Protein AF-0000000077473664 (afdb_homodimer)

InterPro domains:
  IPR029069 HotDog domain superfamily [SSF54637] (204-322)
  IPR052741 Mitochondrial Hydroxyacyl-thioester Dehydratase [PTHR28152] (7-323)

Foldseek 3Di:
DPPPPPPPPPPPPVDFDDLVRQFVVLCVVQVVHFLDKDKDAQAQVLQVLVCVLVVNDDDDPDGDDWFAADFPLSCLLPPADPDDQVCADPQQAHCSSPTTPQFGDKDFWWWKKFFDPDLVFGDTHGFIKMKTKHWDGWDWDADPVRFIKIKTKMWIFIGTPVGTGMIIITIMMTGGDWDLVRAAAADDDADFADADDAPDKDKDAAALVSLVSSCVSNVGSRCLSRPQCCQHRIYHHNGRWHDPSVVVVVQSQSCCCVPVVRPRSDDFRMKTKGFDATDHHRFMKMKYKDWDPPPDCPVVNWTKMKIWMGTRNGDTGMIMITTD/DPPPPPPPPPPPPVDFDDLVRQFVVLCVVQVVHFLDKDKDAQAQVLQVLVCVLVVNDDDDPDGDDWFAADFPLSCLLPPADPDDQVCADPQQAHCSSATTPQFGDKDFWWWKKFFDPDLVFADTHGFIKMKTKHWDGWDWDADPVRFIKIKTKMWIFIGTPVGTGMIIITIMMTGGDWDLVRAAAADDDADFADADDAPDKDKDAAALVSLVSSCVSSVGSRCLSRPQCCQHRIYHHNGRWHDPSVVVVVQSQSCCCVPVVRPRSDDFRMKTKGFDATDHHRFMKMKYKDWDPPPDPPVVNWTKMKIWMGTRNGDTGMIMITTD

Organism: Curvularia clavata (NCBI:txid95742)

Secondary structure (DSSP, 8-state):
---------------PPPHHHHHHHHHHHTTTS-SEEEEEE--HHHHHHHHHHTTSS---SSPPPTT-B--TTGGGGSS-----GGGS-TTS---TTPPSTT--EEEEEEEEEEE-SSGGGS-BTT-EEEEEEEEEEEEEEE-TTS-EEEEEEEEEEEEETTEEEEEEEEEEEEE---BTTBPBPPPPPPPP-PPP--SEEEEE---HHHHHHHHHHTT---GGGT-HHHHHHTB--SSPBPPHHHHHHHHHHHHHHHHSTT-TT---SEEEEEE-S--BTT--EEEEEEE--S-S--TT---EEEEEEEETTS-EEEEEEEE-/---------------PPPHHHHHHHHHHHTTTS-SEEEEEE--HHHHHHHHHHTTSS---SSPPPTT-B--TTGGGGSS-----GGGS-TTS---TTPPSTT--EEEEEEEEEEE-SSGGGS-BTT-EEEEEEEEEEEEEEE-TTS-EEEEEEEEEEEEETTEEEEEEEEEEEEE---BTTBPBPPPPPPPP-PPP--SEEEEE---HHHHHHHHHHTT---GGGT-HHHHHHTB--SSPBPPHHHHHHHHHHHHHHHHSTT-TT---SEEEEEE-S--BTT--EEEEEEE--S-S--TT---EEEEEEEETTS-EEEEEEEE-

Solvent-accessible surface area (backbone atoms only — not comparable to full-atom values): 34449 Å² total; per-residue (Å²): 134,82,79,76,78,74,76,73,74,69,72,70,71,73,79,68,52,51,50,62,53,22,27,51,50,49,51,58,73,43,62,90,44,61,74,44,76,33,63,44,67,37,54,32,61,62,55,42,47,48,32,21,66,69,65,73,43,74,61,50,71,68,53,59,57,76,65,38,62,53,38,62,61,56,68,66,46,48,90,49,72,46,61,28,71,92,64,34,41,96,56,34,35,82,45,88,83,50,42,48,55,48,30,61,34,74,42,77,38,33,36,36,40,36,40,45,87,50,74,86,35,47,58,34,25,65,38,63,33,36,39,38,31,32,76,70,47,57,41,62,43,77,42,94,86,69,44,66,27,34,42,34,31,34,37,34,35,36,29,45,98,76,38,69,19,33,39,42,34,38,33,33,35,23,30,61,58,63,37,83,91,53,47,36,72,40,63,78,84,73,70,76,43,80,66,84,84,62,90,36,71,50,79,47,57,51,41,72,62,49,39,40,50,50,30,27,50,30,52,48,51,40,37,45,38,56,31,45,62,52,8,36,58,20,67,26,28,80,36,21,35,56,56,62,67,57,51,53,30,50,51,46,48,51,48,29,44,71,76,51,74,52,43,57,73,59,66,48,42,30,36,40,39,39,48,70,41,88,46,43,54,71,44,53,30,35,40,34,41,41,75,44,75,76,64,86,62,44,90,82,71,51,58,43,34,39,37,38,29,34,36,36,58,74,45,64,25,32,39,33,42,36,35,77,136,83,80,77,77,75,76,73,75,70,72,72,70,76,80,67,51,51,51,64,55,22,28,51,49,49,51,59,73,45,61,89,44,62,73,43,74,34,65,45,68,36,54,34,62,62,55,42,48,48,32,21,68,69,65,74,43,74,61,51,71,68,54,61,57,74,65,39,62,54,38,64,60,56,67,65,46,47,89,49,72,47,61,28,70,91,63,34,40,96,56,33,35,83,45,88,84,49,41,47,55,46,30,60,36,75,42,76,37,32,37,34,40,37,41,45,86,51,74,87,36,47,57,34,26,65,38,64,32,37,40,39,31,32,76,72,47,56,41,63,41,76,42,94,85,69,44,65,26,34,42,36,30,35,37,35,36,36,27,46,99,77,38,68,17,34,40,42,35,38,33,34,35,23,30,61,59,62,38,83,89,54,47,36,74,39,63,78,83,71,68,76,43,79,66,85,83,61,90,35,71,50,80,47,57,51,41,74,62,50,39,40,50,51,30,27,51,31,53,48,53,40,36,44,38,58,30,44,64,52,8,35,58,21,69,26,26,79,35,22,37,58,56,62,70,57,51,52,30,50,52,47,49,50,46,30,44,70,75,50,75,52,42,58,73,60,64,49,43,30,37,41,37,40,48,71,43,86,48,42,54,72,43,55,32,34,40,33,41,41,75,45,76,76,62,85,60,45,90,83,71,52,57,44,33,37,37,38,30,34,35,36,58,74,44,63,26,33,39,33,43,36,33,76

Structure (mmCIF, N/CA/C/O backbone):
data_AF-0000000077473664-model_v1
#
loop_
_entity.id
_entity.type
_entity.pdbx_description
1 polymer 'Mesaconyl-C(4)-CoA hydratase'
#
loop_
_atom_site.group_PDB
_atom_site.id
_atom_site.type_symbol
_atom_site.label_atom_id
_atom_site.label_alt_id
_atom_site.label_comp_id
_atom_site.label_asym_id
_atom_site.label_entity_id
_atom_site.label_seq_id
_atom_site.pdbx_PDB_ins_code
_atom_site.Cartn_x
_atom_site.Cartn_y
_atom_site.Cartn_z
_atom_site.occupancy
_atom_site.B_iso_or_equiv
_atom_site.auth_seq_id
_atom_site.auth_comp_id
_atom_site.auth_asym_id
_atom_site.auth_atom_id
_atom_site.pdbx_PDB_model_num
ATOM 1 N N . MET A 1 1 ? -53.438 2.303 -37.625 1 30.64 1 MET A N 1
ATOM 2 C CA . MET A 1 1 ? -52.969 3.547 -37 1 30.64 1 MET A CA 1
ATOM 3 C C . MET A 1 1 ? -52.531 3.33 -35.562 1 30.64 1 MET A C 1
ATOM 5 O O . MET A 1 1 ? -53.344 3.463 -34.656 1 30.64 1 MET A O 1
ATOM 9 N N . THR A 1 2 ? -51.625 2.311 -35.25 1 31.69 2 THR A N 1
ATOM 10 C CA . THR A 1 2 ? -51.125 1.858 -33.969 1 31.69 2 THR A CA 1
ATOM 11 C C . THR A 1 2 ? -50.281 2.949 -33.312 1 31.69 2 THR A C 1
ATOM 13 O O . THR A 1 2 ? -49.312 3.428 -33.906 1 31.69 2 THR A O 1
ATOM 16 N N . HIS A 1 3 ? -50.938 3.824 -32.5 1 35.28 3 HIS A N 1
ATOM 17 C CA . HIS A 1 3 ? -50.281 4.859 -31.703 1 35.28 3 HIS A CA 1
ATOM 18 C C . HIS A 1 3 ? -49.156 4.273 -30.859 1 35.28 3 HIS A C 1
ATOM 20 O O . HIS A 1 3 ? -49.375 3.314 -30.109 1 35.28 3 HIS A O 1
ATOM 26 N N . LEU A 1 4 ? -47.875 4.332 -31.297 1 33.69 4 LEU A N 1
ATOM 27 C CA . LEU A 1 4 ? -46.625 4.059 -30.562 1 33.69 4 LEU A CA 1
ATOM 28 C C . LEU A 1 4 ? -46.562 4.867 -29.281 1 33.69 4 LEU A C 1
ATOM 30 O O . LEU A 1 4 ? -46.531 6.102 -29.312 1 33.69 4 LEU A O 1
ATOM 34 N N . ALA A 1 5 ? -47.156 4.312 -28.234 1 29.31 5 ALA A N 1
ATOM 35 C CA . ALA A 1 5 ? -46.938 4.949 -26.938 1 29.31 5 ALA A CA 1
ATOM 36 C C . ALA A 1 5 ? -45.469 5.168 -26.688 1 29.31 5 ALA A C 1
ATOM 38 O O . ALA A 1 5 ? -44.688 4.211 -26.625 1 29.31 5 ALA A O 1
ATOM 39 N N . ARG A 1 6 ? -44.938 6.352 -27 1 29.73 6 ARG A N 1
ATOM 40 C CA . ARG A 1 6 ? -43.625 6.773 -26.562 1 29.73 6 ARG A CA 1
ATOM 41 C C . ARG A 1 6 ? -43.5 6.684 -25.047 1 29.73 6 ARG A C 1
ATOM 43 O O . ARG A 1 6 ? -44.219 7.371 -24.312 1 29.73 6 ARG A O 1
ATOM 50 N N . ARG A 1 7 ? -43.219 5.555 -24.516 1 31.97 7 ARG A N 1
ATOM 51 C CA . ARG A 1 7 ? -42.812 5.535 -23.109 1 31.97 7 ARG A CA 1
ATOM 52 C C . ARG A 1 7 ? -41.812 6.629 -22.812 1 31.97 7 ARG A C 1
ATOM 54 O O . ARG A 1 7 ? -40.719 6.633 -23.375 1 31.97 7 ARG A O 1
ATOM 61 N N . LEU A 1 8 ? -42.25 7.738 -22.438 1 28.59 8 LEU A N 1
ATOM 62 C CA . LEU A 1 8 ? -41.375 8.766 -21.859 1 28.59 8 LEU A CA 1
ATOM 63 C C . LEU A 1 8 ? -40.562 8.203 -20.703 1 28.59 8 LEU A C 1
ATOM 65 O O . LEU A 1 8 ? -41.125 7.723 -19.719 1 28.59 8 LEU A O 1
ATOM 69 N N . PHE A 1 9 ? -39.469 7.586 -21.031 1 31.02 9 PHE A N 1
ATOM 70 C CA . PHE A 1 9 ? -38.469 7.406 -19.984 1 31.02 9 PHE A CA 1
ATOM 71 C C . PHE A 1 9 ? -38.25 8.695 -19.203 1 31.02 9 PHE A C 1
ATOM 73 O O . PHE A 1 9 ? -37.719 9.672 -19.734 1 31.02 9 PHE A O 1
ATOM 80 N N . THR A 1 10 ? -39.188 9 -18.406 1 32.22 10 THR A N 1
ATOM 81 C CA . THR A 1 10 ? -38.844 10.023 -17.422 1 32.22 10 THR A CA 1
ATOM 82 C C . THR A 1 10 ? -37.5 9.727 -16.781 1 32.22 10 THR A C 1
ATOM 84 O O . THR A 1 10 ? -37.312 8.695 -16.125 1 32.22 10 THR A O 1
ATOM 87 N N . THR A 1 11 ? -36.469 10.102 -17.344 1 35.84 11 THR A N 1
ATOM 88 C CA . THR A 1 11 ? -35.219 10.266 -16.578 1 35.84 11 THR A CA 1
ATOM 89 C C . THR A 1 11 ? -35.531 10.875 -15.211 1 35.84 11 THR A C 1
ATOM 91 O O . THR A 1 11 ? -35.938 12.031 -15.125 1 35.84 11 THR A O 1
ATOM 94 N N . THR A 1 12 ? -36.219 10.234 -14.359 1 37.84 12 THR A N 1
ATOM 95 C CA . THR A 1 12 ? -36.219 10.758 -12.992 1 37.84 12 THR A CA 1
ATOM 96 C C . THR A 1 12 ? -34.844 11.391 -12.656 1 37.84 12 THR A C 1
ATOM 98 O O . THR A 1 12 ? -33.812 10.711 -12.68 1 37.84 12 THR A O 1
ATOM 101 N N . SER A 1 13 ? -34.562 12.523 -13.086 1 41.12 13 SER A N 1
ATOM 102 C CA . SER A 1 13 ? -33.469 13.305 -12.531 1 41.12 13 SER A CA 1
ATOM 103 C C . SER A 1 13 ? -33.25 12.984 -11.055 1 41.12 13 SER A C 1
ATOM 105 O O . SER A 1 13 ? -34.125 13.266 -10.219 1 41.12 13 SER A O 1
ATOM 107 N N . ARG A 1 14 ? -32.875 11.883 -10.672 1 48.78 14 ARG A N 1
ATOM 108 C CA . ARG A 1 14 ? -32.562 11.641 -9.266 1 48.78 14 ARG A CA 1
ATOM 109 C C . ARG A 1 14 ? -32.188 12.938 -8.555 1 48.78 14 ARG A C 1
ATOM 111 O O . ARG A 1 14 ? -31.219 13.594 -8.922 1 48.78 14 ARG A O 1
ATOM 118 N N . ASN A 1 15 ? -33.031 13.703 -7.973 1 61.44 15 ASN A N 1
ATOM 119 C CA . ASN A 1 15 ? -32.938 14.961 -7.25 1 61.44 15 ASN A CA 1
ATOM 120 C C . ASN A 1 15 ? -31.688 15.008 -6.363 1 61.44 15 ASN A C 1
ATOM 122 O O . ASN A 1 15 ? -31.547 14.195 -5.449 1 61.44 15 ASN A O 1
ATOM 126 N N . GLN A 1 16 ? -30.594 15.664 -6.852 1 84.94 16 GLN A N 1
ATOM 127 C CA . GLN A 1 16 ? -29.359 15.906 -6.113 1 84.94 16 GLN A CA 1
ATOM 128 C C . GLN A 1 16 ? -29.625 16.703 -4.844 1 84.94 16 GLN A C 1
ATOM 130 O O . GLN A 1 16 ? -30.406 17.672 -4.859 1 84.94 16 GLN A O 1
ATOM 135 N N . ALA A 1 17 ? -29.219 16.219 -3.674 1 91.69 17 ALA A N 1
ATOM 136 C CA . ALA A 1 17 ? -29.391 16.859 -2.373 1 91.69 17 ALA A CA 1
ATOM 137 C C . ALA A 1 17 ? -28.734 18.234 -2.346 1 91.69 17 ALA A C 1
ATOM 139 O O . ALA A 1 17 ? -27.719 18.453 -3.014 1 91.69 17 ALA A O 1
ATOM 140 N N . SER A 1 18 ? -29.375 19.156 -1.68 1 93.56 18 SER A N 1
ATOM 141 C CA . SER A 1 18 ? -28.688 20.406 -1.354 1 93.56 18 SER A CA 1
ATOM 142 C C . SER A 1 18 ? -27.609 20.188 -0.296 1 93.56 18 SER A C 1
ATOM 144 O O . SER A 1 18 ? -27.594 19.156 0.371 1 93.56 18 SER A O 1
ATOM 146 N N . ALA A 1 19 ? -26.734 21.172 -0.139 1 95.5 19 ALA A N 1
ATOM 147 C CA . ALA A 1 19 ? -25.688 21.078 0.887 1 95.5 19 ALA A CA 1
ATOM 148 C C . ALA A 1 19 ? -26.312 20.969 2.279 1 95.5 19 ALA A C 1
ATOM 150 O O . ALA A 1 19 ? -25.828 20.203 3.119 1 95.5 19 ALA A O 1
ATOM 151 N N . SER A 1 20 ? -27.344 21.719 2.486 1 95.5 20 SER A N 1
ATOM 152 C CA . SER A 1 20 ? -28.016 21.703 3.779 1 95.5 20 SER A CA 1
ATOM 153 C C . SER A 1 20 ? -28.625 20.328 4.055 1 95.5 20 SER A C 1
ATOM 155 O O . SER A 1 20 ? -28.547 19.812 5.172 1 95.5 20 SER A O 1
ATOM 157 N N . GLU A 1 21 ? -29.219 19.781 3.084 1 96.44 21 GLU A N 1
ATOM 158 C CA . GLU A 1 21 ? -29.812 18.453 3.219 1 96.44 21 GLU A CA 1
ATOM 159 C C . GLU A 1 21 ? -28.734 17.406 3.512 1 96.44 21 GLU A C 1
ATOM 161 O O . GLU A 1 21 ? -28.938 16.516 4.34 1 96.44 21 GLU A O 1
ATOM 166 N N . ALA A 1 22 ? -27.688 17.531 2.822 1 97.25 22 ALA A N 1
ATOM 167 C CA . ALA A 1 22 ? -26.578 16.578 3.002 1 97.25 22 ALA A CA 1
ATOM 168 C C . ALA A 1 22 ? -26.016 16.672 4.418 1 97.25 22 ALA A C 1
ATOM 170 O O . ALA A 1 22 ? -25.719 15.641 5.031 1 97.25 22 ALA A O 1
ATOM 171 N N . CYS A 1 23 ? -25.891 17.812 4.922 1 97.5 23 CYS A N 1
ATOM 172 C CA . CYS A 1 23 ? -25.391 18 6.277 1 97.5 23 CYS A CA 1
ATOM 173 C C . CYS A 1 23 ? -26.359 17.406 7.301 1 97.5 23 CYS A C 1
ATOM 175 O O . CYS A 1 23 ? -25.938 16.719 8.219 1 97.5 23 CYS A O 1
ATOM 177 N N . ASP A 1 24 ? -27.594 17.688 7.082 1 97.38 24 ASP A N 1
ATOM 178 C CA . ASP A 1 24 ? -28.609 17.188 8.008 1 97.38 24 ASP A CA 1
ATOM 179 C C . ASP A 1 24 ? -28.625 15.656 8.031 1 97.38 24 ASP A C 1
ATOM 181 O O . ASP A 1 24 ? -28.766 15.055 9.102 1 97.38 24 ASP A O 1
ATOM 185 N N . GLU A 1 25 ? -28.531 15.148 6.906 1 97.69 25 GLU A N 1
ATOM 186 C CA . GLU A 1 25 ? -28.516 13.695 6.824 1 97.69 25 GLU A CA 1
ATOM 187 C C . GLU A 1 25 ? -27.312 13.109 7.562 1 97.69 25 GLU A C 1
ATOM 189 O O . GLU A 1 25 ? -27.438 12.117 8.273 1 97.69 25 GLU A O 1
ATOM 194 N N . LEU A 1 26 ? -26.125 13.68 7.367 1 96.94 26 LEU A N 1
ATOM 195 C CA . LEU A 1 26 ? -24.906 13.203 8 1 96.94 26 LEU A CA 1
ATOM 196 C C . LEU A 1 26 ? -25.016 13.266 9.523 1 96.94 26 LEU A C 1
ATOM 198 O O . LEU A 1 26 ? -24.641 12.32 10.219 1 96.94 26 LEU A O 1
ATOM 202 N N . LEU A 1 27 ? -25.547 14.391 10.008 1 97.69 27 LEU A N 1
ATOM 203 C CA . LEU A 1 27 ? -25.719 14.578 11.445 1 97.69 27 LEU A CA 1
ATOM 204 C C . LEU A 1 27 ? -26.719 13.578 12.016 1 97.69 27 LEU A C 1
ATOM 206 O O . LEU A 1 27 ? -26.531 13.07 13.125 1 97.69 27 LEU A O 1
ATOM 210 N N . THR A 1 28 ? -27.688 13.312 11.258 1 97.75 28 THR A N 1
ATOM 211 C CA . THR A 1 28 ? -28.688 12.352 11.688 1 97.75 28 THR A CA 1
ATOM 212 C C . THR A 1 28 ? -28.125 10.938 11.688 1 97.75 28 THR A C 1
ATOM 214 O O . THR A 1 28 ? -28.375 10.164 12.617 1 97.75 28 THR A O 1
ATOM 217 N N . ARG A 1 29 ? -27.359 10.656 10.641 1 96.81 29 ARG A N 1
ATOM 218 C CA . ARG A 1 29 ? -26.781 9.328 10.477 1 96.81 29 ARG A CA 1
ATOM 219 C C . ARG A 1 29 ? -25.922 8.953 11.68 1 96.81 29 ARG A C 1
ATOM 221 O O . ARG A 1 29 ? -25.891 7.789 12.086 1 96.81 29 ARG A O 1
ATOM 228 N N . PHE A 1 30 ? -25.219 9.922 12.305 1 97.44 30 PHE A N 1
ATOM 229 C CA . PHE A 1 30 ? -24.266 9.609 13.352 1 97.44 30 PHE A CA 1
ATOM 230 C C . PHE A 1 30 ? -24.672 10.25 14.672 1 97.44 30 PHE A C 1
ATOM 232 O O . PHE A 1 30 ? -23.828 10.523 15.531 1 97.44 30 PHE A O 1
ATOM 239 N N . GLN A 1 31 ? -25.953 10.484 14.867 1 94.19 31 GLN A N 1
ATOM 240 C CA . GLN A 1 31 ? -26.469 11.172 16.047 1 94.19 31 GLN A CA 1
ATOM 241 C C . GLN A 1 31 ? -26.422 10.266 17.281 1 94.19 31 GLN A C 1
ATOM 243 O O . GLN A 1 31 ? -26.312 10.75 18.406 1 94.19 31 GLN A O 1
ATOM 248 N N . LYS A 1 32 ? -26.516 8.984 17.125 1 93.75 32 LYS A N 1
ATOM 249 C CA . LYS A 1 32 ? -26.719 8.07 18.234 1 93.75 32 LYS A CA 1
ATOM 250 C C . LYS A 1 32 ? -25.391 7.555 18.766 1 93.75 32 LYS A C 1
ATOM 252 O O . LYS A 1 32 ? -25.359 6.777 19.734 1 93.75 32 LYS A O 1
ATOM 257 N N . GLY A 1 33 ? -24.328 7.957 18.188 1 94.12 33 GLY A N 1
ATOM 258 C CA . GLY A 1 33 ? -23.062 7.449 18.688 1 94.12 33 GLY A CA 1
ATOM 259 C C . GLY A 1 33 ? -21.906 7.676 17.734 1 94.12 33 GLY A C 1
ATOM 260 O O . GLY A 1 33 ? -22.047 8.398 16.75 1 94.12 33 GLY A O 1
ATOM 261 N N . PRO A 1 34 ? -20.781 6.988 18.172 1 97.06 34 PRO A N 1
ATOM 262 C CA . PRO A 1 34 ? -19.594 7.191 17.328 1 97.06 34 PRO A CA 1
ATOM 263 C C . PRO A 1 34 ? -19.75 6.594 15.938 1 97.06 34 PRO A C 1
ATOM 265 O O . PRO A 1 34 ? -20.547 5.672 15.742 1 97.06 34 PRO A O 1
ATOM 268 N N . VAL A 1 35 ? -19.016 7.184 14.977 1 97.06 35 VAL A N 1
ATOM 269 C CA . VAL A 1 35 ? -18.938 6.656 13.617 1 97.06 35 VAL A CA 1
ATOM 270 C C . VAL A 1 35 ? -18.375 5.242 13.648 1 97.06 35 VAL A C 1
ATOM 272 O O . VAL A 1 35 ? -18.859 4.355 12.945 1 97.06 35 VAL A O 1
ATOM 275 N N . SER A 1 36 ? -17.344 5.004 14.508 1 96.62 36 SER A N 1
ATOM 276 C CA . SER A 1 36 ? -16.719 3.689 14.625 1 96.62 36 SER A CA 1
ATOM 277 C C . SER A 1 36 ? -15.906 3.578 15.906 1 96.62 36 SER A C 1
ATOM 279 O O . SER A 1 36 ? -15.484 4.59 16.469 1 96.62 36 SER A O 1
ATOM 281 N N . ILE A 1 37 ? -15.773 2.447 16.438 1 97.06 37 ILE A N 1
ATOM 282 C CA . ILE A 1 37 ? -14.828 2.027 17.469 1 97.06 37 ILE A CA 1
ATOM 283 C C . ILE A 1 37 ? -14.031 0.82 16.969 1 97.06 37 ILE A C 1
ATOM 285 O O . ILE A 1 37 ? -14.609 -0.219 16.641 1 97.06 37 ILE A O 1
ATOM 289 N N . ARG A 1 38 ? -12.727 1.005 16.906 1 97.19 38 ARG A N 1
ATOM 290 C CA . ARG A 1 38 ? -11.859 -0.037 16.375 1 97.19 38 ARG A CA 1
ATOM 291 C C . ARG A 1 38 ? -10.703 -0.332 17.312 1 97.19 38 ARG A C 1
ATOM 293 O O . ARG A 1 38 ? -10.289 0.535 18.094 1 97.19 38 ARG A O 1
ATOM 300 N N . LYS A 1 39 ? -10.242 -1.548 17.25 1 96.69 39 LYS A N 1
ATOM 301 C CA . LYS A 1 39 ? -9.023 -1.931 17.953 1 96.69 39 LYS A CA 1
ATOM 302 C C . LYS A 1 39 ? -7.973 -2.475 16.969 1 96.69 39 LYS A C 1
ATOM 304 O O . LYS A 1 39 ? -8.312 -3.176 16.016 1 96.69 39 LYS A O 1
ATOM 309 N N . GLN A 1 40 ? -6.785 -2.158 17.234 1 96.94 40 GLN A N 1
ATOM 310 C CA . GLN A 1 40 ? -5.703 -2.662 16.391 1 96.94 40 GLN A CA 1
ATOM 311 C C . GLN A 1 40 ? -4.395 -2.742 17.172 1 96.94 40 GLN A C 1
ATOM 313 O O . GLN A 1 40 ? -4.094 -1.861 17.984 1 96.94 40 GLN A O 1
ATOM 318 N N . LEU A 1 41 ? -3.701 -3.844 16.938 1 96.5 41 LEU A N 1
ATOM 319 C CA . LEU A 1 41 ? -2.311 -3.932 17.375 1 96.5 41 LEU A CA 1
ATOM 320 C C . LEU A 1 41 ? -1.423 -3.016 16.531 1 96.5 41 LEU A C 1
ATOM 322 O O . LEU A 1 41 ? -1.459 -3.062 15.305 1 96.5 41 LEU A O 1
ATOM 326 N N . LEU A 1 42 ? -0.713 -2.135 17.203 1 97.69 42 LEU A N 1
ATOM 327 C CA . LEU A 1 42 ? 0.28 -1.354 16.469 1 97.69 42 LEU A CA 1
ATOM 328 C C . LEU A 1 42 ? 1.499 -2.207 16.141 1 97.69 42 LEU A C 1
ATOM 330 O O . LEU A 1 42 ? 2.434 -2.305 16.938 1 97.69 42 LEU A O 1
ATOM 334 N N . ASP A 1 43 ? 1.508 -2.768 14.953 1 96.19 43 ASP A N 1
ATOM 335 C CA . ASP A 1 43 ? 2.547 -3.729 14.602 1 96.19 43 ASP A CA 1
ATOM 336 C C . ASP A 1 43 ? 3.83 -3.016 14.18 1 96.19 43 ASP A C 1
ATOM 338 O O . ASP A 1 43 ? 3.785 -1.905 13.648 1 96.19 43 ASP A O 1
ATOM 342 N N . ALA A 1 44 ? 4.949 -3.674 14.359 1 97.56 44 ALA A N 1
ATOM 343 C CA . ALA A 1 44 ? 6.285 -3.125 14.148 1 97.56 44 ALA A CA 1
ATOM 344 C C . ALA A 1 44 ? 6.574 -2.949 12.664 1 97.56 44 ALA A C 1
ATOM 346 O O . ALA A 1 44 ? 7.277 -2.016 12.266 1 97.56 44 ALA A O 1
ATOM 347 N N . ASN A 1 45 ? 6.078 -3.84 11.844 1 97.31 45 ASN A N 1
ATOM 348 C CA . ASN A 1 45 ? 6.379 -3.791 10.422 1 97.31 45 ASN A CA 1
ATOM 349 C C . ASN A 1 45 ? 5.863 -2.502 9.781 1 97.31 45 ASN A C 1
ATOM 351 O O . ASN A 1 45 ? 6.555 -1.89 8.969 1 97.31 45 ASN A O 1
ATOM 355 N N . GLN A 1 46 ? 4.68 -2.104 10.203 1 97.69 46 GLN A N 1
ATOM 356 C CA . GLN A 1 46 ? 4.07 -0.882 9.688 1 97.69 46 GLN A CA 1
ATOM 357 C C . GLN A 1 46 ? 4.918 0.341 10.016 1 97.69 46 GLN A C 1
ATOM 359 O O . GLN A 1 46 ? 5.16 1.188 9.156 1 97.69 46 GLN A O 1
ATOM 364 N N . LEU A 1 47 ? 5.387 0.414 11.258 1 98.06 47 LEU A N 1
ATOM 365 C CA . LEU A 1 47 ? 6.25 1.513 11.672 1 98.06 47 LEU A CA 1
ATOM 366 C C . LEU A 1 47 ? 7.559 1.501 10.891 1 98.06 47 LEU A C 1
ATOM 368 O O . LEU A 1 47 ? 8.031 2.551 10.453 1 98.06 47 LEU A O 1
ATOM 372 N N . GLN A 1 48 ? 8.109 0.38 10.695 1 97.94 48 GLN A N 1
ATOM 373 C CA . GLN A 1 48 ? 9.359 0.238 9.961 1 97.94 48 GLN A CA 1
ATOM 374 C C . GLN A 1 48 ? 9.211 0.737 8.523 1 97.94 48 GLN A C 1
ATOM 376 O O . GLN A 1 48 ? 10.055 1.485 8.031 1 97.94 48 GLN A O 1
ATOM 381 N N . LEU A 1 49 ? 8.156 0.347 7.883 1 98.38 49 LEU A N 1
ATOM 382 C CA . LEU A 1 49 ? 7.949 0.712 6.488 1 98.38 49 LEU A CA 1
ATOM 383 C C . LEU A 1 49 ? 7.723 2.213 6.344 1 98.38 49 LEU A C 1
ATOM 385 O O . LEU A 1 49 ? 8.18 2.826 5.375 1 98.38 49 LEU A O 1
ATOM 389 N N . LEU A 1 50 ? 7.031 2.795 7.312 1 98.62 50 LEU A N 1
ATOM 390 C CA . LEU A 1 50 ? 6.879 4.246 7.266 1 98.62 50 LEU A CA 1
ATOM 391 C C . LEU A 1 50 ? 8.227 4.938 7.434 1 98.62 50 LEU A C 1
ATOM 393 O O . LEU A 1 50 ? 8.547 5.871 6.691 1 98.62 50 LEU A O 1
ATOM 397 N N . SER A 1 51 ? 9.008 4.465 8.398 1 98.06 51 SER A N 1
ATOM 398 C CA . SER A 1 51 ? 10.305 5.066 8.664 1 98.06 51 SER A CA 1
ATOM 399 C C . SER A 1 51 ? 11.211 5.004 7.434 1 98.06 51 SER A C 1
ATOM 401 O O . SER A 1 51 ? 11.898 5.973 7.109 1 98.06 51 SER A O 1
ATOM 403 N N . ILE A 1 52 ? 11.125 3.93 6.715 1 97.5 52 ILE A N 1
ATOM 404 C CA . ILE A 1 52 ? 11.953 3.771 5.527 1 97.5 52 ILE A CA 1
ATOM 405 C C . ILE A 1 52 ? 11.414 4.648 4.398 1 97.5 52 ILE A C 1
ATOM 407 O O . ILE A 1 52 ? 12.188 5.199 3.611 1 97.5 52 ILE A O 1
ATOM 411 N N . THR A 1 53 ? 10.117 4.754 4.316 1 98.44 53 THR A N 1
ATOM 412 C CA . THR A 1 53 ? 9.492 5.609 3.311 1 98.44 53 THR A CA 1
ATOM 413 C C . THR A 1 53 ? 9.891 7.07 3.521 1 98.44 53 THR A C 1
ATOM 415 O O . THR A 1 53 ? 10.117 7.801 2.557 1 98.44 53 THR A O 1
ATOM 418 N N . LEU A 1 54 ? 10.047 7.438 4.801 1 98.25 54 LEU A N 1
ATOM 419 C CA . LEU A 1 54 ? 10.367 8.812 5.172 1 98.25 54 LEU A CA 1
ATOM 420 C C . LEU A 1 54 ? 11.875 9.031 5.203 1 98.25 54 LEU A C 1
ATOM 422 O O . LEU A 1 54 ? 12.336 10.125 5.523 1 98.25 54 LEU A O 1
ATOM 426 N N . ASN A 1 55 ? 12.617 8.016 4.934 1 97.06 55 ASN A N 1
ATOM 427 C CA . ASN A 1 55 ? 14.078 8.047 4.996 1 97.06 55 ASN A CA 1
ATOM 428 C C . ASN A 1 55 ? 14.57 8.406 6.395 1 97.06 55 ASN A C 1
ATOM 430 O O . ASN A 1 55 ? 15.516 9.188 6.543 1 97.06 55 ASN A O 1
ATOM 434 N N . ARG A 1 56 ? 13.875 7.867 7.375 1 96.44 56 ARG A N 1
ATOM 435 C CA . ARG A 1 56 ? 14.242 8.109 8.766 1 96.44 56 ARG A CA 1
ATOM 436 C C . ARG A 1 56 ? 15.203 7.039 9.273 1 96.44 56 ARG A C 1
ATOM 438 O O . ARG A 1 56 ? 15.953 7.27 10.219 1 96.44 56 ARG A O 1
ATOM 445 N N . THR A 1 57 ? 15.141 5.844 8.719 1 95.5 57 THR A N 1
ATOM 446 C CA . THR A 1 57 ? 16 4.711 9.062 1 95.5 57 THR A CA 1
ATOM 447 C C . THR A 1 57 ? 16.547 4.047 7.801 1 95.5 57 THR A C 1
ATOM 449 O O . THR A 1 57 ? 15.93 4.133 6.73 1 95.5 57 THR A O 1
ATOM 452 N N . PRO A 1 58 ? 17.688 3.471 7.883 1 96.19 58 PRO A N 1
ATOM 453 C CA . PRO A 1 58 ? 18.203 2.715 6.734 1 96.19 58 PRO A CA 1
ATOM 454 C C . PRO A 1 58 ? 17.422 1.425 6.488 1 96.19 58 PRO A C 1
ATOM 456 O O . PRO A 1 58 ? 16.594 1.036 7.309 1 96.19 58 PRO A O 1
ATOM 459 N N . SER A 1 59 ? 17.688 0.837 5.336 1 95.38 59 SER A N 1
ATOM 460 C CA . SER A 1 59 ? 17.156 -0.488 5.062 1 95.38 59 SER A CA 1
ATOM 461 C C . SER A 1 59 ? 17.547 -1.486 6.141 1 95.38 59 SER A C 1
ATOM 463 O O . SER A 1 59 ? 18.688 -1.476 6.605 1 95.38 59 SER A O 1
ATOM 465 N N . SER A 1 60 ? 16.531 -2.236 6.594 1 92.38 60 SER A N 1
ATOM 466 C CA . SER A 1 60 ? 16.797 -3.236 7.625 1 92.38 60 SER A CA 1
ATOM 467 C C . SER A 1 60 ? 15.766 -4.363 7.57 1 92.38 60 SER A C 1
ATOM 469 O O . SER A 1 60 ? 14.594 -4.125 7.289 1 92.38 60 SER A O 1
ATOM 471 N N . PHE A 1 61 ? 16.188 -5.562 7.848 1 88.44 61 PHE A N 1
ATOM 472 C CA . PHE A 1 61 ? 15.289 -6.707 7.898 1 88.44 61 PHE A CA 1
ATOM 473 C C . PHE A 1 61 ? 14.727 -6.891 9.305 1 88.44 61 PHE A C 1
ATOM 475 O O . PHE A 1 61 ? 13.938 -7.805 9.547 1 88.44 61 PHE A O 1
ATOM 482 N N . ASN A 1 62 ? 15.062 -6.012 10.227 1 89.38 62 ASN A N 1
ATOM 483 C CA . ASN A 1 62 ? 14.641 -6.145 11.609 1 89.38 62 ASN A CA 1
ATOM 484 C C . ASN A 1 62 ? 13.711 -5.008 12.031 1 89.38 62 ASN A C 1
ATOM 486 O O . ASN A 1 62 ? 14.156 -3.875 12.211 1 89.38 62 ASN A O 1
ATOM 490 N N . PRO A 1 63 ? 12.492 -5.371 12.242 1 92.81 63 PRO A N 1
ATOM 491 C CA . PRO A 1 63 ? 11.578 -4.32 12.703 1 92.81 63 PRO A CA 1
ATOM 492 C C . PRO A 1 63 ? 11.883 -3.85 14.125 1 92.81 63 PRO A C 1
ATOM 494 O O . PRO A 1 63 ? 12.57 -4.551 14.875 1 92.81 63 PRO A O 1
ATOM 497 N N . PRO A 1 64 ? 11.422 -2.621 14.438 1 95.5 64 PRO A N 1
ATOM 498 C CA . PRO A 1 64 ? 11.641 -2.154 15.805 1 95.5 64 PRO A CA 1
ATOM 499 C C . PRO A 1 64 ? 10.984 -3.053 16.844 1 95.5 64 PRO A C 1
ATOM 501 O O . PRO A 1 64 ? 9.898 -3.592 16.609 1 95.5 64 PRO A O 1
ATOM 504 N N . PRO A 1 65 ? 11.578 -3.217 18 1 95.38 65 PRO A N 1
ATOM 505 C CA . PRO A 1 65 ? 11.031 -4.094 19.031 1 95.38 65 PRO A CA 1
ATOM 506 C C . PRO A 1 65 ? 9.766 -3.531 19.672 1 95.38 65 PRO A C 1
ATOM 508 O O . PRO A 1 65 ? 9.484 -2.336 19.547 1 95.38 65 PRO A O 1
ATOM 511 N N . THR A 1 66 ? 9.062 -4.387 20.375 1 96 66 THR A N 1
ATOM 512 C CA . THR A 1 66 ? 7.938 -3.973 21.203 1 96 66 THR A CA 1
ATOM 513 C C . THR A 1 66 ? 8.359 -2.883 22.188 1 96 66 THR A C 1
ATOM 515 O O . THR A 1 66 ? 9.438 -2.953 22.781 1 96 66 THR A O 1
ATOM 518 N N . GLY A 1 67 ? 7.523 -1.922 22.359 1 96.81 67 GLY A N 1
ATOM 519 C CA . GLY A 1 67 ? 7.824 -0.829 23.266 1 96.81 67 GLY A CA 1
ATOM 520 C C . GLY A 1 67 ? 8.398 0.39 22.562 1 96.81 67 GLY A C 1
ATOM 521 O O . GLY A 1 67 ? 8.477 1.469 23.156 1 96.81 67 GLY A O 1
ATOM 522 N N . THR A 1 68 ? 8.797 0.234 21.312 1 97.19 68 THR A N 1
ATOM 523 C CA . THR A 1 68 ? 9.328 1.359 20.547 1 97.19 68 THR A CA 1
ATOM 524 C C . THR A 1 68 ? 8.281 2.465 20.422 1 97.19 68 THR A C 1
ATOM 526 O O . THR A 1 68 ? 7.129 2.199 20.078 1 97.19 68 THR A O 1
ATOM 529 N N . PRO A 1 69 ? 8.656 3.725 20.719 1 97 69 PRO A N 1
ATOM 530 C CA . PRO A 1 69 ? 7.707 4.836 20.562 1 97 69 PRO A CA 1
ATOM 531 C C . PRO A 1 69 ? 7.238 5.012 19.125 1 97 69 PRO A C 1
ATOM 533 O O . PRO A 1 69 ? 8.023 4.844 18.188 1 97 69 PRO A O 1
ATOM 536 N N . VAL A 1 70 ? 5.969 5.285 18.984 1 98.06 70 VAL A N 1
ATOM 537 C CA . VAL A 1 70 ? 5.434 5.723 17.688 1 98.06 70 VAL A CA 1
ATOM 538 C C . VAL A 1 70 ? 5.539 7.242 17.578 1 98.06 70 VAL A C 1
ATOM 540 O O . VAL A 1 70 ? 4.859 7.977 18.297 1 98.06 70 VAL A O 1
ATOM 543 N N . PRO A 1 71 ? 6.359 7.73 16.719 1 97.69 71 PRO A N 1
ATOM 544 C CA . PRO A 1 71 ? 6.578 9.18 16.641 1 97.69 71 PRO A CA 1
ATOM 545 C C . PRO A 1 71 ? 5.297 9.945 16.312 1 97.69 71 PRO A C 1
ATOM 547 O O . PRO A 1 71 ? 4.344 9.375 15.789 1 97.69 71 PRO A O 1
ATOM 550 N N . PRO A 1 72 ? 5.285 11.289 16.656 1 97.88 72 PRO A N 1
ATOM 551 C CA . PRO A 1 72 ? 4.117 12.125 16.359 1 97.88 72 PRO A CA 1
ATOM 552 C C . PRO A 1 72 ? 3.734 12.094 14.883 1 97.88 72 PRO A C 1
ATOM 554 O O . PRO A 1 72 ? 4.59 12.289 14.008 1 97.88 72 PRO A O 1
ATOM 557 N N . GLY A 1 73 ? 2.484 11.883 14.633 1 98.38 73 GLY A N 1
ATOM 558 C CA . GLY A 1 73 ? 1.955 11.852 13.281 1 98.38 73 GLY A CA 1
ATOM 559 C C . GLY A 1 73 ? 1.934 10.453 12.688 1 98.38 73 GLY A C 1
ATOM 560 O O . GLY A 1 73 ? 1.164 10.18 11.758 1 98.38 73 GLY A O 1
ATOM 561 N N . TYR A 1 74 ? 2.721 9.508 13.211 1 98.69 74 TYR A N 1
ATOM 562 C CA . TYR A 1 74 ? 2.904 8.203 12.578 1 98.69 74 TYR A CA 1
ATOM 563 C C . TYR A 1 74 ? 1.693 7.309 12.812 1 98.69 74 TYR A C 1
ATOM 565 O O . TYR A 1 74 ? 1.527 6.293 12.133 1 98.69 74 TYR A O 1
ATOM 573 N N . HIS A 1 75 ? 0.754 7.746 13.711 1 98.69 75 HIS A N 1
ATOM 574 C CA . HIS A 1 75 ? -0.488 7.004 13.906 1 98.69 75 HIS A CA 1
ATOM 575 C C . HIS A 1 75 ? -1.307 6.949 12.625 1 98.69 75 HIS A C 1
ATOM 577 O O . HIS A 1 75 ? -2.18 6.094 12.477 1 98.69 75 HIS A O 1
ATOM 583 N N . LEU A 1 76 ? -0.989 7.816 11.68 1 98.69 76 LEU A N 1
ATOM 584 C CA . LEU A 1 76 ? -1.783 8 10.469 1 98.69 76 LEU A CA 1
ATOM 585 C C . LEU A 1 76 ? -1.705 6.766 9.578 1 98.69 76 LEU A C 1
ATOM 587 O O . LEU A 1 76 ? -2.527 6.594 8.68 1 98.69 76 LEU A O 1
ATOM 591 N N . VAL A 1 77 ? -0.735 5.848 9.758 1 98.62 77 VAL A N 1
ATOM 592 C CA . VAL A 1 77 ? -0.613 4.695 8.875 1 98.62 77 VAL A CA 1
ATOM 593 C C . VAL A 1 77 ? -1.267 3.477 9.516 1 98.62 77 VAL A C 1
ATOM 595 O O . VAL A 1 77 ? -1.257 2.383 8.945 1 98.62 77 VAL A O 1
ATOM 598 N N . TYR A 1 78 ? -1.782 3.656 10.688 1 98.19 78 TYR A N 1
ATOM 599 C CA . TYR A 1 78 ? -2.553 2.602 11.344 1 98.19 78 TYR A CA 1
ATOM 600 C C . TYR A 1 78 ? -4.047 2.84 11.18 1 98.19 78 TYR A C 1
ATOM 602 O O . TYR A 1 78 ? -4.465 3.889 10.68 1 98.19 78 TYR A O 1
ATOM 610 N N . PHE A 1 79 ? -4.855 1.825 11.555 1 97.62 79 PHE A N 1
ATOM 611 C CA . PHE A 1 79 ? -6.309 1.872 11.445 1 97.62 79 PHE A CA 1
ATOM 612 C C . PHE A 1 79 ? -6.734 2.16 10.008 1 97.62 79 PHE A C 1
ATOM 614 O O . PHE A 1 79 ? -7.539 3.061 9.766 1 97.62 79 PHE A O 1
ATOM 621 N N . THR A 1 80 ? -6.102 1.408 9.086 1 97 80 THR A N 1
ATOM 622 C CA . THR A 1 80 ? -6.363 1.516 7.66 1 97 80 THR A CA 1
ATOM 623 C C . THR A 1 80 ? -7.82 1.173 7.348 1 97 80 THR A C 1
ATOM 625 O O . THR A 1 80 ? -8.422 0.336 8.023 1 97 80 THR A O 1
ATOM 628 N N . PRO A 1 81 ? -8.398 1.824 6.352 1 95.94 81 PRO A N 1
ATOM 629 C CA . PRO A 1 81 ? -9.781 1.493 5.992 1 95.94 81 PRO A CA 1
ATOM 630 C C . PRO A 1 81 ? -9.93 0.058 5.496 1 95.94 81 PRO A C 1
ATOM 632 O O . PRO A 1 81 ? -9.195 -0.37 4.598 1 95.94 81 PRO A O 1
ATOM 635 N N . SER A 1 82 ? -10.773 -0.694 6.074 1 96 82 SER A N 1
ATOM 636 C CA . SER A 1 82 ? -11.062 -2.072 5.688 1 96 82 SER A CA 1
ATOM 637 C C . SER A 1 82 ? -12.406 -2.178 4.977 1 96 82 SER A C 1
ATOM 639 O O . SER A 1 82 ? -13.359 -2.754 5.512 1 96 82 SER A O 1
ATOM 641 N N . ILE A 1 83 ? -12.453 -1.648 3.773 1 97.44 83 ILE A N 1
ATOM 642 C CA . ILE A 1 83 ? -13.664 -1.508 2.971 1 97.44 83 ILE A CA 1
ATOM 643 C C . ILE A 1 83 ? -13.484 -2.238 1.641 1 97.44 83 ILE A C 1
ATOM 645 O O . ILE A 1 83 ? -12.461 -2.088 0.974 1 97.44 83 ILE A O 1
ATOM 649 N N . ILE A 1 84 ? -14.422 -3.082 1.308 1 97.94 84 ILE A N 1
ATOM 650 C CA . ILE A 1 84 ? -14.344 -3.764 0.02 1 97.94 84 ILE A CA 1
ATOM 651 C C . ILE A 1 84 ? -14.406 -2.74 -1.11 1 97.94 84 ILE A C 1
ATOM 653 O O . ILE A 1 84 ? -14.969 -1.653 -0.942 1 97.94 84 ILE A O 1
ATOM 657 N N . GLU A 1 85 ? -13.906 -3.072 -2.23 1 97.62 85 GLU A N 1
ATOM 658 C CA . GLU A 1 85 ? -13.727 -2.123 -3.326 1 97.62 85 GLU A CA 1
ATOM 659 C C . GLU A 1 85 ? -15.062 -1.554 -3.787 1 97.62 85 GLU A C 1
ATOM 661 O O . GLU A 1 85 ? -15.172 -0.359 -4.074 1 97.62 85 GLU A O 1
ATOM 666 N N . SER A 1 86 ? -16.094 -2.398 -3.85 1 97.31 86 SER A N 1
ATOM 667 C CA . SER A 1 86 ? -17.391 -1.986 -4.387 1 97.31 86 SER A CA 1
ATOM 668 C C . SER A 1 86 ? -18.031 -0.915 -3.514 1 97.31 86 SER A C 1
ATOM 670 O O . SER A 1 86 ? -18.984 -0.261 -3.932 1 97.31 86 SER A O 1
ATOM 672 N N . GLU A 1 87 ? -17.5 -0.719 -2.33 1 97.25 87 GLU A N 1
ATOM 673 C CA . GLU A 1 87 ? -18.062 0.252 -1.4 1 97.25 87 GLU A CA 1
ATOM 674 C C . GLU A 1 87 ? -17.234 1.529 -1.359 1 97.25 87 GLU A C 1
ATOM 676 O O . GLU A 1 87 ? -17.562 2.471 -0.636 1 97.25 87 GLU A O 1
ATOM 681 N N . LEU A 1 88 ? -16.219 1.604 -2.121 1 97.19 88 LEU A N 1
ATOM 682 C CA . LEU A 1 88 ? -15.422 2.82 -2.225 1 97.19 88 LEU A CA 1
ATOM 683 C C . LEU A 1 88 ? -16.094 3.834 -3.143 1 97.19 88 LEU A C 1
ATOM 685 O O . LEU A 1 88 ? -17.016 3.488 -3.898 1 97.19 88 LEU A O 1
ATOM 689 N N . GLY A 1 89 ? -15.695 5.059 -3.004 1 94.75 89 GLY A N 1
ATOM 690 C CA . GLY A 1 89 ? -16.109 6.066 -3.967 1 94.75 89 GLY A CA 1
ATOM 691 C C . GLY A 1 89 ? -15.508 5.855 -5.344 1 94.75 89 GLY A C 1
ATOM 692 O O . GLY A 1 89 ? -14.562 5.078 -5.504 1 94.75 89 GLY A O 1
ATOM 693 N N . LEU A 1 90 ? -16.016 6.617 -6.281 1 93.19 90 LEU A N 1
ATOM 694 C CA . LEU A 1 90 ? -15.508 6.551 -7.652 1 93.19 90 LEU A CA 1
ATOM 695 C C . LEU A 1 90 ? -14.023 6.887 -7.699 1 93.19 90 LEU A C 1
ATOM 697 O O . LEU A 1 90 ? -13.281 6.324 -8.508 1 93.19 90 LEU A O 1
ATOM 701 N N . ASP A 1 91 ? -13.633 7.758 -6.828 1 94.62 91 ASP A N 1
ATOM 702 C CA . ASP A 1 91 ? -12.242 8.195 -6.797 1 94.62 91 ASP A CA 1
ATOM 703 C C . ASP A 1 91 ? -11.398 7.289 -5.895 1 94.62 91 ASP A C 1
ATOM 705 O O . ASP A 1 91 ? -10.219 7.562 -5.66 1 94.62 91 ASP A O 1
ATOM 709 N N . GLY A 1 92 ? -11.984 6.242 -5.309 1 96.25 92 GLY A N 1
ATOM 710 C CA . GLY A 1 92 ? -11.266 5.254 -4.52 1 96.25 92 GLY A CA 1
ATOM 711 C C . GLY A 1 92 ? -11.258 5.566 -3.035 1 96.25 92 GLY A C 1
ATOM 712 O O . GLY A 1 92 ? -10.641 4.844 -2.248 1 96.25 92 GLY A O 1
ATOM 713 N N . THR A 1 93 ? -11.977 6.586 -2.6 1 95.75 93 THR A N 1
ATOM 714 C CA . THR A 1 93 ? -11.93 7.008 -1.203 1 95.75 93 THR A CA 1
ATOM 715 C C . THR A 1 93 ? -12.961 6.25 -0.377 1 95.75 93 THR A C 1
ATOM 717 O O . THR A 1 93 ? -13.922 5.699 -0.925 1 95.75 93 THR A O 1
ATOM 720 N N . ASP A 1 94 ? -12.742 6.211 0.906 1 95 94 ASP A N 1
ATOM 721 C CA . ASP A 1 94 ? -13.656 5.723 1.931 1 95 94 ASP A CA 1
ATOM 722 C C . ASP A 1 94 ? -14.914 6.59 1.997 1 95 94 ASP A C 1
ATOM 724 O O . ASP A 1 94 ? -14.828 7.809 2.158 1 95 94 ASP A O 1
ATOM 728 N N . ARG A 1 95 ? -16.109 5.988 1.966 1 94.81 95 ARG A N 1
ATOM 729 C CA . ARG A 1 95 ? -17.344 6.75 1.916 1 94.81 95 ARG A CA 1
ATOM 730 C C . ARG A 1 95 ? -18.047 6.754 3.273 1 94.81 95 ARG A C 1
ATOM 732 O O . ARG A 1 95 ? -19.172 7.223 3.396 1 94.81 95 ARG A O 1
ATOM 739 N N . THR A 1 96 ? -17.375 6.246 4.289 1 94.12 96 THR A N 1
ATOM 740 C CA . THR A 1 96 ? -18.031 6.039 5.578 1 94.12 96 THR A CA 1
ATOM 741 C C . THR A 1 96 ? -18.688 7.324 6.066 1 94.12 96 THR A C 1
ATOM 743 O O . THR A 1 96 ? -19.828 7.301 6.531 1 94.12 96 THR A O 1
ATOM 746 N N . VAL A 1 97 ? -18 8.453 5.922 1 95.75 97 VAL A N 1
ATOM 747 C CA . VAL A 1 97 ? -18.547 9.719 6.406 1 95.75 97 VAL A CA 1
ATOM 748 C C . VAL A 1 97 ? -18.844 10.633 5.223 1 95.75 97 VAL A C 1
ATOM 750 O O . VAL A 1 97 ? -18.75 11.859 5.336 1 95.75 97 VAL A O 1
ATOM 753 N N . ASN A 1 98 ? -19.109 10.031 4.074 1 95.5 98 ASN A N 1
ATOM 754 C CA . ASN A 1 98 ? -19.469 10.859 2.922 1 95.5 98 ASN A CA 1
ATOM 755 C C . ASN A 1 98 ? -20.875 11.43 3.055 1 95.5 98 ASN A C 1
ATOM 757 O O . ASN A 1 98 ? -21.797 10.719 3.432 1 95.5 98 ASN A O 1
ATOM 761 N N . PRO A 1 99 ? -21.031 12.719 2.703 1 96.31 99 PRO A N 1
ATOM 762 C CA . PRO A 1 99 ? -22.391 13.25 2.561 1 96.31 99 PRO A CA 1
ATOM 763 C C . PRO A 1 99 ? -23.125 12.648 1.372 1 96.31 99 PRO A C 1
ATOM 765 O O . PRO A 1 99 ? -22.562 11.867 0.607 1 96.31 99 PRO A O 1
ATOM 768 N N . LEU A 1 100 ? -24.359 12.969 1.292 1 95.31 100 LEU A N 1
ATOM 769 C CA . LEU A 1 100 ? -25.172 12.562 0.157 1 95.31 100 LEU A CA 1
ATOM 770 C C . LEU A 1 100 ? -24.625 13.125 -1.146 1 95.31 100 LEU A C 1
ATOM 772 O O . LEU A 1 100 ? -24 14.188 -1.154 1 95.31 100 LEU A O 1
ATOM 776 N N . SER A 1 101 ? -24.906 12.453 -2.189 1 92.62 101 SER A N 1
ATOM 777 C CA . SER A 1 101 ? -24.625 12.992 -3.52 1 92.62 101 SER A CA 1
ATOM 778 C C . SER A 1 101 ? -25.312 14.344 -3.723 1 92.62 101 SER A C 1
ATOM 780 O O . SER A 1 101 ? -26.422 14.555 -3.242 1 92.62 101 SER A O 1
ATOM 782 N N . PRO A 1 102 ? -24.641 15.25 -4.355 1 94 102 PRO A N 1
ATOM 783 C CA . PRO A 1 102 ? -23.453 15.086 -5.191 1 94 102 PRO A CA 1
ATOM 784 C C . PRO A 1 102 ? -22.172 15.461 -4.465 1 94 102 PRO A C 1
ATOM 786 O O . PRO A 1 102 ? -21.125 15.648 -5.098 1 94 102 PRO A O 1
ATOM 789 N N . PHE A 1 103 ? -22.188 15.555 -3.133 1 94.75 103 PHE A N 1
ATOM 790 C CA . PHE A 1 103 ? -21.0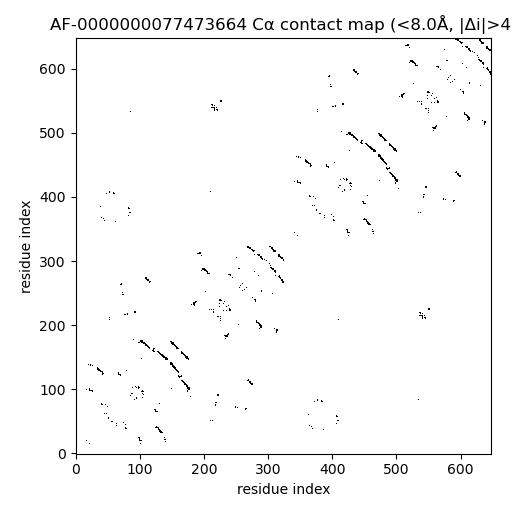47 16.078 -2.402 1 94.75 103 PHE A CA 1
ATOM 791 C C . PHE A 1 103 ? -20.141 14.945 -1.924 1 94.75 103 PHE A C 1
ATOM 793 O O . PHE A 1 103 ? -19.969 14.75 -0.719 1 94.75 103 PHE A O 1
ATOM 800 N N . THR A 1 104 ? -19.422 14.266 -2.922 1 93.06 104 THR A N 1
ATOM 801 C CA . THR A 1 104 ? -18.719 13.047 -2.537 1 93.06 104 THR A CA 1
ATOM 802 C C . THR A 1 104 ? -17.219 13.195 -2.74 1 93.06 104 THR A C 1
ATOM 804 O O . THR A 1 104 ? -16.453 12.305 -2.381 1 93.06 104 THR A O 1
ATOM 807 N N . ARG A 1 105 ? -16.828 14.305 -3.275 1 94.06 105 ARG A N 1
ATOM 808 C CA . ARG A 1 105 ? -15.406 14.539 -3.461 1 94.06 105 ARG A CA 1
ATOM 809 C C . ARG A 1 105 ? -14.773 15.117 -2.201 1 94.06 105 ARG A C 1
ATOM 811 O O . ARG A 1 105 ? -15.016 16.281 -1.856 1 94.06 105 ARG A O 1
ATOM 818 N N . ARG A 1 106 ? -13.898 14.352 -1.595 1 94.5 106 ARG A N 1
ATOM 819 C CA . ARG A 1 106 ? -13.375 14.688 -0.274 1 94.5 106 ARG A CA 1
ATOM 820 C C . ARG A 1 106 ? -11.969 15.266 -0.373 1 94.5 106 ARG A C 1
ATOM 822 O O . ARG A 1 106 ? -11.133 14.758 -1.127 1 94.5 106 ARG A O 1
ATOM 829 N N . MET A 1 107 ? -11.719 16.281 0.43 1 93.75 107 MET A N 1
ATOM 830 C CA . MET A 1 107 ? -10.391 16.875 0.561 1 93.75 107 MET A CA 1
ATOM 831 C C . MET A 1 107 ? -10 17.016 2.027 1 93.75 107 MET A C 1
ATOM 833 O O . MET A 1 107 ? -10.844 17.312 2.873 1 93.75 107 MET A O 1
ATOM 837 N N . TRP A 1 108 ? -8.734 16.812 2.299 1 95.88 108 TRP A N 1
ATOM 838 C CA . TRP A 1 108 ? -8.148 17.031 3.617 1 95.88 108 TRP A CA 1
ATOM 839 C C . TRP A 1 108 ? -7.871 18.516 3.844 1 95.88 108 TRP A C 1
ATOM 841 O O . TRP A 1 108 ? -6.969 19.078 3.227 1 95.88 108 TRP A O 1
ATOM 851 N N . ALA A 1 109 ? -8.609 19.156 4.73 1 96.62 109 ALA A N 1
ATOM 852 C CA . ALA A 1 109 ? -8.562 20.609 4.84 1 96.62 109 ALA A CA 1
ATOM 853 C C . ALA A 1 109 ? -7.711 21.047 6.027 1 96.62 109 ALA A C 1
ATOM 855 O O . ALA A 1 109 ? -7.266 22.188 6.09 1 96.62 109 ALA A O 1
ATOM 856 N N . GLY A 1 110 ? -7.531 20.219 6.98 1 98.12 110 GLY A N 1
ATOM 857 C CA . GLY A 1 110 ? -6.766 20.578 8.164 1 98.12 110 GLY A CA 1
ATOM 858 C C . GLY A 1 110 ? -7.234 19.859 9.414 1 98.12 110 GLY A C 1
ATOM 859 O O . GLY A 1 110 ? -7.895 18.828 9.336 1 98.12 110 GLY A O 1
ATOM 860 N N . GLY A 1 111 ? -6.734 20.359 10.547 1 98.5 111 GLY A N 1
ATOM 861 C CA . GLY A 1 111 ? -7.105 19.75 11.805 1 98.5 111 GLY A CA 1
ATOM 862 C C . GLY A 1 111 ? -6.164 20.094 12.938 1 98.5 111 GLY A C 1
ATOM 863 O O . GLY A 1 111 ? -5.473 21.109 12.891 1 98.5 111 GLY A O 1
ATOM 864 N N . GLU A 1 112 ? -6.359 19.328 13.992 1 98.81 112 GLU A N 1
ATOM 865 C CA . GLU A 1 112 ? -5.551 19.5 15.195 1 98.81 112 GLU A CA 1
ATOM 866 C C . GLU A 1 112 ? -5.246 18.172 15.859 1 98.81 112 GLU A C 1
ATOM 868 O O . GLU A 1 112 ? -6.125 17.312 15.977 1 98.81 112 GLU A O 1
ATOM 873 N N . LEU A 1 113 ? -3.982 18.031 16.203 1 98.88 113 LEU A N 1
ATOM 874 C CA . LEU A 1 113 ? -3.574 16.891 17.016 1 98.88 113 LEU A CA 1
ATOM 875 C C . LEU A 1 113 ? -3.17 17.344 18.422 1 98.88 113 LEU A C 1
ATOM 877 O O . LEU A 1 113 ? -2.521 18.375 18.578 1 98.88 113 LEU A O 1
ATOM 881 N N . LYS A 1 114 ? -3.578 16.609 19.391 1 98.75 114 LYS A N 1
ATOM 882 C CA . LYS A 1 114 ? -3.184 16.828 20.766 1 98.75 114 LYS A CA 1
ATOM 883 C C . LYS A 1 114 ? -2.676 15.539 21.406 1 98.75 114 LYS A C 1
ATOM 885 O O . LYS A 1 114 ? -3.367 14.516 21.391 1 98.75 114 LYS A O 1
ATOM 890 N N . TRP A 1 115 ? -1.505 15.617 22 1 98.31 115 TRP A N 1
ATOM 891 C CA . TRP A 1 115 ? -0.905 14.445 22.625 1 98.31 115 TRP A CA 1
ATOM 892 C C . TRP A 1 115 ? -1.039 14.516 24.141 1 98.31 115 TRP A C 1
ATOM 894 O O . TRP A 1 115 ? -1.116 15.602 24.719 1 98.31 115 TRP A O 1
ATOM 904 N N . ALA A 1 116 ? -1.082 13.328 24.734 1 97.25 116 ALA A N 1
ATOM 905 C CA . ALA A 1 116 ? -1.022 13.25 26.188 1 97.25 116 ALA A CA 1
ATOM 906 C C . ALA A 1 116 ? 0.255 13.891 26.719 1 97.25 116 ALA A C 1
ATOM 908 O O . ALA A 1 116 ? 1.32 13.766 26.109 1 97.25 116 ALA A O 1
ATOM 909 N N . ARG A 1 117 ? 0.184 14.461 27.875 1 93.12 117 ARG A N 1
ATOM 910 C CA . ARG A 1 117 ? 1.324 15.148 28.469 1 93.12 117 ARG A CA 1
ATOM 911 C C . ARG A 1 117 ? 2.301 14.156 29.094 1 93.12 117 ARG A C 1
ATOM 913 O O . ARG A 1 117 ? 3.516 14.367 29.062 1 93.12 117 ARG A O 1
ATOM 920 N N . ASP A 1 118 ? 1.771 13.086 29.547 1 93.12 118 ASP A N 1
ATOM 921 C CA . ASP A 1 118 ? 2.611 12.039 30.125 1 93.12 118 ASP A CA 1
ATOM 922 C C . ASP A 1 118 ? 3.266 11.203 29.016 1 93.12 118 ASP A C 1
ATOM 924 O O . ASP A 1 118 ? 2.582 10.492 28.281 1 93.12 118 ASP A O 1
ATOM 928 N N . ARG A 1 119 ? 4.555 11.172 28.984 1 90.31 119 ARG A N 1
ATOM 929 C CA . ARG A 1 119 ? 5.309 10.453 27.953 1 90.31 119 ARG A CA 1
ATOM 930 C C . ARG A 1 119 ? 5.016 8.961 28 1 90.31 119 ARG A C 1
ATOM 932 O O . ARG A 1 119 ? 5.074 8.273 26.984 1 90.31 119 ARG A O 1
ATOM 939 N N . ASN A 1 120 ? 4.68 8.461 29.141 1 91.75 120 ASN A N 1
ATOM 940 C CA . ASN A 1 120 ? 4.418 7.039 29.297 1 91.75 120 ASN A CA 1
ATOM 941 C C . ASN A 1 120 ? 3.074 6.641 28.703 1 91.75 120 ASN A C 1
ATOM 943 O O . ASN A 1 120 ? 2.801 5.453 28.516 1 91.75 120 ASN A O 1
ATOM 947 N N . ALA A 1 121 ? 2.328 7.66 28.375 1 95.75 121 ALA A N 1
ATOM 948 C CA . ALA A 1 121 ? 0.993 7.391 27.859 1 95.75 121 ALA A CA 1
ATOM 949 C C . ALA A 1 121 ? 0.989 7.422 26.328 1 95.75 121 ALA A C 1
ATOM 951 O O . ALA A 1 121 ? -0.025 7.113 25.703 1 95.75 121 ALA A O 1
ATOM 952 N N . LEU A 1 122 ? 2.09 7.727 25.766 1 96.94 122 LEU A N 1
ATOM 953 C CA . LEU A 1 122 ? 2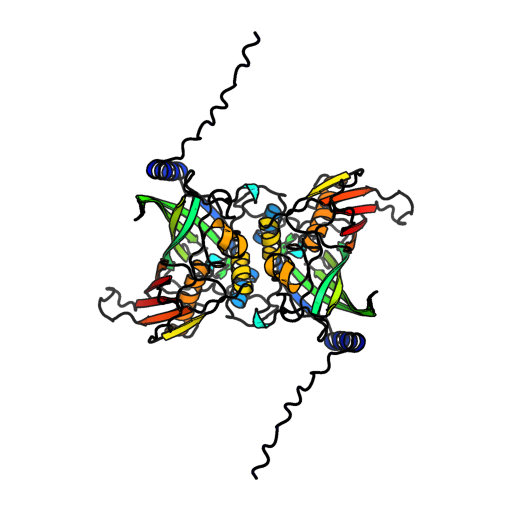.15 7.832 24.312 1 96.94 122 LEU A CA 1
ATOM 954 C C . LEU A 1 122 ? 2.131 6.453 23.656 1 96.94 122 LEU A C 1
ATOM 956 O O . LEU A 1 122 ? 2.34 5.441 24.344 1 96.94 122 LEU A O 1
ATOM 960 N N . LEU A 1 123 ? 1.82 6.41 22.391 1 98.38 123 LEU A N 1
ATOM 961 C CA . LEU A 1 123 ? 1.631 5.164 21.656 1 98.38 123 LEU A CA 1
ATOM 962 C C . LEU A 1 123 ? 2.963 4.453 21.438 1 98.38 123 LEU A C 1
ATOM 964 O O . LEU A 1 123 ? 3.975 5.098 21.156 1 98.38 123 LEU A O 1
ATOM 968 N N . ARG A 1 124 ? 2.979 3.168 21.547 1 98.31 124 ARG A N 1
ATOM 969 C CA . ARG A 1 124 ? 4.168 2.348 21.344 1 98.31 124 ARG A CA 1
ATOM 970 C C . ARG A 1 124 ? 3.846 1.1 20.531 1 98.31 124 ARG A C 1
ATOM 972 O O . ARG A 1 124 ? 2.719 0.602 20.578 1 98.31 124 ARG A O 1
ATOM 979 N N . VAL A 1 125 ? 4.855 0.622 19.859 1 97.75 125 VAL A N 1
ATOM 980 C CA . VAL A 1 125 ? 4.754 -0.617 19.094 1 97.75 125 VAL A CA 1
ATOM 981 C C . VAL A 1 125 ? 4.375 -1.768 20.031 1 97.75 125 VAL A C 1
ATOM 983 O O . VAL A 1 125 ? 4.902 -1.876 21.141 1 97.75 125 VAL A O 1
ATOM 986 N N . GLY A 1 126 ? 3.441 -2.594 19.547 1 96.88 126 GLY A N 1
ATOM 987 C CA . GLY A 1 126 ? 3.066 -3.775 20.297 1 96.88 126 GLY A CA 1
ATOM 988 C C . GLY A 1 126 ? 1.829 -3.57 21.156 1 96.88 126 GLY A C 1
ATOM 989 O O . GLY A 1 126 ? 1.252 -4.535 21.656 1 96.88 126 GLY A O 1
ATOM 990 N N . GLN A 1 127 ? 1.376 -2.344 21.297 1 97.62 127 GLN A N 1
ATOM 991 C CA . GLN A 1 127 ? 0.165 -2.062 22.062 1 97.62 127 GLN A CA 1
ATOM 992 C C . GLN A 1 127 ? -1.086 -2.352 21.234 1 97.62 127 GLN A C 1
ATOM 994 O O . GLN A 1 127 ? -1.108 -2.109 20.031 1 97.62 127 GLN A O 1
ATOM 999 N N . GLU A 1 128 ? -2.062 -2.92 21.891 1 96.5 128 GLU A N 1
ATOM 1000 C CA . GLU A 1 128 ? -3.406 -2.834 21.328 1 96.5 128 GLU A CA 1
ATOM 1001 C C . GLU A 1 128 ? -4.047 -1.482 21.625 1 96.5 128 GLU A C 1
ATOM 1003 O O . GLU A 1 128 ? -4.172 -1.097 22.797 1 96.5 128 GLU A O 1
ATOM 1008 N N . VAL A 1 129 ? -4.43 -0.748 20.625 1 98.25 129 VAL A N 1
ATOM 1009 C CA . VAL A 1 129 ? -4.941 0.614 20.75 1 98.25 129 VAL A CA 1
ATOM 1010 C C . VAL A 1 129 ? -6.387 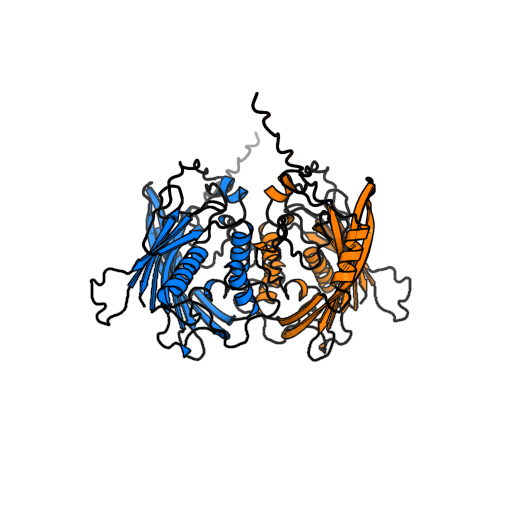0.671 20.266 1 98.25 129 VAL A C 1
ATOM 1012 O O . VAL A 1 129 ? -6.754 -0.015 19.312 1 98.25 129 VAL A O 1
ATOM 1015 N N . ARG A 1 130 ? -7.172 1.432 20.922 1 98.38 130 ARG A N 1
ATOM 1016 C CA . ARG A 1 130 ? -8.555 1.662 20.516 1 98.38 130 ARG A CA 1
ATOM 1017 C C . ARG A 1 130 ? -8.711 3.014 19.828 1 98.38 130 ARG A C 1
ATOM 1019 O O . ARG A 1 130 ? -8.273 4.039 20.359 1 98.38 130 ARG A O 1
ATOM 1026 N N . GLU A 1 131 ? -9.25 3.031 18.656 1 98.56 131 GLU A N 1
ATOM 1027 C CA . GLU A 1 131 ? -9.609 4.262 17.969 1 98.56 131 GLU A CA 1
ATOM 1028 C C . GLU A 1 131 ? -11.117 4.504 18.016 1 98.56 131 GLU A C 1
ATOM 1030 O O . GLU A 1 131 ? -11.898 3.654 17.578 1 98.56 131 GLU A O 1
ATOM 1035 N N . THR A 1 132 ? -11.5 5.59 18.516 1 98.62 132 THR A N 1
ATOM 1036 C CA . THR A 1 132 ? -12.898 6.02 18.484 1 98.62 132 THR A CA 1
ATOM 1037 C C . THR A 1 132 ? -13.07 7.238 17.578 1 98.62 132 THR A C 1
ATOM 1039 O O . THR A 1 132 ? -12.398 8.258 17.766 1 98.62 132 THR A O 1
ATOM 1042 N N . THR A 1 133 ? -13.953 7.109 16.594 1 98.31 133 THR A N 1
ATOM 1043 C CA . THR A 1 133 ? -14.227 8.195 15.656 1 98.31 133 THR A CA 1
ATOM 1044 C C . THR A 1 133 ? -15.625 8.766 15.883 1 98.31 133 THR A C 1
ATOM 1046 O O . THR A 1 133 ? -16.609 8.016 15.891 1 98.31 133 THR A O 1
ATOM 1049 N N . LYS A 1 134 ? -15.695 10.07 16.031 1 98.44 134 LYS A N 1
ATOM 1050 C CA . LYS A 1 134 ? -16.969 10.758 16.234 1 98.44 134 LYS A CA 1
ATOM 1051 C C . LYS A 1 134 ? -17.125 11.906 15.227 1 98.44 134 LYS A C 1
ATOM 1053 O O . LYS A 1 134 ? -16.156 12.602 14.914 1 98.44 134 LYS A O 1
ATOM 1058 N N . LEU A 1 135 ? -18.344 12.039 14.742 1 98.38 135 LEU A N 1
ATOM 1059 C CA . LEU A 1 135 ? -18.656 13.234 13.953 1 98.38 135 LEU A CA 1
ATOM 1060 C C . LEU A 1 135 ? -18.812 14.453 14.859 1 98.38 135 LEU A C 1
ATOM 1062 O O . LEU A 1 135 ? -19.562 14.406 15.836 1 98.38 135 LEU A O 1
ATOM 1066 N N . LEU A 1 136 ? -18.094 15.492 14.57 1 97.75 136 LEU A N 1
ATOM 1067 C CA . LEU A 1 136 ? -18.156 16.703 15.391 1 97.75 136 LEU A CA 1
ATOM 1068 C C . LEU A 1 136 ? -19.094 17.734 14.766 1 97.75 136 LEU A C 1
ATOM 1070 O O . LEU A 1 136 ? -19.812 18.422 15.477 1 97.75 136 LEU A O 1
ATOM 1074 N N . SER A 1 137 ? -19.016 17.844 13.461 1 97.62 137 SER A N 1
ATOM 1075 C CA . SER A 1 137 ? -19.781 18.906 12.805 1 97.62 137 SER A CA 1
ATOM 1076 C C . SER A 1 137 ? -19.953 18.625 11.32 1 97.62 137 SER A C 1
ATOM 1078 O O . SER A 1 137 ? -19.203 17.859 10.734 1 97.62 137 SER A O 1
ATOM 1080 N N . ALA A 1 138 ? -20.938 19.109 10.727 1 98.06 138 ALA A N 1
ATOM 1081 C CA . ALA A 1 138 ? -21.219 19.203 9.297 1 98.06 138 ALA A CA 1
ATOM 1082 C C . ALA A 1 138 ? -21.891 20.516 8.945 1 98.06 138 ALA A C 1
ATOM 1084 O O . ALA A 1 138 ? -22.984 20.812 9.43 1 98.06 138 ALA A O 1
ATOM 1085 N N . GLU A 1 139 ? -21.219 21.328 8.102 1 97.38 139 GLU A N 1
ATOM 1086 C CA . GLU A 1 139 ? -21.75 22.656 7.805 1 97.38 139 GLU A CA 1
ATOM 1087 C C . GLU A 1 139 ? -21.641 22.969 6.316 1 97.38 139 GLU A C 1
ATOM 1089 O O . GLU A 1 139 ? -20.609 22.703 5.691 1 97.38 139 GLU A O 1
ATOM 1094 N N . PRO A 1 140 ? -22.703 23.531 5.797 1 96.19 140 PRO A N 1
ATOM 1095 C CA . PRO A 1 140 ? -22.609 24 4.414 1 96.19 140 PRO A CA 1
ATOM 1096 C C . PRO A 1 140 ? -21.812 25.297 4.289 1 96.19 140 PRO A C 1
ATOM 1098 O O . PRO A 1 140 ? -21.859 26.156 5.176 1 96.19 140 PRO A O 1
ATOM 1101 N N . LYS A 1 141 ? -21.016 25.328 3.297 1 92.94 141 LYS A N 1
ATOM 1102 C CA . LYS A 1 141 ? -20.281 26.547 2.973 1 92.94 141 LYS A CA 1
ATOM 1103 C C . LYS A 1 141 ? -20.422 26.891 1.495 1 92.94 141 LYS A C 1
ATOM 1105 O O . LYS A 1 141 ? -20.5 26.016 0.646 1 92.94 141 LYS A O 1
ATOM 1110 N N . GLN A 1 142 ? -20.406 28.203 1.223 1 90 142 GLN A N 1
ATOM 1111 C CA . GLN A 1 142 ? -20.5 28.672 -0.158 1 90 142 GLN A CA 1
ATOM 1112 C C . GLN A 1 142 ? -19.125 28.969 -0.744 1 90 142 GLN A C 1
ATOM 1114 O O . GLN A 1 142 ? -18.266 29.547 -0.072 1 90 142 GLN A O 1
ATOM 1119 N N . LEU A 1 143 ? -19 28.453 -1.931 1 83.69 143 LEU A N 1
ATOM 1120 C CA . LEU A 1 143 ? -17.781 28.734 -2.678 1 83.69 143 LEU A CA 1
ATOM 1121 C C . LEU A 1 143 ? -17.844 30.109 -3.332 1 83.69 143 LEU A C 1
ATOM 1123 O O . LEU A 1 143 ? -18.938 30.688 -3.451 1 83.69 143 LEU A O 1
ATOM 1127 N N . LYS A 1 144 ? -16.703 30.547 -3.707 1 79.06 144 LYS A N 1
ATOM 1128 C CA . LYS A 1 144 ? -16.641 31.859 -4.359 1 79.06 144 LYS A CA 1
ATOM 1129 C C . LYS A 1 144 ? -17.438 31.844 -5.664 1 79.06 144 LYS A C 1
ATOM 1131 O O . LYS A 1 144 ? -18.062 32.844 -6.016 1 79.06 144 LYS A O 1
ATOM 1136 N N . ASN A 1 145 ? -17.453 30.719 -6.32 1 78.5 145 ASN A N 1
ATOM 1137 C CA . ASN A 1 145 ? -18.109 30.625 -7.617 1 78.5 145 ASN A CA 1
ATOM 1138 C C . ASN A 1 145 ? -19.609 30.344 -7.469 1 78.5 145 ASN A C 1
ATOM 1140 O O . ASN A 1 145 ? -20.281 30.062 -8.453 1 78.5 145 ASN A O 1
ATOM 1144 N N . GLY A 1 146 ? -20.062 30.375 -6.293 1 78.12 146 GLY A N 1
ATOM 1145 C CA . GLY A 1 146 ? -21.484 30.188 -6.047 1 78.12 146 GLY A CA 1
ATOM 1146 C C . GLY A 1 146 ? -21.844 28.734 -5.746 1 78.12 146 GLY A C 1
ATOM 1147 O O . GLY A 1 146 ? -22.969 28.438 -5.352 1 78.12 146 GLY A O 1
ATOM 1148 N N . GLY A 1 147 ? -20.828 27.906 -5.965 1 85.44 147 GLY A N 1
ATOM 1149 C CA . GLY A 1 147 ? -21.094 26.5 -5.684 1 85.44 147 GLY A CA 1
ATOM 1150 C C . GLY A 1 147 ? -21.141 26.188 -4.199 1 85.44 147 GLY A C 1
ATOM 1151 O O . GLY A 1 147 ? -20.891 27.062 -3.367 1 85.44 147 GLY A O 1
ATOM 1152 N N . GLU A 1 148 ? -21.688 25.047 -3.926 1 91.81 148 GLU A N 1
ATOM 1153 C CA . GLU A 1 148 ? -21.828 24.625 -2.537 1 91.81 148 GLU A CA 1
ATOM 1154 C C . GLU A 1 148 ? -20.766 23.578 -2.182 1 91.81 148 GLU A C 1
ATOM 1156 O O . GLU A 1 148 ? -20.312 22.828 -3.047 1 91.81 148 GLU A O 1
ATOM 1161 N N . MET A 1 149 ? -20.375 23.672 -0.877 1 94.5 149 MET A N 1
ATOM 1162 C CA . MET A 1 149 ? -19.531 22.625 -0.306 1 94.5 149 MET A CA 1
ATOM 1163 C C . MET A 1 149 ? -19.891 22.359 1.15 1 94.5 149 MET A C 1
ATOM 1165 O O . MET A 1 149 ? -20.703 23.094 1.734 1 94.5 149 MET A O 1
ATOM 1169 N N . LEU A 1 150 ? -19.453 21.25 1.643 1 97.38 150 LEU A N 1
ATOM 1170 C CA . LEU A 1 150 ? -19.625 20.922 3.053 1 97.38 150 LEU A CA 1
ATOM 1171 C C . LEU A 1 150 ? -18.281 20.891 3.77 1 97.38 150 LEU A C 1
ATOM 1173 O O . LEU A 1 150 ? -17.297 20.391 3.225 1 97.38 150 LEU A O 1
ATOM 1177 N N . VAL A 1 151 ? -18.266 21.422 4.949 1 97.69 151 VAL A N 1
ATOM 1178 C CA . VAL A 1 151 ? -17.156 21.188 5.867 1 97.69 151 VAL A CA 1
ATOM 1179 C C . VAL A 1 151 ? -17.578 20.219 6.961 1 97.69 151 VAL A C 1
ATOM 1181 O O . VAL A 1 151 ? -18.547 20.469 7.684 1 97.69 151 VAL A O 1
ATOM 1184 N N . VAL A 1 152 ? -16.875 19.141 7.066 1 98.19 152 VAL A N 1
ATOM 1185 C CA . VAL A 1 152 ? -17.203 18.094 8.023 1 98.19 152 VAL A CA 1
ATOM 1186 C C . VAL A 1 152 ? -16.047 17.906 9 1 98.19 152 VAL A C 1
ATOM 1188 O O . VAL A 1 152 ? -14.898 17.75 8.586 1 98.19 152 VAL A O 1
ATOM 1191 N N . GLY A 1 153 ? -16.359 17.984 10.281 1 98.19 153 GLY A N 1
ATOM 1192 C CA . GLY A 1 153 ? -15.375 17.75 11.336 1 98.19 153 GLY A CA 1
ATOM 1193 C C . GLY A 1 153 ? -15.539 16.422 12.023 1 98.19 153 GLY A C 1
ATOM 1194 O O . GLY A 1 153 ? -16.656 16.031 12.383 1 98.19 153 GLY A O 1
ATOM 1195 N N . VAL A 1 154 ? -14.43 15.703 12.188 1 98.38 154 VAL A N 1
ATOM 1196 C CA . VAL A 1 154 ? -14.445 14.445 12.93 1 98.38 154 VAL A CA 1
ATOM 1197 C C . VAL A 1 154 ? -13.352 14.469 14.008 1 98.38 154 VAL A C 1
ATOM 1199 O O . VAL A 1 154 ? -12.375 15.211 13.891 1 98.38 154 VAL A O 1
ATOM 1202 N N . GLU A 1 155 ? -13.578 13.742 15.055 1 98.69 155 GLU A N 1
ATOM 1203 C CA . GLU A 1 155 ? -12.586 13.523 16.109 1 98.69 155 GLU A CA 1
ATOM 1204 C C . GLU A 1 155 ? -12.242 12.047 16.25 1 98.69 155 GLU A C 1
ATOM 1206 O O . GLU A 1 155 ? -13.133 11.203 16.391 1 98.69 155 GLU A O 1
ATOM 1211 N N . LYS A 1 156 ? -11.008 11.734 16.156 1 98.75 156 LYS A N 1
ATOM 1212 C CA . LYS A 1 156 ? -10.492 10.406 16.453 1 98.75 156 LYS A CA 1
ATOM 1213 C C . LYS A 1 156 ? -9.656 10.422 17.734 1 98.75 156 LYS A C 1
ATOM 1215 O O . LYS A 1 156 ? -8.719 11.211 17.859 1 98.75 156 LYS A O 1
ATOM 1220 N N . THR A 1 157 ? -10 9.602 18.641 1 98.81 157 THR A N 1
ATOM 1221 C CA . THR A 1 157 ? -9.18 9.406 19.828 1 98.81 157 THR A CA 1
ATOM 1222 C C . THR A 1 157 ? -8.5 8.039 19.812 1 98.81 157 THR A C 1
ATOM 1224 O O . THR A 1 157 ? -9.109 7.051 19.391 1 98.81 157 THR A O 1
ATOM 1227 N N . PHE A 1 158 ? -7.289 8.016 20.203 1 98.88 158 PHE A N 1
ATOM 1228 C CA . PHE A 1 158 ? -6.492 6.797 20.312 1 98.88 158 PHE A CA 1
ATOM 1229 C C . PHE A 1 158 ? -6.137 6.516 21.766 1 98.88 158 PHE A C 1
ATOM 1231 O O . PHE A 1 158 ? -5.398 7.285 22.391 1 98.88 158 PHE A O 1
ATOM 1238 N N . SER A 1 159 ? -6.656 5.406 22.266 1 98.69 159 SER A N 1
ATOM 1239 C CA . SER A 1 159 ? -6.48 5.098 23.688 1 98.69 159 SER A CA 1
ATOM 1240 C C . SER A 1 159 ? -5.719 3.793 23.875 1 98.69 159 SER A C 1
ATOM 1242 O O . SER A 1 159 ? -5.91 2.84 23.125 1 98.69 159 SER A O 1
ATOM 1244 N N . ASN A 1 160 ? -4.82 3.805 24.812 1 98.25 160 ASN A N 1
ATOM 1245 C CA . ASN A 1 160 ? -4.145 2.6 25.281 1 98.25 160 ASN A CA 1
ATOM 1246 C C . ASN A 1 160 ? -4.438 2.336 26.75 1 98.25 160 ASN A C 1
ATOM 1248 O O . ASN A 1 160 ? -5.434 2.82 27.281 1 98.25 160 ASN A O 1
ATOM 1252 N N . ASP A 1 161 ? -3.629 1.495 27.406 1 96.62 161 ASP A N 1
ATOM 1253 C CA . ASP A 1 161 ? -3.881 1.084 28.797 1 96.62 161 ASP A CA 1
ATOM 1254 C C . ASP A 1 161 ? -3.711 2.256 29.75 1 96.62 161 ASP A C 1
ATOM 1256 O O . ASP A 1 161 ? -4.133 2.184 30.906 1 96.62 161 ASP A O 1
ATOM 1260 N N . HIS A 1 162 ? -3.201 3.381 29.297 1 96.94 162 HIS A N 1
ATOM 1261 C CA . HIS A 1 162 ? -2.953 4.539 30.141 1 96.94 162 HIS A CA 1
ATOM 1262 C C . HIS A 1 162 ? -3.973 5.641 29.891 1 96.94 162 HIS A C 1
ATOM 1264 O O . HIS A 1 162 ? -3.91 6.711 30.5 1 96.94 162 HIS A O 1
ATOM 1270 N N . GLY A 1 163 ? -4.914 5.379 28.984 1 97.5 163 GLY A N 1
ATOM 1271 C CA . GLY A 1 163 ? -5.898 6.387 28.625 1 97.5 163 GLY A CA 1
ATOM 1272 C C . GLY A 1 163 ? -5.742 6.898 27.203 1 97.5 163 GLY A C 1
ATOM 1273 O O . GLY A 1 163 ? -5.246 6.184 26.328 1 97.5 163 GLY A O 1
ATOM 1274 N N . ILE A 1 164 ? -6.246 8.156 26.969 1 98.56 164 ILE A N 1
ATOM 1275 C CA . ILE A 1 164 ? -6.164 8.75 25.641 1 98.56 164 ILE A CA 1
ATOM 1276 C C . ILE A 1 164 ? -4.746 9.258 25.391 1 98.56 164 ILE A C 1
ATOM 1278 O O . ILE A 1 164 ? -4.289 10.18 26.078 1 98.56 164 ILE A O 1
ATOM 1282 N N . ALA A 1 165 ? -4.094 8.648 24.469 1 98.69 165 ALA A N 1
ATOM 1283 C CA . ALA A 1 165 ? -2.729 9.023 24.109 1 98.69 165 ALA A CA 1
ATOM 1284 C C . ALA A 1 165 ? -2.721 10.164 23.094 1 98.69 165 ALA A C 1
ATOM 1286 O O . ALA A 1 165 ? -1.786 10.969 23.062 1 98.69 165 ALA A O 1
ATOM 1287 N N . LEU A 1 166 ? -3.746 10.227 22.234 1 98.81 166 LEU A N 1
ATOM 1288 C CA . LEU A 1 166 ? -3.777 11.156 21.109 1 98.81 166 LEU A CA 1
ATOM 1289 C C . LEU A 1 166 ? -5.215 11.484 20.719 1 98.81 166 LEU A C 1
ATOM 1291 O O . LEU A 1 166 ? -6.055 10.586 20.625 1 98.81 166 LEU A O 1
ATOM 1295 N N . THR A 1 167 ? -5.508 12.758 20.578 1 98.88 167 THR A N 1
ATOM 1296 C CA . THR A 1 167 ? -6.738 13.234 19.953 1 98.88 167 THR A CA 1
ATOM 1297 C C . THR A 1 167 ? -6.449 13.859 18.594 1 98.88 167 THR A C 1
ATOM 1299 O O . THR A 1 167 ? -5.629 14.781 18.484 1 98.88 167 THR A O 1
ATOM 1302 N N . ASP A 1 168 ? -7.043 13.336 17.562 1 98.94 168 ASP A N 1
ATOM 1303 C CA . ASP A 1 168 ? -6.891 13.766 16.188 1 98.94 168 ASP A CA 1
ATOM 1304 C C . ASP A 1 168 ? -8.203 14.328 15.633 1 98.94 168 ASP A C 1
ATOM 1306 O O . ASP A 1 168 ? -9.102 13.57 15.266 1 98.94 168 ASP A O 1
ATOM 1310 N N . ARG A 1 169 ? -8.312 15.633 15.625 1 98.81 169 ARG A N 1
ATOM 1311 C CA . ARG A 1 169 ? -9.461 16.281 14.992 1 98.81 169 ARG A CA 1
ATOM 1312 C C . ARG A 1 169 ? -9.148 16.656 13.547 1 98.81 169 ARG A C 1
ATOM 1314 O O . ARG A 1 169 ? -8.094 17.234 13.258 1 98.81 169 ARG A O 1
ATOM 1321 N N . ARG A 1 170 ? -10.07 16.281 12.656 1 98.31 170 ARG A N 1
ATOM 1322 C CA . ARG A 1 170 ? -9.875 16.5 11.227 1 98.31 170 ARG A CA 1
ATOM 1323 C C . ARG A 1 170 ? -11.039 17.297 10.641 1 98.31 170 ARG A C 1
ATOM 1325 O O . ARG A 1 170 ? -12.188 17.125 11.055 1 98.31 170 ARG A O 1
ATOM 1332 N N . ASN A 1 171 ? -10.664 18.141 9.742 1 97.75 171 ASN A N 1
ATOM 1333 C CA . ASN A 1 171 ? -11.648 18.812 8.898 1 97.75 171 ASN A CA 1
ATOM 1334 C C . ASN A 1 171 ? -11.531 18.375 7.445 1 97.75 171 ASN A C 1
ATOM 1336 O O . ASN A 1 171 ? -10.453 18.438 6.855 1 97.75 171 ASN A O 1
ATOM 1340 N N . TRP A 1 172 ? -12.633 17.922 6.945 1 97.25 172 TRP A N 1
ATOM 1341 C CA . TRP A 1 172 ? -12.727 17.562 5.535 1 97.25 172 TRP A CA 1
ATOM 1342 C C . TRP A 1 172 ? -13.656 18.531 4.793 1 97.25 172 TRP A C 1
ATOM 1344 O O . TRP A 1 172 ? -14.625 19.031 5.363 1 97.25 172 TRP A O 1
ATOM 1354 N N . VAL A 1 173 ? -13.328 18.766 3.623 1 96.31 173 VAL A N 1
ATOM 1355 C CA . VAL A 1 173 ? -14.203 19.5 2.711 1 96.31 173 VAL A CA 1
ATOM 1356 C C . VAL A 1 173 ? -14.766 18.547 1.659 1 96.31 173 VAL A C 1
ATOM 1358 O O . VAL A 1 173 ? -14.039 17.703 1.118 1 96.31 173 VAL A O 1
ATOM 1361 N N . PHE A 1 174 ? -16.047 18.609 1.428 1 96.69 174 PHE A N 1
ATOM 1362 C CA . PHE A 1 174 ? -16.703 17.828 0.396 1 96.69 174 PHE A CA 1
ATOM 1363 C C . PHE A 1 174 ? -17.281 18.719 -0.695 1 96.69 174 PHE A C 1
ATOM 1365 O O . PHE A 1 174 ? -18.031 19.656 -0.407 1 96.69 174 PHE A O 1
ATOM 1372 N N . GLN A 1 175 ? -16.891 18.453 -1.87 1 94.5 175 GLN A N 1
ATOM 1373 C CA . GLN A 1 175 ? -17.359 19.172 -3.047 1 94.5 175 GLN A CA 1
ATOM 1374 C C . GLN A 1 175 ? -18.109 18.234 -3.998 1 94.5 175 GLN A C 1
ATOM 1376 O O . GLN A 1 175 ? -18.219 17.031 -3.738 1 94.5 175 GLN A O 1
ATOM 1381 N N . ARG A 1 176 ? -18.641 18.797 -4.965 1 93 176 ARG A N 1
ATOM 1382 C CA . ARG A 1 176 ? -19.391 18.016 -5.941 1 93 176 ARG A CA 1
ATOM 1383 C C . ARG A 1 176 ? -18.484 17 -6.633 1 93 176 ARG A C 1
ATOM 1385 O O . ARG A 1 176 ? -17.328 17.297 -6.965 1 93 176 ARG A O 1
ATOM 1392 N N . GLU A 1 177 ? -19.062 15.867 -6.883 1 91.62 177 GLU A N 1
ATOM 1393 C CA . GLU A 1 177 ? -18.344 14.75 -7.5 1 91.62 177 GLU A CA 1
ATOM 1394 C C . GLU A 1 177 ? -17.906 15.102 -8.922 1 91.62 177 GLU A C 1
ATOM 1396 O O . GLU A 1 177 ? -18.625 15.773 -9.656 1 91.62 177 GLU A O 1
ATOM 1401 N N . LEU A 1 178 ? -16.75 14.711 -9.289 1 93.81 178 LEU A N 1
ATOM 1402 C CA . LEU A 1 178 ? -16.266 14.758 -10.664 1 93.81 178 LEU A CA 1
ATOM 1403 C C . LEU A 1 178 ? -16.203 13.359 -11.266 1 93.81 178 LEU A C 1
ATOM 1405 O O . LEU A 1 178 ? -15.82 12.406 -10.586 1 93.81 178 LEU A O 1
ATOM 1409 N N . THR A 1 179 ? -16.672 13.203 -12.453 1 93.69 179 THR A N 1
ATOM 1410 C CA . THR A 1 179 ? -16.688 11.93 -13.156 1 93.69 179 THR A CA 1
ATOM 1411 C C . THR A 1 179 ? -16.016 12.055 -14.523 1 93.69 179 THR A C 1
ATOM 1413 O O . THR A 1 179 ? -15.766 13.172 -14.992 1 93.69 179 THR A O 1
ATOM 1416 N N . PRO A 1 180 ? -15.703 10.953 -15.094 1 93 180 PRO A N 1
ATOM 1417 C CA . PRO A 1 180 ? -15.156 11.023 -16.453 1 93 180 PRO A CA 1
ATOM 1418 C C . PRO A 1 180 ? -16.078 11.758 -17.422 1 93 180 PRO A C 1
ATOM 1420 O O . PRO A 1 180 ? -15.609 12.352 -18.391 1 93 180 PRO A O 1
ATOM 1423 N N . GLU A 1 181 ? -17.328 11.773 -17.141 1 93.88 181 GLU A N 1
ATOM 1424 C CA . GLU A 1 181 ? -18.312 12.438 -17.984 1 93.88 181 GLU A CA 1
ATOM 1425 C C . GLU A 1 181 ? -18.375 13.93 -17.688 1 93.88 181 GLU A C 1
ATOM 1427 O O . GLU A 1 181 ? -18.828 14.719 -18.531 1 93.88 181 GLU A O 1
ATOM 1432 N N . ASN A 1 182 ? -17.984 14.305 -16.5 1 93.19 182 ASN A N 1
ATOM 1433 C CA . ASN A 1 182 ? -17.938 15.703 -16.094 1 93.19 182 ASN A CA 1
ATOM 1434 C C . ASN A 1 182 ? -16.609 16.047 -15.414 1 93.19 182 ASN A C 1
ATOM 1436 O O . ASN A 1 182 ? -16.578 16.359 -14.219 1 93.19 182 ASN A O 1
ATOM 1440 N N . PRO A 1 183 ? -15.578 16.109 -16.266 1 95.44 183 PRO A N 1
ATOM 1441 C CA . PRO A 1 183 ? -14.234 16.281 -15.711 1 95.44 183 PRO A CA 1
ATOM 1442 C C . PRO A 1 183 ? -13.867 17.75 -15.508 1 95.44 183 PRO A C 1
ATOM 1444 O O . PRO A 1 183 ? -14.562 18.641 -16 1 95.44 183 PRO A O 1
ATOM 1447 N N . MET A 1 184 ? -12.938 17.969 -14.688 1 94 184 MET A N 1
ATOM 1448 C CA . MET A 1 184 ? -12.273 19.266 -14.555 1 94 184 MET A CA 1
ATOM 1449 C C . MET A 1 184 ? -10.93 19.266 -15.289 1 94 184 MET A C 1
ATOM 1451 O O . MET A 1 184 ? -10.18 18.281 -15.211 1 94 184 MET A O 1
ATOM 1455 N N . LYS A 1 185 ? -10.664 20.266 -15.945 1 90.19 185 LYS A N 1
ATOM 1456 C CA . LYS A 1 185 ? -9.414 20.359 -16.688 1 90.19 185 LYS A CA 1
ATOM 1457 C C . LYS A 1 185 ? -8.273 20.828 -15.797 1 90.19 185 LYS A C 1
ATOM 1459 O O . LYS A 1 185 ? -8.445 21.734 -14.977 1 90.19 185 LYS A O 1
ATOM 1464 N N . ALA A 1 186 ? -7.125 20.219 -16.031 1 90.06 186 ALA A N 1
ATOM 1465 C CA . ALA A 1 186 ? -5.941 20.625 -15.281 1 90.06 186 ALA A CA 1
ATOM 1466 C C . ALA A 1 186 ? -5.438 22 -15.75 1 90.06 186 ALA A C 1
ATOM 1468 O O . ALA A 1 186 ? -5.395 22.266 -16.953 1 90.06 186 ALA A O 1
ATOM 1469 N N . PRO A 1 187 ? -5.074 22.844 -14.836 1 86.81 187 PRO A N 1
ATOM 1470 C CA . PRO A 1 187 ? -4.5 24.125 -15.242 1 86.81 187 PRO A CA 1
ATOM 1471 C C . PRO A 1 187 ? -3.088 23.984 -15.812 1 86.81 187 PRO A C 1
ATOM 1473 O O . PRO A 1 187 ? -2.434 22.969 -15.602 1 86.81 187 PRO A O 1
ATOM 1476 N N . GLN A 1 188 ? -2.752 24.984 -16.516 1 91 188 GLN A N 1
ATOM 1477 C CA . GLN A 1 188 ? -1.373 25.031 -16.984 1 91 188 GLN A CA 1
ATOM 1478 C C . GLN A 1 188 ? -0.397 25.172 -15.82 1 91 188 GLN A C 1
ATOM 1480 O O . GLN A 1 188 ? -0.728 25.781 -14.797 1 91 188 GLN A O 1
ATOM 1485 N N . LYS A 1 189 ? 0.776 24.594 -16.016 1 92.88 189 LYS A N 1
ATOM 1486 C CA . LYS A 1 189 ? 1.82 24.734 -15.008 1 92.88 189 LYS A CA 1
ATOM 1487 C C . LYS A 1 189 ? 2.225 26.203 -14.836 1 92.88 189 LYS A C 1
ATOM 1489 O O . LYS A 1 189 ? 2.572 26.859 -15.812 1 92.88 189 LYS A O 1
ATOM 1494 N N . PRO A 1 190 ? 2.205 26.688 -13.609 1 94.81 190 PRO A N 1
ATOM 1495 C CA . PRO A 1 190 ? 2.59 28.094 -13.398 1 94.81 190 PRO A CA 1
ATOM 1496 C C . PRO A 1 190 ? 4.09 28.328 -13.586 1 94.81 190 PRO A C 1
ATOM 1498 O O . PRO A 1 190 ? 4.859 27.359 -13.672 1 94.81 190 PRO A O 1
ATOM 1501 N N . GLU A 1 191 ? 4.422 29.625 -13.688 1 96.88 191 GLU A N 1
ATOM 1502 C CA . GLU A 1 191 ? 5.836 29.984 -13.75 1 96.88 191 GLU A CA 1
ATOM 1503 C C . GLU A 1 191 ? 6.539 29.672 -12.43 1 96.88 191 GLU A C 1
ATOM 1505 O O . GLU A 1 191 ? 5.984 29.922 -11.352 1 96.88 191 GLU A O 1
ATOM 1510 N N . GLN A 1 192 ? 7.727 29.188 -12.586 1 97.75 192 GLN A N 1
ATOM 1511 C CA . GLN A 1 192 ? 8.492 28.812 -11.398 1 97.75 192 GLN A CA 1
ATOM 1512 C C . GLN A 1 192 ? 9.07 30.047 -10.711 1 97.75 192 GLN A C 1
ATOM 1514 O O . GLN A 1 192 ? 9.484 31 -11.375 1 97.75 192 GLN A O 1
ATOM 1519 N N . VAL A 1 193 ? 9.086 30.031 -9.422 1 98 193 VAL A N 1
ATOM 1520 C CA . VAL A 1 193 ? 9.742 31.047 -8.609 1 98 193 VAL A CA 1
ATOM 1521 C C . VAL A 1 193 ? 10.625 30.375 -7.559 1 98 193 VAL A C 1
ATOM 1523 O O . VAL A 1 193 ? 10.438 29.203 -7.246 1 98 193 VAL A O 1
ATOM 1526 N N . ALA A 1 194 ? 11.555 31.109 -7.027 1 98 194 ALA A N 1
ATOM 1527 C CA . ALA A 1 194 ? 12.445 30.578 -6 1 98 194 ALA A CA 1
ATOM 1528 C C . ALA A 1 194 ? 11.68 30.281 -4.715 1 98 194 ALA A C 1
ATOM 1530 O O . ALA A 1 194 ? 10.805 31.047 -4.316 1 98 194 ALA A O 1
ATOM 1531 N N . LEU A 1 195 ? 12.039 29.188 -4.098 1 98.5 195 LEU A N 1
ATOM 1532 C CA . LEU A 1 195 ? 11.461 28.875 -2.797 1 98.5 195 LEU A CA 1
ATOM 1533 C C . LEU A 1 195 ? 11.883 29.891 -1.751 1 98.5 195 LEU A C 1
ATOM 1535 O O . LEU A 1 195 ? 13.031 30.344 -1.745 1 98.5 195 LEU A O 1
ATOM 1539 N N . PRO A 1 196 ? 10.969 30.266 -0.866 1 98.12 196 PRO A N 1
ATOM 1540 C CA . PRO A 1 196 ? 11.336 31.25 0.163 1 98.12 196 PRO A CA 1
ATOM 1541 C C . PRO A 1 196 ? 12.383 30.703 1.141 1 98.12 196 PRO A C 1
ATOM 1543 O O . PRO A 1 196 ? 12.523 29.484 1.291 1 98.12 196 PRO A O 1
ATOM 1546 N N . MET A 1 197 ? 13.023 31.641 1.796 1 97.5 197 MET A N 1
ATOM 1547 C CA . MET A 1 197 ? 14.031 31.297 2.801 1 97.5 197 MET A CA 1
ATOM 1548 C C . MET A 1 197 ? 13.5 31.562 4.207 1 97.5 197 MET A C 1
ATOM 1550 O O . MET A 1 197 ? 12.594 32.375 4.391 1 97.5 197 MET A O 1
ATOM 1554 N N . GLY A 1 198 ? 14.023 30.812 5.137 1 96.12 198 GLY A N 1
ATOM 1555 C CA . GLY A 1 198 ? 13.656 31 6.535 1 96.12 198 GLY A CA 1
ATOM 1556 C C . GLY A 1 198 ? 14.734 30.531 7.496 1 96.12 198 GLY A C 1
ATOM 1557 O O . GLY A 1 198 ? 15.812 30.125 7.074 1 96.12 198 GLY A O 1
ATOM 1558 N N . GLU A 1 199 ? 14.43 30.719 8.797 1 95.38 199 GLU A N 1
ATOM 1559 C CA . GLU A 1 199 ? 15.367 30.344 9.844 1 95.38 199 GLU A CA 1
ATOM 1560 C C . GLU A 1 199 ? 15.758 28.875 9.734 1 95.38 199 GLU A C 1
ATOM 1562 O O . GLU A 1 199 ? 16.938 28.531 9.758 1 95.38 199 GLU A O 1
ATOM 1567 N N . TYR A 1 200 ? 14.734 28.047 9.742 1 98.12 200 TYR A N 1
ATOM 1568 C CA . TYR A 1 200 ? 14.914 26.609 9.5 1 98.12 200 TYR A CA 1
ATOM 1569 C C . TYR A 1 200 ? 14.164 26.172 8.25 1 98.12 200 TYR A C 1
ATOM 1571 O O . TYR A 1 200 ? 13.023 26.578 8.031 1 98.12 200 TYR A O 1
ATOM 1579 N N . GLN A 1 201 ? 14.805 25.406 7.391 1 98.62 201 GLN A N 1
ATOM 1580 C CA . GLN A 1 201 ? 14.164 25 6.145 1 98.62 201 GLN A CA 1
ATOM 1581 C C . GLN A 1 201 ? 14.547 23.562 5.777 1 98.62 201 GLN A C 1
ATOM 1583 O O . GLN A 1 201 ? 15.641 23.094 6.125 1 98.62 201 GLN A O 1
ATOM 1588 N N . ARG A 1 202 ? 13.758 22.859 5.145 1 98.62 202 ARG A N 1
ATOM 1589 C CA . ARG A 1 202 ? 13.977 21.531 4.59 1 98.62 202 ARG A CA 1
ATOM 1590 C C . ARG A 1 202 ? 13.258 21.375 3.252 1 98.62 202 ARG A C 1
ATOM 1592 O O . ARG A 1 202 ? 12.086 21.703 3.131 1 98.62 202 ARG A O 1
ATOM 1599 N N . ASP A 1 203 ? 13.969 20.891 2.252 1 98.75 203 ASP A N 1
ATOM 1600 C CA . ASP A 1 203 ? 13.43 20.734 0.905 1 98.75 203 ASP A CA 1
ATOM 1601 C C . ASP A 1 203 ? 12.898 19.328 0.687 1 98.75 203 ASP A C 1
ATOM 1603 O O . ASP A 1 203 ? 13.445 18.359 1.22 1 98.75 203 ASP A O 1
ATOM 1607 N N . PHE A 1 204 ? 11.844 19.297 -0.106 1 98.75 204 PHE A N 1
ATOM 1608 C CA . PHE A 1 204 ? 11.234 18.016 -0.477 1 98.75 204 PHE A CA 1
ATOM 1609 C C . PHE A 1 204 ? 10.953 17.969 -1.974 1 98.75 204 PHE A C 1
ATOM 1611 O O . PHE A 1 204 ? 10.828 19.016 -2.621 1 98.75 204 PHE A O 1
ATOM 1618 N N . CYS A 1 205 ? 10.938 16.844 -2.49 1 98.69 205 CYS A N 1
ATOM 1619 C CA . CYS A 1 205 ? 10.469 16.484 -3.824 1 98.69 205 CYS A CA 1
ATOM 1620 C C . CYS A 1 205 ? 9.961 15.039 -3.855 1 98.69 205 CYS A C 1
ATOM 1622 O O . CYS A 1 205 ? 10.727 14.117 -4.133 1 98.69 205 CYS A O 1
ATOM 1624 N N . GLN A 1 206 ? 8.672 14.867 -3.596 1 98.69 206 GLN A N 1
ATOM 1625 C CA . GLN A 1 206 ? 8.125 13.523 -3.492 1 98.69 206 GLN A CA 1
ATOM 1626 C C . GLN A 1 206 ? 8.148 12.812 -4.844 1 98.69 206 GLN A C 1
ATOM 1628 O O . GLN A 1 206 ? 7.891 13.43 -5.879 1 98.69 206 GLN A O 1
ATOM 1633 N N . THR A 1 207 ? 8.484 11.578 -4.812 1 98.12 207 THR A N 1
ATOM 1634 C CA . THR A 1 207 ? 8.547 10.75 -6.016 1 98.12 207 THR A CA 1
ATOM 1635 C C . THR A 1 207 ? 7.266 9.938 -6.172 1 98.12 207 THR A C 1
ATOM 1637 O O . THR A 1 207 ? 6.461 9.852 -5.246 1 98.12 207 THR A O 1
ATOM 1640 N N . ARG A 1 208 ? 7.105 9.375 -7.359 1 97.5 208 ARG A N 1
ATOM 1641 C CA . ARG A 1 208 ? 5.984 8.461 -7.578 1 97.5 208 ARG A CA 1
ATOM 1642 C C . ARG A 1 208 ? 6.043 7.285 -6.613 1 97.5 208 ARG A C 1
ATOM 1644 O O . ARG A 1 208 ? 5.004 6.82 -6.133 1 97.5 208 ARG A O 1
ATOM 1651 N N . THR A 1 209 ? 7.262 6.852 -6.281 1 97.81 209 THR A N 1
ATOM 1652 C CA . THR A 1 209 ? 7.457 5.73 -5.375 1 97.81 209 THR A CA 1
ATOM 1653 C C . THR A 1 209 ? 7.078 6.117 -3.947 1 97.81 209 THR A C 1
ATOM 1655 O O . THR A 1 209 ? 6.383 5.367 -3.258 1 97.81 209 THR A O 1
ATOM 1658 N N . SER A 1 210 ? 7.477 7.309 -3.5 1 98.44 210 SER A N 1
ATOM 1659 C CA . SER A 1 210 ? 7.16 7.715 -2.135 1 98.44 210 SER A CA 1
ATOM 1660 C C . SER A 1 210 ? 5.66 7.934 -1.955 1 98.44 210 SER A C 1
ATOM 1662 O O . SER A 1 210 ? 5.102 7.594 -0.911 1 98.44 210 SER A O 1
ATOM 1664 N N . LEU A 1 211 ? 4.973 8.477 -2.98 1 98.62 211 LEU A N 1
ATOM 1665 C CA . LEU A 1 211 ? 3.529 8.664 -2.9 1 98.62 211 LEU A CA 1
ATOM 1666 C C . LEU A 1 211 ? 2.809 7.32 -2.912 1 98.62 211 LEU A C 1
ATOM 1668 O O . LEU A 1 211 ? 1.86 7.109 -2.152 1 98.62 211 LEU A O 1
ATOM 1672 N N . PHE A 1 212 ? 3.275 6.414 -3.744 1 98.5 212 PHE A N 1
ATOM 1673 C CA . PHE A 1 212 ? 2.717 5.066 -3.74 1 98.5 212 PHE A CA 1
ATOM 1674 C C . PHE A 1 212 ? 2.854 4.43 -2.363 1 98.5 212 PHE A C 1
ATOM 1676 O O . PHE A 1 212 ? 1.889 3.875 -1.831 1 98.5 212 PHE A O 1
ATOM 1683 N N . ARG A 1 213 ? 4.047 4.496 -1.819 1 98.81 213 ARG A N 1
ATOM 1684 C CA . ARG A 1 213 ? 4.32 3.852 -0.539 1 98.81 213 ARG A CA 1
ATOM 1685 C C . ARG A 1 213 ? 3.443 4.434 0.565 1 98.81 213 ARG A C 1
ATOM 1687 O O . ARG A 1 213 ? 2.939 3.699 1.417 1 98.81 213 ARG A O 1
ATOM 1694 N N . PHE A 1 214 ? 3.285 5.73 0.541 1 98.94 214 PHE A N 1
ATOM 1695 C CA . PHE A 1 214 ? 2.449 6.324 1.577 1 98.94 214 PHE A CA 1
ATOM 1696 C C . PHE A 1 214 ? 0.99 5.934 1.386 1 98.94 214 PHE A C 1
ATOM 1698 O O . PHE A 1 214 ? 0.285 5.648 2.355 1 98.94 214 PHE A O 1
ATOM 1705 N N . SER A 1 215 ? 0.49 5.938 0.12 1 98.81 215 SER A N 1
ATOM 1706 C CA . SER A 1 215 ? -0.843 5.414 -0.157 1 98.81 215 SER A CA 1
ATOM 1707 C C . SER A 1 215 ? -0.984 3.975 0.327 1 98.81 215 SER A C 1
ATOM 1709 O O . SER A 1 215 ? -2.023 3.596 0.871 1 98.81 215 SER A O 1
ATOM 1711 N N . ALA A 1 216 ? 0.075 3.215 0.121 1 98.75 216 ALA A N 1
ATOM 1712 C CA . ALA A 1 216 ? 0.076 1.811 0.524 1 98.75 216 ALA A CA 1
ATOM 1713 C C . ALA A 1 216 ? -0.058 1.675 2.039 1 98.75 216 ALA A C 1
ATOM 1715 O O . ALA A 1 216 ? -0.922 0.944 2.529 1 98.75 216 ALA A O 1
ATOM 1716 N N . LEU A 1 217 ? 0.722 2.451 2.732 1 98.81 217 LEU A N 1
ATOM 1717 C CA . LEU A 1 217 ? 0.775 2.348 4.188 1 98.81 217 LEU A CA 1
ATOM 1718 C C . LEU A 1 217 ? -0.528 2.83 4.812 1 98.81 217 LEU A C 1
ATOM 1720 O O . LEU A 1 217 ? -0.94 2.328 5.863 1 98.81 217 LEU A O 1
ATOM 1724 N N . THR A 1 218 ? -1.186 3.74 4.188 1 98.69 218 THR A N 1
ATOM 1725 C CA . THR A 1 218 ? -2.463 4.234 4.691 1 98.69 218 THR A CA 1
ATOM 1726 C C . THR A 1 218 ? -3.623 3.463 4.07 1 98.69 218 THR A C 1
ATOM 1728 O O . THR A 1 218 ? -4.789 3.734 4.367 1 98.69 218 THR A O 1
ATOM 1731 N N . PHE A 1 219 ? -3.273 2.518 3.166 1 98.44 219 PHE A N 1
ATOM 1732 C CA . PHE A 1 219 ? -4.242 1.758 2.383 1 98.44 219 PHE A CA 1
ATOM 1733 C C . PHE A 1 219 ? -5.293 2.68 1.777 1 98.44 219 PHE A C 1
ATOM 1735 O O . PHE A 1 219 ? -6.484 2.375 1.809 1 98.44 219 PHE A O 1
ATOM 1742 N N . ASN A 1 220 ? -4.836 3.82 1.307 1 97.25 220 ASN A N 1
ATOM 1743 C CA . ASN A 1 220 ? -5.648 4.871 0.707 1 97.25 220 ASN A CA 1
ATOM 1744 C C . ASN A 1 220 ? -5.723 4.727 -0.811 1 97.25 220 ASN A C 1
ATOM 1746 O O . ASN A 1 220 ? -4.785 5.09 -1.521 1 97.25 220 ASN A O 1
ATOM 1750 N N . GLY A 1 221 ? -6.883 4.309 -1.294 1 97.25 221 GLY A N 1
ATOM 1751 C CA . GLY A 1 221 ? -7.059 4.09 -2.721 1 97.25 221 GLY A CA 1
ATOM 1752 C C . GLY A 1 221 ? -7.457 5.344 -3.475 1 97.25 221 GLY A C 1
ATOM 1753 O O . GLY A 1 221 ? -7.949 5.27 -4.602 1 97.25 221 GLY A O 1
ATOM 1754 N N . HIS A 1 222 ? -7.285 6.551 -2.848 1 98 222 HIS A N 1
ATOM 1755 C CA . HIS A 1 222 ? -7.613 7.801 -3.523 1 98 222 HIS A CA 1
ATOM 1756 C C . HIS A 1 222 ? -6.73 8.016 -4.75 1 98 222 HIS A C 1
ATOM 1758 O O . HIS A 1 222 ? -5.531 8.266 -4.621 1 98 222 HIS A O 1
ATOM 1764 N N . LYS A 1 223 ? -7.355 8.078 -5.879 1 98 223 LYS A N 1
ATOM 1765 C CA . LYS A 1 223 ? -6.664 7.961 -7.16 1 98 223 LYS A CA 1
ATOM 1766 C C . LYS A 1 223 ? -5.805 9.195 -7.43 1 98 223 LYS A C 1
ATOM 1768 O O . LYS A 1 223 ? -4.824 9.117 -8.172 1 98 223 LYS A O 1
ATOM 1773 N N . ILE A 1 224 ? -6.062 10.305 -6.82 1 97.81 224 ILE A N 1
ATOM 1774 C CA . ILE A 1 224 ? -5.32 11.531 -7.105 1 97.81 224 ILE A CA 1
ATOM 1775 C C . ILE A 1 224 ? -3.889 11.398 -6.594 1 97.81 224 ILE A C 1
ATOM 1777 O O . ILE A 1 224 ? -3.025 12.211 -6.926 1 97.81 224 ILE A O 1
ATOM 1781 N N . HIS A 1 225 ? -3.596 10.367 -5.781 1 98.5 225 HIS A N 1
ATOM 1782 C CA . HIS A 1 225 ? -2.275 10.258 -5.168 1 98.5 225 HIS A CA 1
ATOM 1783 C C . HIS A 1 225 ? -1.375 9.32 -5.965 1 98.5 225 HIS A C 1
ATOM 1785 O O . HIS A 1 225 ? -0.156 9.32 -5.781 1 98.5 225 HIS A O 1
ATOM 1791 N N . TYR A 1 226 ? -1.949 8.469 -6.895 1 97.56 226 TYR A N 1
ATOM 1792 C CA . TYR A 1 226 ? -1.05 7.5 -7.504 1 97.56 226 TYR A CA 1
ATOM 1793 C C . TYR A 1 226 ? -1.401 7.273 -8.969 1 97.56 226 TYR A C 1
ATOM 1795 O O . TYR A 1 226 ? -0.648 6.629 -9.703 1 97.56 226 TYR A O 1
ATOM 1803 N N . LEU A 1 227 ? -2.545 7.801 -9.469 1 97.06 227 LEU A N 1
ATOM 1804 C CA . LEU A 1 227 ? -2.945 7.602 -10.852 1 97.06 227 LEU A CA 1
ATOM 1805 C C . LEU A 1 227 ? -2.93 8.922 -11.617 1 97.06 227 LEU A C 1
ATOM 1807 O O . LEU A 1 227 ? -3.916 9.664 -11.609 1 97.06 227 LEU A O 1
ATOM 1811 N N . PRO A 1 228 ? -1.891 9.188 -12.375 1 95.81 228 PRO A N 1
ATOM 1812 C CA . PRO A 1 228 ? -1.754 10.477 -13.055 1 95.81 228 PRO A CA 1
ATOM 1813 C C . PRO A 1 228 ? -2.875 10.742 -14.055 1 95.81 228 PRO A C 1
ATOM 1815 O O . PRO A 1 228 ? -3.32 11.883 -14.211 1 95.81 228 PRO A O 1
ATOM 1818 N N . GLU A 1 229 ? -3.328 9.734 -14.695 1 94 229 GLU A N 1
ATOM 1819 C CA . GLU A 1 229 ? -4.375 9.906 -15.695 1 94 229 GLU A CA 1
ATOM 1820 C C . GLU A 1 229 ? -5.676 10.391 -15.062 1 94 229 GLU A C 1
ATOM 1822 O O . GLU A 1 229 ? -6.363 11.242 -15.617 1 94 229 GLU A O 1
ATOM 1827 N N . TRP A 1 230 ? -6.012 9.82 -13.93 1 95.94 230 TRP A N 1
ATOM 1828 C CA . TRP A 1 230 ? -7.188 10.289 -13.203 1 95.94 230 TRP A CA 1
ATOM 1829 C C . TRP A 1 230 ? -7.039 11.75 -12.805 1 95.94 230 TRP A C 1
ATOM 1831 O O . TRP A 1 230 ? -7.98 12.539 -12.93 1 95.94 230 TRP A O 1
ATOM 1841 N N . CYS A 1 231 ? -5.867 12.133 -12.344 1 96.81 231 CYS A N 1
ATOM 1842 C CA . CYS A 1 231 ? -5.578 13.5 -11.945 1 96.81 231 CYS A CA 1
ATOM 1843 C C . CYS A 1 231 ? -5.805 14.469 -13.102 1 96.81 231 CYS A C 1
ATOM 1845 O O . CYS A 1 231 ? -6.523 15.461 -12.953 1 96.81 231 CYS A O 1
ATOM 1847 N N . ARG A 1 232 ? -5.289 14.078 -14.242 1 95.75 232 ARG A N 1
ATOM 1848 C CA . ARG A 1 232 ? -5.281 14.992 -15.375 1 95.75 232 ARG A CA 1
ATOM 1849 C C . ARG A 1 232 ? -6.621 14.984 -16.094 1 95.75 232 ARG A C 1
ATOM 1851 O O . ARG A 1 232 ? -7.09 16.016 -16.578 1 95.75 232 ARG A O 1
ATOM 1858 N N . GLU A 1 233 ? -7.246 13.805 -16.125 1 95.56 233 GLU A N 1
ATOM 1859 C CA . GLU A 1 233 ? -8.383 13.633 -17.031 1 95.56 233 GLU A CA 1
ATOM 1860 C C . GLU A 1 233 ? -9.703 13.789 -16.297 1 95.56 233 GLU A C 1
ATOM 1862 O O . GLU A 1 233 ? -10.75 13.961 -16.922 1 95.56 233 GLU A O 1
ATOM 1867 N N . VAL A 1 234 ? -9.656 13.742 -14.953 1 96.56 234 VAL A N 1
ATOM 1868 C CA . VAL A 1 234 ? -10.93 13.789 -14.242 1 96.56 234 VAL A CA 1
ATOM 1869 C C . VAL A 1 234 ? -10.898 14.914 -13.211 1 96.56 234 VAL A C 1
ATOM 1871 O O . VAL A 1 234 ? -11.75 15.812 -13.234 1 96.56 234 VAL A O 1
ATOM 1874 N N . GLU A 1 235 ? -9.836 15.031 -12.438 1 96.38 235 GLU A N 1
ATOM 1875 C CA . GLU A 1 235 ? -9.953 15.859 -11.242 1 96.38 235 GLU A CA 1
ATOM 1876 C C . GLU A 1 235 ? -9.211 17.188 -11.406 1 96.38 235 GLU A C 1
ATOM 1878 O O . GLU A 1 235 ? -9.172 18 -10.484 1 96.38 235 GLU A O 1
ATOM 1883 N N . GLY A 1 236 ? -8.594 17.375 -12.469 1 95.81 236 GLY A N 1
ATOM 1884 C CA . GLY A 1 236 ? -8.062 18.688 -12.805 1 95.81 236 GLY A CA 1
ATOM 1885 C C . GLY A 1 236 ? -6.754 18.984 -12.102 1 95.81 236 GLY A C 1
ATOM 1886 O O . GLY A 1 236 ? -6.477 20.141 -11.773 1 95.81 236 GLY A O 1
ATOM 1887 N N . HIS A 1 237 ? -5.961 17.969 -11.75 1 96.56 237 HIS A N 1
ATOM 1888 C CA . HIS A 1 237 ? -4.602 18.141 -11.258 1 96.56 237 HIS A CA 1
ATOM 1889 C C . HIS A 1 237 ? -3.578 17.844 -12.344 1 96.56 237 HIS A C 1
ATOM 1891 O O . HIS A 1 237 ? -3.803 16.969 -13.195 1 96.56 237 HIS A O 1
ATOM 1897 N N . ARG A 1 238 ? -2.477 18.562 -12.328 1 95.19 238 ARG A N 1
ATOM 1898 C CA . ARG A 1 238 ? -1.467 18.375 -13.359 1 95.19 238 ARG A CA 1
ATOM 1899 C C . ARG A 1 238 ? -0.838 16.984 -13.258 1 95.19 238 ARG A C 1
ATOM 1901 O O . ARG A 1 238 ? -0.411 16.422 -14.266 1 95.19 238 ARG A O 1
ATOM 1908 N N . ASP A 1 239 ? -0.755 16.547 -12.062 1 96.88 239 ASP A N 1
ATOM 1909 C CA . ASP A 1 239 ? -0.212 15.227 -11.758 1 96.88 239 ASP A CA 1
ATOM 1910 C C . ASP A 1 239 ? -0.667 14.75 -10.383 1 96.88 239 ASP A C 1
ATOM 1912 O O . ASP A 1 239 ? -1.54 15.359 -9.766 1 96.88 239 ASP A O 1
ATOM 1916 N N . ALA A 1 240 ? -0.116 13.617 -9.945 1 98.06 240 ALA A N 1
ATOM 1917 C CA . ALA A 1 240 ? -0.493 13.078 -8.641 1 98.06 240 ALA A CA 1
ATOM 1918 C C . ALA A 1 240 ? -0.253 14.094 -7.531 1 98.06 240 ALA A C 1
ATOM 1920 O O . ALA A 1 240 ? 0.765 14.789 -7.531 1 98.06 240 ALA A O 1
ATOM 1921 N N . VAL A 1 241 ? -1.188 14.148 -6.602 1 98.44 241 VAL A N 1
ATOM 1922 C CA . VAL A 1 241 ? -1.184 15.133 -5.527 1 98.44 241 VAL A CA 1
ATOM 1923 C C . VAL A 1 241 ? -0.497 14.555 -4.293 1 98.44 241 VAL A C 1
ATOM 1925 O O . VAL A 1 241 ? -0.737 13.398 -3.928 1 98.44 241 VAL A O 1
ATOM 1928 N N . VAL A 1 242 ? 0.374 15.359 -3.682 1 98.81 242 VAL A N 1
ATOM 1929 C CA . VAL A 1 242 ? 1.055 14.938 -2.461 1 98.81 242 VAL A CA 1
ATOM 1930 C C . VAL A 1 242 ? 0.058 14.883 -1.306 1 98.81 242 VAL A C 1
ATOM 1932 O O . VAL A 1 242 ? -0.792 15.766 -1.168 1 98.81 242 VAL A O 1
ATOM 1935 N N . HIS A 1 243 ? 0.155 13.875 -0.472 1 98.56 243 HIS A N 1
ATOM 1936 C CA . HIS A 1 243 ? -0.768 13.664 0.638 1 98.56 243 HIS A CA 1
ATOM 1937 C C . HIS A 1 243 ? -0.639 14.773 1.679 1 98.56 243 HIS A C 1
ATOM 1939 O O . HIS A 1 243 ? 0.469 15.102 2.109 1 98.56 243 HIS A O 1
ATOM 1945 N N . GLY A 1 244 ? -1.768 15.328 2.096 1 98.38 244 GLY A N 1
ATOM 1946 C CA . GLY A 1 244 ? -1.766 16.25 3.227 1 98.38 244 GLY A CA 1
ATOM 1947 C C . GLY A 1 244 ? -1.188 15.625 4.488 1 98.38 244 GLY A C 1
ATOM 1948 O O . GLY A 1 244 ? -0.303 16.203 5.121 1 98.38 244 GLY A O 1
ATOM 1949 N N . PRO A 1 245 ? -1.678 14.461 4.836 1 98.44 245 PRO A N 1
ATOM 1950 C CA . PRO A 1 245 ? -1.157 13.797 6.031 1 98.44 245 PRO A CA 1
ATOM 1951 C C . PRO A 1 245 ? 0.344 13.531 5.949 1 98.44 245 PRO A C 1
ATOM 1953 O O . PRO A 1 245 ? 1.03 13.531 6.977 1 98.44 245 PRO A O 1
ATOM 1956 N N . LEU A 1 246 ? 0.891 13.25 4.773 1 98.81 246 LEU A N 1
ATOM 1957 C CA . LEU A 1 246 ? 2.334 13.102 4.633 1 98.81 246 LEU A CA 1
ATOM 1958 C C . LEU A 1 246 ? 3.055 14.398 4.969 1 98.81 246 LEU A C 1
ATOM 1960 O O . LEU A 1 246 ? 4.074 14.383 5.664 1 98.81 246 LEU A O 1
ATOM 1964 N N . ASN A 1 247 ? 2.535 15.5 4.508 1 98.81 247 ASN A N 1
ATOM 1965 C CA . ASN A 1 247 ? 3.1 16.812 4.828 1 98.81 247 ASN A CA 1
ATOM 1966 C C . ASN A 1 247 ? 3.025 17.094 6.328 1 98.81 247 ASN A C 1
ATOM 1968 O O . ASN A 1 247 ? 3.947 17.688 6.895 1 98.81 247 ASN A O 1
ATOM 1972 N N . LEU A 1 248 ? 1.923 16.719 6.926 1 98.88 248 LEU A N 1
ATOM 1973 C CA . LEU A 1 248 ? 1.781 16.859 8.375 1 98.88 248 LEU A CA 1
ATOM 1974 C C . LEU A 1 248 ? 2.883 16.109 9.109 1 98.88 248 LEU A C 1
ATOM 1976 O O . LEU A 1 248 ? 3.52 16.656 10.008 1 98.88 248 LEU A O 1
ATOM 1980 N N . ILE A 1 249 ? 3.16 14.891 8.734 1 98.88 249 ILE A N 1
ATOM 1981 C CA . ILE A 1 249 ? 4.223 14.078 9.32 1 98.88 249 ILE A CA 1
ATOM 1982 C C . ILE A 1 249 ? 5.57 14.773 9.125 1 98.88 249 ILE A C 1
ATOM 1984 O O . ILE A 1 249 ? 6.363 14.875 10.062 1 98.88 249 ILE A O 1
ATOM 1988 N N . ASN A 1 250 ? 5.777 15.258 7.914 1 98.81 250 ASN A N 1
ATOM 1989 C CA . ASN A 1 250 ? 7.055 15.898 7.613 1 98.81 250 ASN A CA 1
ATOM 1990 C C . ASN A 1 250 ? 7.262 17.156 8.445 1 98.81 250 ASN A C 1
ATOM 1992 O O . ASN A 1 250 ? 8.383 17.453 8.859 1 98.81 250 ASN A O 1
ATOM 1996 N N . MET A 1 251 ? 6.195 17.938 8.711 1 98.75 251 MET A N 1
ATOM 1997 C CA . MET A 1 251 ? 6.289 19.094 9.578 1 98.75 251 MET A CA 1
ATOM 1998 C C . MET A 1 251 ? 6.672 18.688 11 1 98.75 251 MET A C 1
ATOM 2000 O O . MET A 1 251 ? 7.547 19.297 11.609 1 98.75 251 MET A O 1
ATOM 2004 N N . LEU A 1 252 ? 6.055 17.672 11.469 1 98.69 252 LEU A N 1
ATOM 2005 C CA . LEU A 1 252 ? 6.305 17.203 12.828 1 98.69 252 LEU A CA 1
ATOM 2006 C C . LEU A 1 252 ? 7.719 16.641 12.953 1 98.69 252 LEU A C 1
ATOM 2008 O O . LEU A 1 252 ? 8.414 16.906 13.938 1 98.69 252 LEU A O 1
ATOM 2012 N N . ASP A 1 253 ? 8.148 15.836 11.969 1 98.56 253 ASP A N 1
ATOM 2013 C CA . ASP A 1 253 ? 9.516 15.312 11.961 1 98.56 253 ASP A CA 1
ATOM 2014 C C . ASP A 1 253 ? 10.539 16.453 11.945 1 98.56 253 ASP A C 1
ATOM 2016 O O . ASP A 1 253 ? 11.539 16.406 12.664 1 98.56 253 ASP A O 1
ATOM 2020 N N . PHE A 1 254 ? 10.266 17.438 11.094 1 98.5 254 PHE A N 1
ATOM 2021 C CA . PHE A 1 254 ? 11.188 18.562 10.984 1 98.5 254 PHE A CA 1
ATOM 2022 C C . PHE A 1 254 ? 11.266 19.328 12.305 1 98.5 254 PHE A C 1
ATOM 2024 O O . PHE A 1 254 ? 12.359 19.688 12.75 1 98.5 254 PHE A O 1
ATOM 2031 N N . TRP A 1 255 ? 10.156 19.516 12.945 1 98.19 255 TRP A N 1
ATOM 2032 C CA . TRP A 1 255 ? 10.133 20.125 14.273 1 98.19 255 TRP A CA 1
ATOM 2033 C C . TRP A 1 255 ? 10.945 19.312 15.266 1 98.19 255 TRP A C 1
ATOM 2035 O O . TRP A 1 255 ? 11.766 19.859 16 1 98.19 255 TRP A O 1
ATOM 2045 N N . ARG A 1 256 ? 10.727 18.016 15.281 1 97.62 256 ARG A N 1
ATOM 2046 C CA . ARG A 1 256 ? 11.422 17.125 16.219 1 97.62 256 ARG A CA 1
ATOM 2047 C C . ARG A 1 256 ? 12.93 17.172 15.992 1 97.62 256 ARG A C 1
ATOM 2049 O O . ARG A 1 256 ? 13.703 17.234 16.953 1 97.62 256 ARG A O 1
ATOM 2056 N N . ASP A 1 257 ? 13.312 17.188 14.703 1 97.81 257 ASP A N 1
ATOM 2057 C CA . ASP A 1 257 ? 14.734 17.266 14.367 1 97.81 257 ASP A CA 1
ATOM 2058 C C . ASP A 1 257 ? 15.344 18.578 14.844 1 97.81 257 ASP A C 1
ATOM 2060 O O . ASP A 1 257 ? 16.484 18.594 15.32 1 97.81 257 ASP A O 1
ATOM 2064 N N . THR A 1 258 ? 14.594 19.594 14.727 1 96.75 258 THR A N 1
ATOM 2065 C CA . THR A 1 258 ? 15.102 20.938 14.953 1 96.75 258 THR A CA 1
ATOM 2066 C C . THR A 1 258 ? 15.047 21.297 16.438 1 96.75 258 THR A C 1
ATOM 2068 O O . THR A 1 258 ? 16 21.859 16.984 1 96.75 258 THR A O 1
ATOM 2071 N N . SER A 1 259 ? 13.984 20.938 17.062 1 94.94 259 SER A N 1
ATOM 2072 C CA . SER A 1 259 ? 13.734 21.406 18.422 1 94.94 259 SER A CA 1
ATOM 2073 C C . SER A 1 259 ? 14.109 20.359 19.453 1 94.94 259 SER A C 1
ATOM 2075 O O . SER A 1 259 ? 14.359 20.688 20.625 1 94.94 259 SER A O 1
ATOM 2077 N N . LYS A 1 260 ? 14.164 19.109 19.094 1 94.5 260 LYS A N 1
ATOM 2078 C CA . LYS A 1 260 ? 14.32 18.031 20.078 1 94.5 260 LYS A CA 1
ATOM 2079 C C . LYS A 1 260 ? 15.461 17.094 19.688 1 94.5 260 LYS A C 1
ATOM 2081 O O . LYS A 1 260 ? 15.531 15.969 20.172 1 94.5 260 LYS A O 1
ATOM 2086 N N . SER A 1 261 ? 16.328 17.5 18.766 1 93.44 261 SER A N 1
ATOM 2087 C CA . SER A 1 261 ? 17.516 16.781 18.344 1 93.44 261 SER A CA 1
ATOM 2088 C C . SER A 1 261 ? 17.156 15.375 17.859 1 93.44 261 SER A C 1
ATOM 2090 O O . SER A 1 261 ? 17.891 14.414 18.141 1 93.44 261 SER A O 1
ATOM 2092 N N . GLY A 1 262 ? 15.93 15.227 17.375 1 88.19 262 GLY A N 1
ATOM 2093 C CA . GLY A 1 262 ? 15.531 13.977 16.766 1 88.19 262 GLY A CA 1
ATOM 2094 C C . GLY A 1 262 ? 15.031 12.953 17.766 1 88.19 262 GLY A C 1
ATOM 2095 O O . GLY A 1 262 ? 14.883 11.773 17.438 1 88.19 262 GLY A O 1
ATOM 2096 N N . ASP A 1 263 ? 14.75 13.352 18.953 1 90.5 263 ASP A N 1
ATOM 2097 C CA . ASP A 1 263 ? 14.219 12.453 19.969 1 90.5 263 ASP A CA 1
ATOM 2098 C C . ASP A 1 263 ? 12.883 11.852 19.516 1 90.5 263 ASP A C 1
ATOM 2100 O O . ASP A 1 263 ? 11.875 12.555 19.453 1 90.5 263 ASP A O 1
ATOM 2104 N N . THR A 1 264 ? 12.852 10.508 19.312 1 84.94 264 THR A N 1
ATOM 2105 C CA . THR A 1 264 ? 11.68 9.836 18.766 1 84.94 264 THR A CA 1
ATOM 2106 C C . THR A 1 264 ? 10.547 9.805 19.781 1 84.94 264 THR A C 1
ATOM 2108 O O . THR A 1 264 ? 9.391 9.547 19.438 1 84.94 264 THR A O 1
ATOM 2111 N N . GLU A 1 265 ? 10.852 10.172 20.984 1 89.56 265 GLU A N 1
ATOM 2112 C CA . GLU A 1 265 ? 9.836 10.148 22.031 1 89.56 265 GLU A CA 1
ATOM 2113 C C . GLU A 1 265 ? 9.258 11.531 22.281 1 89.56 265 GLU A C 1
ATOM 2115 O O . GLU A 1 265 ? 8.258 11.68 22.984 1 89.56 265 GLU A O 1
ATOM 2120 N N . ALA A 1 266 ? 9.875 12.469 21.719 1 93.44 266 ALA A N 1
ATOM 2121 C CA . ALA A 1 266 ? 9.398 13.828 21.922 1 93.44 266 ALA A CA 1
ATOM 2122 C C . ALA A 1 266 ? 8.117 14.094 21.141 1 93.44 266 ALA A C 1
ATOM 2124 O O . ALA A 1 266 ? 8.07 13.867 19.922 1 93.44 266 ALA A O 1
ATOM 2125 N N . ALA A 1 267 ? 7.121 14.492 21.812 1 96.56 267 ALA A N 1
ATOM 2126 C CA . ALA A 1 267 ? 5.863 14.914 21.203 1 96.56 267 ALA A CA 1
ATOM 2127 C C . ALA A 1 267 ? 5.48 16.328 21.656 1 96.56 267 ALA A C 1
ATOM 2129 O O . ALA A 1 267 ? 5.676 16.688 22.828 1 96.56 267 ALA A O 1
ATOM 2130 N N . PRO A 1 268 ? 5.004 17.156 20.766 1 97.06 268 PRO A N 1
ATOM 2131 C CA . PRO A 1 268 ? 4.449 18.422 21.219 1 97.06 268 PRO A CA 1
ATOM 2132 C C . PRO A 1 268 ? 3.129 18.25 21.969 1 97.06 268 PRO A C 1
ATOM 2134 O O . PRO A 1 268 ? 2.592 17.141 22.047 1 97.06 268 PRO A O 1
ATOM 2137 N N . ALA A 1 269 ? 2.736 19.359 22.578 1 97.12 269 ALA A N 1
ATOM 2138 C CA . ALA A 1 269 ? 1.407 19.344 23.172 1 97.12 269 ALA A CA 1
ATOM 2139 C C . ALA A 1 269 ? 0.318 19.281 22.109 1 97.12 269 ALA A C 1
ATOM 2141 O O . ALA A 1 269 ? -0.672 18.562 22.266 1 97.12 269 ALA A O 1
ATOM 2142 N N . SER A 1 270 ? 0.563 20.047 21.047 1 98.38 270 SER A N 1
ATOM 2143 C CA . SER A 1 270 ? -0.444 20.062 19.984 1 98.38 270 SER A CA 1
ATOM 2144 C C . SER A 1 270 ? 0.119 20.625 18.688 1 98.38 270 SER A C 1
ATOM 2146 O O . SER A 1 270 ? 1.166 21.281 18.688 1 98.38 270 SER A O 1
ATOM 2148 N N . ILE A 1 271 ? -0.48 20.312 17.609 1 98.75 271 ILE A N 1
ATOM 2149 C CA . ILE A 1 271 ? -0.283 20.969 16.328 1 98.75 271 ILE A CA 1
ATOM 2150 C C . ILE A 1 271 ? -1.637 21.297 15.695 1 98.75 271 ILE A C 1
ATOM 2152 O O . ILE A 1 271 ? -2.527 20.438 15.656 1 98.75 271 ILE A O 1
ATOM 2156 N N . ALA A 1 272 ? -1.864 22.5 15.336 1 98.88 272 ALA A N 1
ATOM 2157 C CA . ALA A 1 272 ? -2.986 22.922 14.5 1 98.88 272 ALA A CA 1
ATOM 2158 C C . ALA A 1 272 ? -2.523 23.266 13.086 1 98.88 272 ALA A C 1
ATOM 2160 O O . ALA A 1 272 ? -1.538 23.984 12.906 1 98.88 272 ALA A O 1
ATOM 2161 N N . TYR A 1 273 ? -3.172 22.734 12.07 1 98.81 273 TYR A N 1
ATOM 2162 C CA . TYR A 1 273 ? -2.688 22.891 10.703 1 98.81 273 TYR A CA 1
ATOM 2163 C C . TYR A 1 273 ? -3.842 23.109 9.734 1 98.81 273 TYR A C 1
ATOM 2165 O O . TYR A 1 273 ? -4.992 22.781 10.047 1 98.81 273 TYR A O 1
ATOM 2173 N N . ARG A 1 274 ? -3.576 23.703 8.625 1 98.62 274 ARG A N 1
ATOM 2174 C CA . ARG A 1 274 ? -4.531 23.984 7.555 1 98.62 274 ARG A CA 1
ATOM 2175 C C . ARG A 1 274 ? -3.902 23.734 6.184 1 98.62 274 ARG A C 1
ATOM 2177 O O . ARG A 1 274 ? -2.791 24.203 5.918 1 98.62 274 ARG A O 1
ATOM 2184 N N . ALA A 1 275 ? -4.594 22.953 5.379 1 98.06 275 ALA A N 1
ATOM 2185 C CA . ALA A 1 275 ? -4.199 22.75 3.984 1 98.06 275 ALA A CA 1
ATOM 2186 C C . ALA A 1 275 ? -4.801 23.828 3.086 1 98.06 275 ALA A C 1
ATOM 2188 O O . ALA A 1 275 ? -5.98 24.156 3.211 1 98.06 275 ALA A O 1
ATOM 2189 N N . MET A 1 276 ? -4.016 24.359 2.164 1 96.5 276 MET A N 1
ATOM 2190 C CA . MET A 1 276 ? -4.461 25.531 1.421 1 96.5 276 MET A CA 1
ATOM 2191 C C . MET A 1 276 ? -4.414 25.281 -0.081 1 96.5 276 MET A C 1
ATOM 2193 O O . MET A 1 276 ? -5.277 25.75 -0.823 1 96.5 276 MET A O 1
ATOM 2197 N N . SER A 1 277 ? -3.379 24.641 -0.569 1 96.5 277 SER A N 1
ATOM 2198 C CA . SER A 1 277 ? -3.227 24.344 -1.991 1 96.5 277 SER A CA 1
ATOM 2199 C C . SER A 1 277 ? -2.488 23.031 -2.209 1 96.5 277 SER A C 1
ATOM 2201 O O . SER A 1 277 ? -1.68 22.625 -1.372 1 96.5 277 SER A O 1
ATOM 2203 N N . PRO A 1 278 ? -2.76 22.375 -3.318 1 96.81 278 PRO A N 1
ATOM 2204 C CA . PRO A 1 278 ? -2.154 21.062 -3.545 1 96.81 278 PRO A CA 1
ATOM 2205 C C . PRO A 1 278 ? -0.693 21.156 -3.98 1 96.81 278 PRO A C 1
ATOM 2207 O O . PRO A 1 278 ? -0.278 22.156 -4.559 1 96.81 278 PRO A O 1
ATOM 2210 N N . LEU A 1 279 ? 0.127 20.234 -3.605 1 98.31 279 LEU A N 1
ATOM 2211 C CA . LEU A 1 279 ? 1.455 19.938 -4.137 1 98.31 279 LEU A CA 1
ATOM 2212 C C . LEU A 1 279 ? 1.409 18.766 -5.109 1 98.31 279 LEU A C 1
ATOM 2214 O O . LEU A 1 279 ? 0.602 17.844 -4.941 1 98.31 279 LEU A O 1
ATOM 2218 N N . CYS A 1 280 ? 2.283 18.797 -6.125 1 97.88 280 CYS A N 1
ATOM 2219 C CA . CYS A 1 280 ? 2.287 17.719 -7.117 1 97.88 280 CYS A CA 1
ATOM 2220 C C . CYS A 1 280 ? 3.58 16.922 -7.043 1 97.88 280 CYS A C 1
ATOM 2222 O O . CYS A 1 280 ? 4.629 17.453 -6.684 1 97.88 280 CYS A O 1
ATOM 2224 N N . VAL A 1 281 ? 3.455 15.703 -7.43 1 98.38 281 VAL A N 1
ATOM 2225 C CA . VAL A 1 281 ? 4.582 14.781 -7.477 1 98.38 281 VAL A CA 1
ATOM 2226 C C . VAL A 1 281 ? 5.695 15.367 -8.344 1 98.38 281 VAL A C 1
ATOM 2228 O O . VAL A 1 281 ? 5.426 16.047 -9.328 1 98.38 281 VAL A O 1
ATOM 2231 N N . GLU A 1 282 ? 6.965 15.125 -7.887 1 97.75 282 GLU A N 1
ATOM 2232 C CA . GLU A 1 282 ? 8.172 15.438 -8.641 1 97.75 282 GLU A CA 1
ATOM 2233 C C . GLU A 1 282 ? 8.336 16.953 -8.82 1 97.75 282 GLU A C 1
ATOM 2235 O O . GLU A 1 282 ? 9.078 17.391 -9.695 1 97.75 282 GLU A O 1
ATOM 2240 N N . GLU A 1 283 ? 7.621 17.781 -8.078 1 98.19 283 GLU A N 1
ATOM 2241 C CA . GLU A 1 283 ? 7.816 19.219 -7.98 1 98.19 283 GLU A CA 1
ATOM 2242 C C . GLU A 1 283 ? 8.406 19.609 -6.629 1 98.19 283 GLU A C 1
ATOM 2244 O O . GLU A 1 283 ? 7.887 19.219 -5.582 1 98.19 283 GLU A O 1
ATOM 2249 N N . PRO A 1 284 ? 9.469 20.391 -6.633 1 98.56 284 PRO A N 1
ATOM 2250 C CA . PRO A 1 284 ? 10.109 20.766 -5.367 1 98.56 284 PRO A CA 1
ATOM 2251 C C . PRO A 1 284 ? 9.211 21.656 -4.5 1 98.56 284 PRO A C 1
ATOM 2253 O O . PRO A 1 284 ? 8.453 22.469 -5.02 1 98.56 284 PRO A O 1
ATOM 2256 N N . TYR A 1 285 ? 9.297 21.484 -3.205 1 98.88 285 TYR A N 1
ATOM 2257 C CA . TYR A 1 285 ? 8.664 22.359 -2.221 1 98.88 285 TYR A CA 1
ATOM 2258 C C . TYR A 1 285 ? 9.477 22.406 -0.93 1 98.88 285 TYR A C 1
ATOM 2260 O O . TYR A 1 285 ? 10.438 21.641 -0.771 1 98.88 285 TYR A O 1
ATOM 2268 N N . ARG A 1 286 ? 9.156 23.391 -0.066 1 98.88 286 ARG A N 1
ATOM 2269 C CA . ARG A 1 286 ? 9.977 23.641 1.113 1 98.88 286 ARG A CA 1
ATOM 2270 C C . ARG A 1 286 ? 9.109 23.812 2.355 1 98.88 286 ARG A C 1
ATOM 2272 O O . ARG A 1 286 ? 8.062 24.453 2.299 1 98.88 286 ARG A O 1
ATOM 2279 N N . ILE A 1 287 ? 9.516 23.188 3.441 1 98.94 287 ILE A N 1
ATOM 2280 C CA . ILE A 1 287 ? 8.953 23.484 4.754 1 98.94 287 ILE A CA 1
ATOM 2281 C C . ILE A 1 287 ? 9.836 24.5 5.477 1 98.94 287 ILE A C 1
ATOM 2283 O O . ILE A 1 287 ? 11.055 24.328 5.547 1 98.94 287 ILE A O 1
ATOM 2287 N N . LEU A 1 288 ? 9.227 25.531 5.938 1 98.75 288 LEU A N 1
ATOM 2288 C CA . LEU A 1 288 ? 9.859 26.516 6.812 1 98.75 288 LEU A CA 1
ATOM 2289 C C . LEU A 1 288 ? 9.367 26.359 8.25 1 98.75 288 LEU A C 1
ATOM 2291 O O . LEU A 1 288 ? 8.18 26.109 8.477 1 98.75 288 LEU A O 1
ATOM 2295 N N . LEU A 1 289 ? 10.266 26.359 9.141 1 98.19 289 LEU A N 1
ATOM 2296 C CA . LEU A 1 289 ? 9.977 26.359 10.57 1 98.19 289 LEU A CA 1
ATOM 2297 C C . LEU A 1 289 ? 10.555 27.594 11.25 1 98.19 289 LEU A C 1
ATOM 2299 O O . LEU A 1 289 ? 11.688 27.984 10.961 1 98.19 289 LEU A O 1
ATOM 2303 N N . LYS A 1 290 ? 9.734 28.234 12.094 1 96.62 290 LYS A N 1
ATOM 2304 C CA . LYS A 1 290 ? 10.188 29.422 12.82 1 96.62 290 LYS A CA 1
ATOM 2305 C C . LYS A 1 290 ? 9.656 29.422 14.25 1 96.62 290 LYS A C 1
ATOM 2307 O O . LYS A 1 290 ? 8.516 29.016 14.5 1 96.62 290 LYS A O 1
ATOM 2312 N N . LYS A 1 291 ? 10.523 29.906 15.109 1 93.62 291 LYS A N 1
ATOM 2313 C CA . LYS A 1 291 ? 10.086 30.047 16.484 1 93.62 291 LYS A CA 1
ATOM 2314 C C . LYS A 1 291 ? 9.078 31.188 16.625 1 93.62 291 LYS A C 1
ATOM 2316 O O . LYS A 1 291 ? 9.234 32.25 16.016 1 93.62 291 LYS A O 1
ATOM 2321 N N . GLY A 1 292 ? 7.957 30.859 17.156 1 85.44 292 GLY A N 1
ATOM 2322 C CA . GLY A 1 292 ? 6.957 31.891 17.375 1 85.44 292 GLY A CA 1
ATOM 2323 C C . GLY A 1 292 ? 7.434 33 18.297 1 85.44 292 GLY A C 1
ATOM 2324 O O . GLY A 1 292 ? 8.391 32.812 19.062 1 85.44 292 GLY A O 1
ATOM 2325 N N . SER A 1 293 ? 7.215 34.344 17.875 1 66.19 293 SER A N 1
ATOM 2326 C CA . SER A 1 293 ? 7.562 35.469 18.75 1 66.19 293 SER A CA 1
ATOM 2327 C C . SER A 1 293 ? 7.113 35.219 20.172 1 66.19 293 SER A C 1
ATOM 2329 O O . SER A 1 293 ? 6.09 34.562 20.406 1 66.19 293 SER A O 1
ATOM 2331 N N . ILE A 1 294 ? 8.094 35.031 20.953 1 51.47 294 ILE A N 1
ATOM 2332 C CA . ILE A 1 294 ? 7.789 34.969 22.375 1 51.47 294 ILE A CA 1
ATOM 2333 C C . ILE A 1 294 ? 6.566 35.844 22.672 1 51.47 294 ILE A C 1
ATOM 2335 O O . ILE A 1 294 ? 6.395 36.312 23.797 1 51.47 294 ILE A O 1
ATOM 2339 N N . GLY A 1 295 ? 5.934 36.25 21.656 1 43.38 295 GLY A N 1
ATOM 2340 C CA . GLY A 1 295 ? 4.984 37.094 22.359 1 43.38 295 GLY A CA 1
ATOM 2341 C C . GLY A 1 295 ? 4.344 36.438 23.547 1 43.38 295 GLY A C 1
ATOM 2342 O O . GLY A 1 295 ? 4.82 36.562 24.688 1 43.38 295 GLY A O 1
ATOM 2343 N N . GLN A 1 296 ? 2.895 36.219 23.266 1 40.91 296 GLN A N 1
ATOM 2344 C CA . GLN A 1 296 ? 1.854 35.938 24.25 1 40.91 296 GLN A CA 1
ATOM 2345 C C . GLN A 1 296 ? 2.137 34.656 25 1 40.91 296 GLN A C 1
ATOM 2347 O O . GLN A 1 296 ? 2.434 33.625 24.391 1 40.91 296 GLN A O 1
ATOM 2352 N N . HIS A 1 297 ? 2.375 34.688 26.219 1 43.75 297 HIS A N 1
ATOM 2353 C CA . HIS A 1 297 ? 2.43 33.875 27.438 1 43.75 297 HIS A CA 1
ATOM 2354 C C . HIS A 1 297 ? 1.521 32.656 27.344 1 43.75 297 HIS A C 1
ATOM 2356 O O . HIS A 1 297 ? 0.298 32.781 27.438 1 43.75 297 HIS A O 1
ATOM 2362 N N . ASN A 1 298 ? 1.609 31.766 26.344 1 50.62 298 ASN A N 1
ATOM 2363 C CA . ASN A 1 298 ? 0.773 30.734 26.969 1 50.62 298 ASN A CA 1
ATOM 2364 C C . ASN A 1 298 ? 0.958 30.703 28.484 1 50.62 298 ASN A C 1
ATOM 2366 O O . ASN A 1 298 ? 2.051 30.969 28.984 1 50.62 298 ASN A O 1
ATOM 2370 N N . GLU A 1 299 ? 0.038 31.234 29.109 1 51.03 299 GLU A N 1
ATOM 2371 C CA . GLU A 1 299 ? 0.036 31.344 30.562 1 51.03 299 GLU A CA 1
ATOM 2372 C C . GLU A 1 299 ? 0.989 30.344 31.203 1 51.03 299 GLU A C 1
ATOM 2374 O O . GLU A 1 299 ? 1.607 30.609 32.219 1 51.03 299 GLU A O 1
ATOM 2379 N N . ASP A 1 300 ? 1.179 29.234 30.359 1 56.44 300 ASP A N 1
ATOM 2380 C CA . ASP A 1 300 ? 1.89 28.203 31.109 1 56.44 300 ASP A CA 1
ATOM 2381 C C . ASP A 1 300 ? 3.355 28.125 30.688 1 56.44 300 ASP A C 1
ATOM 2383 O O . ASP A 1 300 ? 4.094 27.25 31.141 1 56.44 300 ASP A O 1
ATOM 2387 N N . GLY A 1 301 ? 3.896 29.203 29.734 1 63.81 301 GLY A N 1
ATOM 2388 C CA . GLY A 1 301 ? 5.316 29.219 29.422 1 63.81 301 GLY A CA 1
ATOM 2389 C C . GLY A 1 301 ? 5.691 28.25 28.312 1 63.81 301 GLY A C 1
ATOM 2390 O O . GLY A 1 301 ? 6.875 28.016 28.062 1 63.81 301 GLY A O 1
ATOM 2391 N N . SER A 1 302 ? 4.676 27.812 27.469 1 76.31 302 SER A N 1
ATOM 2392 C CA . SER A 1 302 ? 5.02 26.812 26.469 1 76.31 302 SER A CA 1
ATOM 2393 C C . SER A 1 302 ? 5.535 27.453 25.188 1 76.31 302 SER A C 1
ATOM 2395 O O . SER A 1 302 ? 5.031 28.5 24.766 1 76.31 302 SER A O 1
ATOM 2397 N N . ARG A 1 303 ? 6.621 26.969 24.531 1 89.19 303 ARG A N 1
ATOM 2398 C CA . ARG A 1 303 ? 7.219 27.438 23.281 1 89.19 303 ARG A CA 1
ATOM 2399 C C . ARG A 1 303 ? 6.34 27.078 22.094 1 89.19 303 ARG A C 1
ATOM 2401 O O . ARG A 1 303 ? 5.742 26 22.047 1 89.19 303 ARG A O 1
ATOM 2408 N N . GLU A 1 304 ? 6.184 28.062 21.141 1 94.81 304 GLU A N 1
ATOM 2409 C CA . GLU A 1 304 ? 5.379 27.875 19.938 1 94.81 304 GLU A CA 1
ATOM 2410 C C . GLU A 1 304 ? 6.246 27.938 18.688 1 94.81 304 GLU A C 1
ATOM 2412 O O . GLU A 1 304 ? 7.223 28.688 18.625 1 94.81 304 GLU A O 1
ATOM 2417 N N . TRP A 1 305 ? 5.891 27.062 17.766 1 96.94 305 TRP A N 1
ATOM 2418 C CA . TRP A 1 305 ? 6.539 27.047 16.453 1 96.94 305 TRP A CA 1
ATOM 2419 C C . TRP A 1 305 ? 5.52 27.234 15.336 1 96.94 305 TRP A C 1
ATOM 2421 O O . TRP A 1 305 ? 4.383 26.766 15.438 1 96.94 305 TRP A O 1
ATOM 2431 N N . ASN A 1 306 ? 5.938 27.984 14.305 1 97.81 306 ASN A N 1
ATOM 2432 C CA . ASN A 1 306 ? 5.152 28.078 13.078 1 97.81 306 ASN A CA 1
ATOM 2433 C C . ASN A 1 306 ? 5.801 27.312 11.93 1 97.81 306 ASN A C 1
ATOM 2435 O O . ASN A 1 306 ? 7 27.438 11.688 1 97.81 306 ASN A O 1
ATOM 2439 N N . ALA A 1 307 ? 5.004 26.484 11.305 1 98.44 307 ALA A N 1
ATOM 2440 C CA . ALA A 1 307 ? 5.457 25.734 10.133 1 98.44 307 ALA A CA 1
ATOM 2441 C C . ALA A 1 307 ? 4.68 26.141 8.891 1 98.44 307 ALA A C 1
ATOM 2443 O O . ALA A 1 307 ? 3.465 26.344 8.945 1 98.44 307 ALA A O 1
ATOM 2444 N N . GLU A 1 308 ? 5.387 26.297 7.781 1 98.81 308 GLU A N 1
ATOM 2445 C CA . GLU A 1 308 ? 4.789 26.625 6.492 1 98.81 308 GLU A CA 1
ATOM 2446 C C . GLU A 1 308 ? 5.363 25.75 5.379 1 98.81 308 GLU A C 1
ATOM 2448 O O . GLU A 1 308 ? 6.551 25.422 5.387 1 98.81 308 GLU A O 1
ATOM 2453 N N . ILE A 1 309 ? 4.512 25.375 4.43 1 98.88 309 ILE A N 1
ATOM 2454 C CA . ILE A 1 309 ? 4.953 24.672 3.232 1 98.88 309 ILE A CA 1
ATOM 2455 C C . ILE A 1 309 ? 4.711 25.531 2.002 1 98.88 309 ILE A C 1
ATOM 2457 O O . ILE A 1 309 ? 3.604 26.047 1.801 1 98.88 309 ILE A O 1
ATOM 2461 N N . TRP A 1 310 ? 5.738 25.672 1.18 1 98.81 310 TRP A N 1
ATOM 2462 C CA . TRP A 1 310 ? 5.668 26.484 -0.031 1 98.81 310 TRP A CA 1
ATOM 2463 C C . TRP A 1 310 ? 6.082 25.672 -1.255 1 98.81 310 TRP A C 1
ATOM 2465 O O . TRP A 1 310 ? 7.066 24.922 -1.211 1 98.81 310 TRP A O 1
ATOM 2475 N N . ASP A 1 311 ? 5.293 25.828 -2.311 1 98.56 311 ASP A N 1
ATOM 2476 C CA . ASP A 1 311 ? 5.703 25.203 -3.561 1 98.56 311 ASP A CA 1
ATOM 2477 C C . ASP A 1 311 ? 6.652 26.109 -4.348 1 98.56 311 ASP A C 1
ATOM 2479 O O . ASP A 1 311 ? 7.008 27.188 -3.883 1 98.56 311 ASP A O 1
ATOM 2483 N N . ASN A 1 312 ? 7.109 25.641 -5.473 1 98.38 312 ASN A N 1
ATOM 2484 C CA . ASN A 1 312 ? 8.062 26.391 -6.281 1 98.38 312 ASN A CA 1
ATOM 2485 C C . ASN A 1 312 ? 7.355 27.297 -7.293 1 98.38 312 ASN A C 1
ATOM 2487 O O . ASN A 1 312 ? 7.926 27.641 -8.328 1 98.38 312 ASN A O 1
ATOM 2491 N N . PHE A 1 313 ? 6.105 27.609 -6.996 1 97.94 313 PHE A N 1
ATOM 2492 C CA . PHE A 1 313 ? 5.32 28.516 -7.832 1 97.94 313 PHE A CA 1
ATOM 2493 C C . PHE A 1 313 ? 4.82 29.703 -7.023 1 97.94 313 PHE A C 1
ATOM 2495 O O . PHE A 1 313 ? 3.984 30.469 -7.5 1 97.94 313 PHE A O 1
ATOM 2502 N N . GLY A 1 314 ? 5.219 29.797 -5.812 1 97.69 314 GLY A N 1
ATOM 2503 C CA . GLY A 1 314 ? 4.91 30.953 -4.977 1 97.69 314 GLY A CA 1
ATOM 2504 C C . GLY A 1 314 ? 3.641 30.766 -4.164 1 97.69 314 GLY A C 1
ATOM 2505 O O . GLY A 1 314 ? 3.098 31.734 -3.629 1 97.69 314 GLY A O 1
ATOM 2506 N N . LYS A 1 315 ? 3.17 29.578 -4.047 1 97.62 315 LYS A N 1
ATOM 2507 C CA . LYS A 1 315 ? 1.931 29.328 -3.318 1 97.62 315 LYS A CA 1
ATOM 2508 C C . LYS A 1 315 ? 2.205 28.594 -2.014 1 97.62 315 LYS A C 1
ATOM 2510 O O . LYS A 1 315 ? 3.021 27.672 -1.979 1 97.62 315 LYS A O 1
ATOM 2515 N N . GLN A 1 316 ? 1.546 29.062 -0.948 1 98.5 316 GLN A N 1
ATOM 2516 C CA . GLN A 1 316 ? 1.589 28.328 0.318 1 98.5 316 GLN A CA 1
ATOM 2517 C C . GLN A 1 316 ? 0.623 27.156 0.308 1 98.5 316 GLN A C 1
ATOM 2519 O O . GLN A 1 316 ? -0.566 27.312 0.028 1 98.5 316 GLN A O 1
ATOM 2524 N N . SER A 1 317 ? 1.142 25.953 0.611 1 98.56 317 SER A N 1
ATOM 2525 C CA . SER A 1 317 ? 0.341 24.75 0.485 1 98.56 317 SER A CA 1
ATOM 2526 C C . SER A 1 317 ? -0.261 24.344 1.825 1 98.56 317 SER A C 1
ATOM 2528 O O . SER A 1 317 ? -1.332 23.734 1.871 1 98.56 317 SER A O 1
ATOM 2530 N N . MET A 1 318 ? 0.466 24.609 2.92 1 98.75 318 MET A N 1
ATOM 2531 C CA . MET A 1 318 ? 0.005 24.25 4.258 1 98.75 318 MET A CA 1
ATOM 2532 C C . MET A 1 318 ? 0.665 25.125 5.312 1 98.75 318 MET A C 1
ATOM 2534 O O . MET A 1 318 ? 1.774 25.625 5.109 1 98.75 318 MET A O 1
ATOM 2538 N N . LYS A 1 319 ? 0.019 25.359 6.391 1 98.69 319 LYS A N 1
ATOM 2539 C CA . LYS A 1 319 ? 0.578 26.047 7.551 1 98.69 319 LYS A CA 1
ATOM 2540 C C . LYS A 1 319 ? 0.166 25.359 8.852 1 98.69 319 LYS A C 1
ATOM 2542 O O . LYS A 1 319 ? -0.84 24.641 8.891 1 98.69 319 LYS A O 1
ATOM 2547 N N . ALA A 1 320 ? 0.975 25.531 9.867 1 98.69 320 ALA A N 1
ATOM 2548 C CA . ALA A 1 320 ? 0.676 24.891 11.148 1 98.69 320 ALA A CA 1
ATOM 2549 C C . ALA A 1 320 ? 1.3 25.672 12.305 1 98.69 320 ALA A C 1
ATOM 2551 O O . ALA A 1 320 ? 2.266 26.406 12.117 1 98.69 320 ALA A O 1
ATOM 2552 N N . THR A 1 321 ? 0.703 25.562 13.422 1 98.38 321 THR A N 1
ATOM 2553 C CA . THR A 1 321 ? 1.246 26.016 14.703 1 98.38 321 THR A CA 1
ATOM 2554 C C . THR A 1 321 ? 1.485 24.828 15.633 1 98.38 321 THR A C 1
ATOM 2556 O O . THR A 1 321 ? 0.576 24.031 15.875 1 98.38 321 THR A O 1
ATOM 2559 N N . ILE A 1 322 ? 2.697 24.656 16.078 1 98.06 322 ILE A N 1
ATOM 2560 C CA . ILE A 1 322 ? 3.088 23.594 17 1 98.06 322 ILE A CA 1
ATOM 2561 C C . ILE A 1 322 ? 3.332 24.172 18.391 1 98.06 322 ILE A C 1
ATOM 2563 O O . ILE A 1 322 ? 4.117 25.109 18.547 1 98.06 322 ILE A O 1
ATOM 2567 N N . VAL A 1 323 ? 2.643 23.625 19.344 1 96.69 323 VAL A N 1
ATOM 2568 C CA . VAL A 1 323 ? 2.822 24.047 20.734 1 96.69 323 VAL A CA 1
ATOM 2569 C C . VAL A 1 323 ? 3.557 22.953 21.516 1 96.69 323 VAL A C 1
ATOM 2571 O O . VAL A 1 323 ? 3.141 21.797 21.516 1 96.69 323 VAL A O 1
ATOM 2574 N N . GLU A 1 324 ? 4.625 23.328 22.219 1 93.75 324 GLU A N 1
ATOM 2575 C CA . GLU A 1 324 ? 5.418 22.359 22.969 1 93.75 324 GLU A CA 1
ATOM 2576 C C . GLU A 1 324 ? 4.789 22.062 24.328 1 93.75 324 GLU A C 1
ATOM 2578 O O . GLU A 1 324 ? 4.105 22.922 24.906 1 93.75 324 GLU A O 1
ATOM 2583 N N . MET B 1 1 ? 49.75 29.391 -31.344 1 30.92 1 MET B N 1
ATOM 2584 C CA . MET B 1 1 ? 49.219 28.141 -31.859 1 30.92 1 MET B CA 1
ATOM 2585 C C . MET B 1 1 ? 48.906 27.172 -30.719 1 30.92 1 MET B C 1
ATOM 2587 O O . MET B 1 1 ? 49.781 26.422 -30.297 1 30.92 1 MET B O 1
ATOM 2591 N N . THR B 1 2 ? 48.031 27.562 -29.672 1 30.62 2 THR B N 1
ATOM 2592 C CA . THR B 1 2 ? 47.625 26.875 -28.453 1 30.62 2 THR B CA 1
ATOM 2593 C C . THR B 1 2 ? 46.812 25.625 -28.781 1 30.62 2 THR B C 1
ATOM 2595 O O . THR B 1 2 ? 45.781 25.719 -29.438 1 30.62 2 THR B O 1
ATOM 2598 N N . HIS B 1 3 ? 47.531 24.469 -28.969 1 33.88 3 HIS B N 1
ATOM 2599 C CA . HIS B 1 3 ? 46.875 23.172 -29.188 1 33.88 3 HIS B CA 1
ATOM 2600 C C . HIS B 1 3 ? 45.875 22.859 -28.078 1 33.88 3 HIS B C 1
ATOM 2602 O O . HIS B 1 3 ? 46.219 22.875 -26.906 1 33.88 3 HIS B O 1
ATOM 2608 N N . LEU B 1 4 ? 44.562 23.125 -28.25 1 33.03 4 LEU B N 1
ATOM 2609 C CA . LEU B 1 4 ? 43.438 22.688 -27.406 1 33.03 4 LEU B CA 1
ATOM 2610 C C . LEU B 1 4 ? 43.5 21.172 -27.203 1 33.03 4 LEU B C 1
ATOM 2612 O O . LEU B 1 4 ? 43.375 20.406 -28.172 1 33.03 4 LEU B O 1
ATOM 2616 N N . ALA B 1 5 ? 44.156 20.734 -26.172 1 29.3 5 ALA B N 1
ATOM 2617 C CA . ALA B 1 5 ? 44.031 19.344 -25.781 1 29.3 5 ALA B CA 1
ATOM 2618 C C . ALA B 1 5 ? 42.562 18.906 -25.672 1 29.3 5 ALA B C 1
ATOM 2620 O O . ALA B 1 5 ? 41.812 19.438 -24.859 1 29.3 5 ALA B O 1
ATOM 2621 N N . ARG B 1 6 ? 42.031 18.359 -26.75 1 30.77 6 ARG B N 1
ATOM 2622 C CA . ARG B 1 6 ? 40.75 17.672 -26.672 1 30.77 6 ARG B CA 1
ATOM 2623 C C . ARG B 1 6 ? 40.75 16.578 -25.609 1 30.77 6 ARG B C 1
ATOM 2625 O O . ARG B 1 6 ? 41.531 15.625 -25.703 1 30.77 6 ARG B O 1
ATOM 2632 N N . ARG B 1 7 ? 40.531 16.891 -24.406 1 31.55 7 ARG B N 1
ATOM 2633 C CA . ARG B 1 7 ? 40.25 15.836 -23.438 1 31.55 7 ARG B CA 1
ATOM 2634 C C . ARG B 1 7 ? 39.25 14.828 -23.969 1 31.55 7 ARG B C 1
ATOM 2636 O O . ARG B 1 7 ? 38.094 15.188 -24.25 1 31.55 7 ARG B O 1
ATOM 2643 N N . LEU B 1 8 ? 39.656 13.844 -24.609 1 28.98 8 LEU B N 1
ATOM 2644 C CA . LEU B 1 8 ? 38.844 12.688 -24.938 1 28.98 8 LEU B CA 1
ATOM 2645 C C . LEU B 1 8 ? 38.156 12.133 -23.688 1 28.98 8 LEU B C 1
ATOM 2647 O O . LEU B 1 8 ? 38.844 11.719 -22.75 1 28.98 8 LEU B O 1
ATOM 2651 N N . PHE B 1 9 ? 37.062 12.719 -23.312 1 31.62 9 PHE B N 1
ATOM 2652 C CA . PHE B 1 9 ? 36.188 11.984 -22.406 1 31.62 9 PHE B CA 1
ATOM 2653 C C . PHE B 1 9 ? 36 10.547 -22.875 1 31.62 9 PHE B C 1
ATOM 2655 O O . PHE B 1 9 ? 35.375 10.289 -23.922 1 31.62 9 PHE B O 1
ATOM 2662 N N . THR B 1 10 ? 37 9.773 -22.703 1 32.66 10 THR B N 1
ATOM 2663 C CA . THR B 1 10 ? 36.719 8.352 -22.812 1 32.66 10 THR B CA 1
ATOM 2664 C C . THR B 1 10 ? 35.469 7.977 -22.031 1 32.66 10 THR B C 1
ATOM 2666 O O . THR B 1 10 ? 35.406 8.141 -20.812 1 32.66 10 THR B O 1
ATOM 2669 N N . THR B 1 11 ? 34.375 8.133 -22.562 1 36.44 11 THR B N 1
ATOM 2670 C CA . THR B 1 11 ? 33.219 7.383 -22.062 1 36.44 11 THR B CA 1
ATOM 2671 C C . THR B 1 11 ? 33.594 5.953 -21.719 1 36.44 11 THR B C 1
ATOM 2673 O O . THR B 1 11 ? 33.969 5.168 -22.578 1 36.44 11 THR B O 1
ATOM 2676 N N . THR B 1 12 ? 34.406 5.723 -20.75 1 38.19 12 THR B N 1
ATOM 2677 C CA . THR B 1 12 ? 34.531 4.344 -20.281 1 38.19 12 THR B CA 1
ATOM 2678 C C . THR B 1 12 ? 33.188 3.613 -20.406 1 38.19 12 THR B C 1
ATOM 2680 O O . THR B 1 12 ? 32.219 4.004 -19.797 1 38.19 12 THR B O 1
ATOM 2683 N N . SER B 1 13 ? 32.844 3.191 -21.531 1 41.53 13 SER B N 1
ATOM 2684 C CA . SER B 1 13 ? 31.766 2.203 -21.656 1 41.53 13 SER B CA 1
ATOM 2685 C C . SER B 1 13 ? 31.734 1.262 -20.469 1 41.53 13 SER B C 1
ATOM 2687 O O . SER B 1 13 ? 32.656 0.487 -20.25 1 41.53 13 SER B O 1
ATOM 2689 N N . ARG B 1 14 ? 31.422 1.638 -19.328 1 48.62 14 ARG B N 1
ATOM 2690 C CA . ARG B 1 14 ? 31.297 0.695 -18.219 1 48.62 14 ARG B CA 1
ATOM 2691 C C . ARG B 1 14 ? 30.922 -0.695 -18.719 1 48.62 14 ARG B C 1
ATOM 2693 O O . ARG B 1 14 ? 29.891 -0.874 -19.359 1 48.62 14 ARG B O 1
ATOM 2700 N N . ASN B 1 15 ? 31.781 -1.587 -19.016 1 61.66 15 ASN B N 1
ATOM 2701 C CA . ASN B 1 15 ? 31.688 -2.959 -19.5 1 61.66 15 ASN B CA 1
ATOM 2702 C C . ASN B 1 15 ? 30.531 -3.713 -18.844 1 61.66 15 ASN B C 1
ATOM 2704 O O . ASN B 1 15 ? 30.531 -3.908 -17.625 1 61.66 15 ASN B O 1
ATOM 2708 N N . GLN B 1 16 ? 29.359 -3.805 -19.547 1 85.25 16 GLN B N 1
ATOM 2709 C CA . GLN B 1 16 ? 28.188 -4.578 -19.141 1 85.25 16 GLN B CA 1
ATOM 2710 C C . GLN B 1 16 ? 28.547 -6.055 -18.969 1 85.25 16 GLN B C 1
ATOM 2712 O O . GLN B 1 16 ? 29.266 -6.625 -19.781 1 85.25 16 GLN B O 1
ATOM 2717 N N . ALA B 1 17 ? 28.266 -6.656 -17.812 1 91.62 17 ALA B N 1
ATOM 2718 C CA . ALA B 1 17 ? 28.531 -8.055 -17.5 1 91.62 17 ALA B CA 1
ATOM 2719 C C . ALA B 1 17 ? 27.812 -8.992 -18.469 1 91.62 17 ALA B C 1
ATOM 2721 O O . ALA B 1 17 ? 26.719 -8.664 -18.969 1 91.62 17 ALA B O 1
ATOM 2722 N N . SER B 1 18 ? 28.469 -10.07 -18.812 1 93.44 18 SER B N 1
ATOM 2723 C CA . SER B 1 18 ? 27.766 -11.148 -19.484 1 93.44 18 SER B CA 1
ATOM 2724 C C . SER B 1 18 ? 26.812 -11.859 -18.547 1 93.44 18 SER B C 1
ATOM 2726 O O . SER B 1 18 ? 26.906 -11.711 -17.328 1 93.44 18 SER B O 1
ATOM 2728 N N . ALA B 1 19 ? 25.891 -12.648 -19.109 1 95.38 19 ALA B N 1
ATOM 2729 C CA . ALA B 1 19 ? 24.969 -13.422 -18.297 1 95.38 19 ALA B CA 1
ATOM 2730 C C . ALA B 1 19 ? 25.719 -14.391 -17.375 1 95.38 19 ALA B C 1
ATOM 2732 O O . ALA B 1 19 ? 25.359 -14.562 -16.219 1 95.38 19 ALA B O 1
ATOM 2733 N N . SER B 1 20 ? 26.734 -14.992 -17.922 1 95.44 20 SER B N 1
ATOM 2734 C CA . SER B 1 20 ? 27.531 -15.938 -17.156 1 95.44 20 SER B CA 1
ATOM 2735 C C . SER B 1 20 ? 28.234 -15.242 -15.984 1 95.44 20 SER B C 1
ATOM 2737 O O . SER B 1 20 ? 28.266 -15.773 -14.875 1 95.44 20 SER B O 1
ATOM 2739 N N . GLU B 1 21 ? 28.75 -14.125 -16.234 1 96.38 21 GLU B N 1
ATOM 2740 C CA . GLU B 1 21 ? 29.406 -13.352 -15.195 1 96.38 21 GLU B CA 1
ATOM 2741 C C . GLU B 1 21 ? 28.422 -12.945 -14.102 1 96.38 21 GLU B C 1
ATOM 2743 O O . GLU B 1 21 ? 28.734 -13 -12.914 1 96.38 21 GLU B O 1
ATOM 2748 N N . ALA B 1 22 ? 27.297 -12.547 -14.531 1 97.25 22 ALA B N 1
ATOM 2749 C CA . ALA B 1 22 ? 26.25 -12.125 -13.594 1 97.25 22 ALA B CA 1
ATOM 2750 C C . ALA B 1 22 ? 25.828 -13.281 -12.695 1 97.25 22 ALA B C 1
ATOM 2752 O O . ALA B 1 22 ? 25.641 -13.109 -11.492 1 97.25 22 ALA B O 1
ATOM 2753 N N . CYS B 1 23 ? 25.688 -14.422 -13.242 1 97.44 23 CYS B N 1
ATOM 2754 C CA . CYS B 1 23 ? 25.312 -15.602 -12.477 1 97.44 23 CYS B CA 1
ATOM 2755 C C . CYS B 1 23 ? 26.406 -15.961 -11.461 1 97.44 23 CYS B C 1
ATOM 2757 O O . CYS B 1 23 ? 26.109 -16.234 -10.305 1 97.44 23 CYS B O 1
ATOM 2759 N N . ASP B 1 24 ? 27.609 -15.906 -11.938 1 97.38 24 ASP B N 1
ATOM 2760 C CA . ASP B 1 24 ? 28.719 -16.25 -11.07 1 97.38 24 ASP B CA 1
ATOM 2761 C C . ASP B 1 24 ? 28.812 -15.297 -9.883 1 97.38 24 ASP B C 1
ATOM 2763 O O . ASP B 1 24 ? 29.078 -15.719 -8.75 1 97.38 24 ASP B O 1
ATOM 2767 N N . GLU B 1 25 ? 28.625 -14.102 -10.195 1 97.69 25 GLU B N 1
ATOM 2768 C CA . GLU B 1 25 ? 28.672 -13.109 -9.133 1 97.69 25 GLU B CA 1
ATOM 2769 C C . GLU B 1 25 ? 27.578 -13.352 -8.102 1 97.69 25 GLU B C 1
ATOM 2771 O O . GLU B 1 25 ? 27.812 -13.258 -6.898 1 97.69 25 GLU B O 1
ATOM 2776 N N . LEU B 1 26 ? 26.359 -13.625 -8.539 1 96.94 26 LEU B N 1
ATOM 2777 C CA . LEU B 1 26 ? 25.234 -13.859 -7.652 1 96.94 26 LEU B CA 1
ATOM 2778 C C . LEU B 1 26 ? 25.484 -15.062 -6.754 1 96.94 26 LEU B C 1
ATOM 2780 O O . LEU B 1 26 ? 25.234 -15 -5.547 1 96.94 26 LEU B O 1
ATOM 2784 N N . LEU B 1 27 ? 26 -16.125 -7.352 1 97.69 27 LEU B N 1
ATOM 2785 C CA . LEU B 1 27 ? 26.297 -17.344 -6.602 1 97.69 27 LEU B CA 1
ATOM 2786 C C . LEU B 1 27 ? 27.391 -17.109 -5.57 1 97.69 27 LEU B C 1
ATOM 2788 O O . LEU B 1 27 ? 27.328 -17.625 -4.457 1 97.69 27 LEU B O 1
ATOM 2792 N N . THR B 1 28 ? 28.281 -16.312 -5.941 1 97.69 28 THR B N 1
ATOM 2793 C CA . THR B 1 28 ? 29.375 -15.984 -5.031 1 97.69 28 THR B CA 1
ATOM 2794 C C . THR B 1 28 ? 28.875 -15.102 -3.891 1 97.69 28 THR B C 1
ATOM 2796 O O . THR B 1 28 ? 29.25 -15.305 -2.732 1 97.69 28 THR B O 1
ATOM 2799 N N . ARG B 1 29 ? 28.047 -14.141 -4.262 1 96.81 29 ARG B N 1
ATOM 2800 C CA . ARG B 1 29 ? 27.516 -13.188 -3.293 1 96.81 29 ARG B CA 1
ATOM 2801 C C . ARG B 1 29 ? 26.781 -13.898 -2.158 1 96.81 29 ARG B C 1
ATOM 2803 O O . ARG B 1 29 ? 26.844 -13.469 -1.006 1 96.81 29 ARG B O 1
ATOM 2810 N N . PHE B 1 30 ? 26.109 -15.039 -2.432 1 97.44 30 PHE B N 1
ATOM 2811 C CA . PHE B 1 30 ? 25.266 -15.68 -1.432 1 97.44 30 PHE B CA 1
ATOM 2812 C C . PHE B 1 30 ? 25.766 -17.078 -1.12 1 97.44 30 PHE B C 1
ATOM 2814 O O . PHE B 1 30 ? 25 -17.953 -0.701 1 97.44 30 PHE B O 1
ATOM 2821 N N . GLN B 1 31 ? 27.047 -17.328 -1.311 1 94.19 31 GLN B N 1
ATOM 2822 C CA . GLN B 1 31 ? 27.625 -18.641 -1.134 1 94.19 31 GLN B CA 1
ATOM 2823 C C . GLN B 1 31 ? 27.75 -19 0.345 1 94.19 31 GLN B C 1
ATOM 2825 O O . GLN B 1 31 ? 27.719 -20.172 0.712 1 94.19 31 GLN B O 1
ATOM 2830 N N . LYS B 1 32 ? 27.906 -18.062 1.213 1 93.69 32 LYS B N 1
ATOM 2831 C CA . LYS B 1 32 ? 28.25 -18.312 2.605 1 93.69 32 LYS B CA 1
ATOM 2832 C C . LYS B 1 32 ? 27 -18.453 3.473 1 93.69 32 LYS B C 1
ATOM 2834 O O . LYS B 1 32 ? 27.109 -18.703 4.676 1 93.69 32 LYS B O 1
ATOM 2839 N N . GLY B 1 33 ? 25.875 -18.328 2.898 1 94.06 33 GLY B N 1
ATOM 2840 C CA . GLY B 1 33 ? 24.688 -18.438 3.727 1 94.06 33 GLY B CA 1
ATOM 2841 C C . GLY B 1 33 ? 23.438 -17.906 3.055 1 94.06 33 GLY B C 1
ATOM 2842 O O . GLY B 1 33 ? 23.438 -17.609 1.858 1 94.06 33 GLY B O 1
ATOM 2843 N N . PRO B 1 34 ? 22.375 -17.844 3.969 1 97.06 34 PRO B N 1
ATOM 2844 C CA . PRO B 1 34 ? 21.109 -17.391 3.395 1 97.06 34 PRO B CA 1
ATOM 2845 C C . PRO B 1 34 ? 21.156 -15.93 2.949 1 97.06 34 PRO B C 1
ATOM 2847 O O . PRO B 1 34 ? 21.969 -15.148 3.457 1 97.06 34 PRO B O 1
ATOM 2850 N N . VAL B 1 35 ? 20.312 -15.609 1.956 1 97.06 35 VAL B N 1
ATOM 2851 C CA . VAL B 1 35 ? 20.125 -14.234 1.504 1 97.06 35 VAL B CA 1
ATOM 2852 C C . VAL B 1 35 ? 19.641 -13.375 2.662 1 97.06 35 VAL B C 1
ATOM 2854 O O . VAL B 1 35 ? 20.094 -12.242 2.846 1 97.06 35 VAL B O 1
ATOM 2857 N N . SER B 1 36 ? 18.719 -13.93 3.49 1 96.62 36 SER B N 1
ATOM 2858 C CA . SER B 1 36 ? 18.172 -13.203 4.637 1 96.62 36 SER B CA 1
ATOM 2859 C C . SER B 1 36 ? 17.484 -14.148 5.613 1 96.62 36 SER B C 1
ATOM 2861 O O . SER B 1 36 ? 17.078 -15.25 5.234 1 96.62 36 SER B O 1
ATOM 2863 N N . ILE B 1 37 ? 17.453 -13.836 6.832 1 97.06 37 ILE B N 1
ATOM 2864 C CA . ILE B 1 37 ? 16.625 -14.398 7.898 1 97.06 37 ILE B CA 1
ATOM 2865 C C . ILE B 1 37 ? 15.852 -13.281 8.586 1 97.06 37 ILE B C 1
ATOM 2867 O O . ILE B 1 37 ? 16.438 -12.344 9.125 1 97.06 37 ILE B O 1
ATOM 2871 N N . ARG B 1 38 ? 14.539 -13.414 8.531 1 97.19 38 ARG B N 1
ATOM 2872 C CA . ARG B 1 38 ? 13.672 -12.375 9.07 1 97.19 38 ARG B CA 1
ATOM 2873 C C . ARG B 1 38 ? 12.625 -12.961 10.008 1 97.19 38 ARG B C 1
ATOM 2875 O O . ARG B 1 38 ? 12.25 -14.125 9.875 1 97.19 38 ARG B O 1
ATOM 2882 N N . LYS B 1 39 ? 12.219 -12.148 10.953 1 96.75 39 LYS B N 1
ATOM 2883 C CA . LYS B 1 39 ? 11.094 -12.492 11.812 1 96.75 39 LYS B CA 1
ATOM 2884 C C . LYS B 1 39 ? 9.984 -11.445 11.711 1 96.75 39 LYS B C 1
ATOM 2886 O O . LYS B 1 39 ? 10.258 -10.25 11.617 1 96.75 39 LYS B O 1
ATOM 2891 N N . GLN B 1 40 ? 8.812 -11.898 11.742 1 97 40 GLN B N 1
ATOM 2892 C CA . GLN B 1 40 ? 7.68 -10.984 11.703 1 97 40 GLN B CA 1
ATOM 2893 C C . GLN B 1 40 ? 6.457 -11.594 12.383 1 97 40 GLN B C 1
ATOM 2895 O O . GLN B 1 40 ? 6.199 -12.789 12.25 1 97 40 GLN B O 1
ATOM 2900 N N . LEU B 1 41 ? 5.797 -10.727 13.141 1 96.56 41 LEU B N 1
ATOM 2901 C CA . LEU B 1 41 ? 4.457 -11.062 13.625 1 96.56 41 LEU B CA 1
ATOM 2902 C C . LEU B 1 41 ? 3.453 -11.055 12.477 1 96.56 41 LEU B C 1
ATOM 2904 O O . LEU B 1 41 ? 3.367 -10.078 11.727 1 96.56 41 LEU B O 1
ATOM 2908 N N . LEU B 1 42 ? 2.773 -12.172 12.305 1 97.75 42 LEU B N 1
ATOM 2909 C CA . LEU B 1 42 ? 1.679 -12.156 11.344 1 97.75 42 LEU B CA 1
ATOM 2910 C C . LEU B 1 42 ? 0.474 -11.406 11.898 1 97.75 42 LEU B C 1
ATOM 2912 O O . LEU B 1 42 ? -0.374 -11.992 12.57 1 97.75 42 LEU B O 1
ATOM 2916 N N . ASP B 1 43 ? 0.388 -10.141 11.578 1 96.12 43 ASP B N 1
ATOM 2917 C CA . ASP B 1 43 ? -0.634 -9.289 12.18 1 96.12 43 ASP B CA 1
ATOM 2918 C C . ASP B 1 43 ? -1.984 -9.484 11.492 1 96.12 43 ASP B C 1
ATOM 2920 O O . ASP B 1 43 ? -2.043 -9.781 10.305 1 96.12 43 ASP B O 1
ATOM 2924 N N . ALA B 1 44 ? -3.057 -9.242 12.227 1 97.56 44 ALA B N 1
ATOM 2925 C CA . ALA B 1 44 ? -4.434 -9.492 11.797 1 97.56 44 ALA B CA 1
ATOM 2926 C C . ALA B 1 44 ? -4.875 -8.477 10.75 1 97.56 44 ALA B C 1
ATOM 2928 O O . ALA B 1 44 ? -5.648 -8.812 9.844 1 97.56 44 ALA B O 1
ATOM 2929 N N . ASN B 1 45 ? -4.426 -7.262 10.859 1 97.31 45 ASN B N 1
ATOM 2930 C CA . ASN B 1 45 ? -4.867 -6.219 9.945 1 97.31 45 ASN B CA 1
ATOM 2931 C C . ASN B 1 45 ? -4.473 -6.531 8.508 1 97.31 45 ASN B C 1
ATOM 2933 O O . ASN B 1 45 ? -5.266 -6.328 7.582 1 97.31 45 ASN B O 1
ATOM 2937 N N . GLN B 1 46 ? -3.275 -7.059 8.352 1 97.69 46 GLN B N 1
ATOM 2938 C CA . GLN B 1 46 ? -2.773 -7.418 7.031 1 97.69 46 GLN B CA 1
ATOM 2939 C C . GLN B 1 46 ? -3.645 -8.492 6.387 1 97.69 46 GLN B C 1
ATOM 2941 O O . GLN B 1 46 ? -4.008 -8.383 5.211 1 97.69 46 GLN B O 1
ATOM 2946 N N . LEU B 1 47 ? -3.994 -9.508 7.16 1 98.06 47 LEU B N 1
ATOM 2947 C CA . LEU B 1 47 ? -4.867 -10.57 6.664 1 98.06 47 LEU B CA 1
ATOM 2948 C C . LEU B 1 47 ? -6.242 -10.023 6.309 1 98.06 47 LEU B C 1
ATOM 2950 O O . LEU B 1 47 ? -6.809 -10.375 5.27 1 98.06 47 LEU B O 1
ATOM 2954 N N . GLN B 1 48 ? -6.758 -9.18 7.102 1 97.94 48 GLN B N 1
ATOM 2955 C CA . GLN B 1 48 ? -8.062 -8.57 6.863 1 97.94 48 GLN B CA 1
ATOM 2956 C C . GLN B 1 48 ? -8.078 -7.789 5.555 1 97.94 48 GLN B C 1
ATOM 2958 O O . GLN B 1 48 ? -9 -7.926 4.75 1 97.94 48 GLN B O 1
ATOM 2963 N N . LEU B 1 49 ? -7.066 -7 5.344 1 98.38 49 LEU B N 1
ATOM 2964 C CA . LEU B 1 49 ? -7.012 -6.152 4.156 1 98.38 49 LEU B CA 1
ATOM 2965 C C . LEU B 1 49 ? -6.871 -6.996 2.895 1 98.38 49 LEU B C 1
ATOM 2967 O O . LEU B 1 49 ? -7.449 -6.668 1.854 1 98.38 49 LEU B O 1
ATOM 2971 N N . LEU B 1 50 ? -6.117 -8.078 2.994 1 98.62 50 LEU B N 1
ATOM 2972 C CA . LEU B 1 50 ? -6.039 -8.969 1.839 1 98.62 50 LEU B CA 1
ATOM 2973 C C . LEU B 1 50 ? -7.395 -9.594 1.545 1 98.62 50 LEU B C 1
ATOM 2975 O O . LEU B 1 50 ? -7.824 -9.648 0.39 1 98.62 50 LEU B O 1
ATOM 2979 N N . SER B 1 51 ? -8.047 -10.07 2.592 1 98.12 51 SER B N 1
ATOM 2980 C CA . SER B 1 51 ? -9.344 -10.719 2.428 1 98.12 51 SER B CA 1
ATOM 2981 C C . SER B 1 51 ? -10.359 -9.781 1.782 1 98.12 51 SER B C 1
ATOM 2983 O O . SER B 1 51 ? -11.117 -10.188 0.901 1 98.12 51 SER B O 1
ATOM 2985 N N . ILE B 1 52 ? -10.305 -8.531 2.139 1 97.56 52 ILE B N 1
ATOM 2986 C CA . ILE B 1 52 ? -11.242 -7.562 1.579 1 97.56 52 ILE B CA 1
ATOM 2987 C C . ILE B 1 52 ? -10.844 -7.238 0.139 1 97.56 52 ILE B C 1
ATOM 2989 O O . ILE B 1 52 ? -11.711 -7.027 -0.714 1 97.56 52 ILE B O 1
ATOM 2993 N N . THR B 1 53 ? -9.57 -7.184 -0.125 1 98.44 53 THR B N 1
ATOM 2994 C CA . THR B 1 53 ? -9.086 -6.934 -1.478 1 98.44 53 THR B CA 1
ATOM 2995 C C . THR B 1 53 ? -9.523 -8.047 -2.424 1 98.44 53 THR B C 1
ATOM 2997 O O . THR B 1 53 ? -9.875 -7.789 -3.576 1 98.44 53 THR B O 1
ATOM 3000 N N . LEU B 1 54 ? -9.578 -9.266 -1.872 1 98.25 54 LEU B N 1
ATOM 3001 C CA . LEU B 1 54 ? -9.914 -10.445 -2.656 1 98.25 54 LEU B CA 1
ATOM 3002 C C . LEU B 1 54 ? -11.422 -10.68 -2.658 1 98.25 54 LEU B C 1
ATOM 3004 O O . LEU B 1 54 ? -11.906 -11.648 -3.252 1 98.25 54 LEU B O 1
ATOM 3008 N N . ASN B 1 55 ? -12.148 -9.867 -1.976 1 97.12 55 ASN B N 1
ATOM 3009 C CA . ASN B 1 55 ? -13.594 -10 -1.817 1 97.12 55 ASN B CA 1
ATOM 3010 C C . ASN B 1 55 ? -13.961 -11.328 -1.156 1 97.12 55 ASN B C 1
ATOM 3012 O O . ASN B 1 55 ? -14.922 -11.984 -1.566 1 97.12 55 ASN B O 1
ATOM 3016 N N . ARG B 1 56 ? -13.141 -11.703 -0.198 1 96.5 56 ARG B N 1
ATOM 3017 C CA . ARG B 1 56 ? -13.383 -12.945 0.534 1 96.5 56 ARG B CA 1
ATOM 3018 C C . ARG B 1 56 ? -14.242 -12.688 1.77 1 96.5 56 ARG B C 1
ATOM 3020 O O . ARG B 1 56 ? -14.906 -13.602 2.266 1 96.5 56 ARG B O 1
ATOM 3027 N N . THR B 1 57 ? -14.164 -11.5 2.336 1 95.56 57 THR B N 1
ATOM 3028 C CA . THR B 1 57 ? -14.93 -11.07 3.502 1 95.56 57 THR B CA 1
ATOM 3029 C C . THR B 1 57 ? -15.57 -9.711 3.264 1 95.56 57 THR B C 1
ATOM 3031 O O . THR B 1 57 ? -15.078 -8.922 2.455 1 95.56 57 THR B O 1
ATOM 3034 N N . PRO B 1 58 ? -16.672 -9.453 3.863 1 96.19 58 PRO B N 1
ATOM 3035 C CA . PRO B 1 58 ? -17.25 -8.117 3.762 1 96.19 58 PRO B CA 1
ATOM 3036 C C . PRO B 1 58 ? -16.453 -7.062 4.516 1 96.19 58 PRO B C 1
ATOM 3038 O O . PRO B 1 58 ? -15.516 -7.402 5.254 1 96.19 58 PRO B O 1
ATOM 3041 N N . SER B 1 59 ? -16.812 -5.812 4.27 1 95.31 59 SER B N 1
ATOM 3042 C CA . SER B 1 59 ? -16.234 -4.727 5.059 1 95.31 59 SER B CA 1
ATOM 3043 C C . SER B 1 59 ? -16.484 -4.934 6.547 1 95.31 59 SER B C 1
ATOM 3045 O O . SER B 1 59 ? -17.578 -5.352 6.945 1 95.31 59 SER B O 1
ATOM 3047 N N . SER B 1 60 ? -15.406 -4.754 7.309 1 92.19 60 SER B N 1
ATOM 3048 C CA . SER B 1 60 ? -15.516 -4.91 8.758 1 92.19 60 SER B CA 1
ATOM 3049 C C . SER B 1 60 ? -14.453 -4.09 9.484 1 92.19 60 SER B C 1
ATOM 3051 O O . SER B 1 60 ? -13.32 -3.965 9.008 1 92.19 60 SER B O 1
ATOM 3053 N N . PHE B 1 61 ? -14.797 -3.566 10.625 1 88.25 61 PHE B N 1
ATOM 3054 C CA . PHE B 1 61 ? -13.852 -2.826 11.445 1 88.25 61 PHE B CA 1
ATOM 3055 C C . PHE B 1 61 ? -13.133 -3.756 12.414 1 88.25 61 PHE B C 1
ATOM 3057 O O . PHE B 1 61 ? -12.266 -3.318 13.18 1 88.25 61 PHE B O 1
ATOM 3064 N N . ASN B 1 62 ? -13.406 -5.027 12.367 1 89.25 62 ASN B N 1
ATOM 3065 C CA . ASN B 1 62 ? -12.836 -5.98 13.312 1 89.25 62 ASN B CA 1
ATOM 3066 C C . ASN B 1 62 ? -11.922 -6.984 12.617 1 89.25 62 ASN B C 1
ATOM 3068 O O . ASN B 1 62 ? -12.398 -7.883 11.914 1 89.25 62 ASN B O 1
ATOM 3072 N N . PRO B 1 63 ? -10.664 -6.863 12.906 1 92.94 63 PRO B N 1
ATOM 3073 C CA . PRO B 1 63 ? -9.766 -7.848 12.305 1 92.94 63 PRO B CA 1
ATOM 3074 C C . PRO B 1 63 ? -9.953 -9.25 12.883 1 92.94 63 PRO B C 1
ATOM 3076 O O . PRO B 1 63 ? -10.523 -9.406 13.969 1 92.94 63 PRO B O 1
ATOM 3079 N N . PRO B 1 64 ? -9.531 -10.258 12.094 1 95.5 64 PRO B N 1
ATOM 3080 C CA . PRO B 1 64 ? -9.648 -11.609 12.625 1 95.5 64 PRO B CA 1
ATOM 3081 C C . PRO B 1 64 ? -8.844 -11.812 13.914 1 95.5 64 PRO B C 1
ATOM 3083 O O . PRO B 1 64 ? -7.766 -11.234 14.07 1 95.5 64 PRO B O 1
ATOM 3086 N N . PRO B 1 65 ? -9.32 -12.609 14.828 1 95.38 65 PRO B N 1
ATOM 3087 C CA . PRO B 1 65 ? -8.633 -12.82 16.109 1 95.38 65 PRO B CA 1
ATOM 3088 C C . PRO B 1 65 ? -7.348 -13.625 15.953 1 95.38 65 PRO B C 1
ATOM 3090 O O . PRO B 1 65 ? -7.141 -14.281 14.93 1 95.38 65 PRO B O 1
ATOM 3093 N N . THR B 1 66 ? -6.531 -13.578 16.984 1 96 66 THR B N 1
ATOM 3094 C CA . THR B 1 66 ? -5.352 -14.438 17.078 1 96 66 THR B CA 1
ATOM 3095 C C . THR B 1 66 ? -5.734 -15.898 16.906 1 96 66 THR B C 1
ATOM 3097 O O . THR B 1 66 ? -6.75 -16.359 17.438 1 96 66 THR B O 1
ATOM 3100 N N . GLY B 1 67 ? -4.938 -16.609 16.203 1 96.88 67 GLY B N 1
ATOM 3101 C CA . GLY B 1 67 ? -5.207 -18.016 15.969 1 96.88 67 GLY B CA 1
ATOM 3102 C C . GLY B 1 67 ? -5.898 -18.297 14.648 1 96.88 67 GLY B C 1
ATOM 3103 O O . GLY B 1 67 ? -5.977 -19.438 14.203 1 96.88 67 GLY B O 1
ATOM 3104 N N . THR B 1 68 ? -6.406 -17.25 14.008 1 97.19 68 THR B N 1
ATOM 3105 C CA . THR B 1 68 ? -7.062 -17.406 12.719 1 97.19 68 THR B CA 1
ATOM 3106 C C . THR B 1 68 ? -6.09 -17.984 11.688 1 97.19 68 THR B C 1
ATOM 3108 O O . THR B 1 68 ? -4.961 -17.5 11.562 1 97.19 68 THR B O 1
ATOM 3111 N N . PRO B 1 69 ? -6.484 -19.031 10.945 1 97.06 69 PRO B N 1
ATOM 3112 C CA . PRO B 1 69 ? -5.613 -19.578 9.898 1 97.06 69 PRO B CA 1
ATOM 3113 C C . PRO B 1 69 ? -5.293 -18.578 8.805 1 97.06 69 PRO B C 1
ATOM 3115 O O . PRO B 1 69 ? -6.152 -17.781 8.414 1 97.06 69 PRO B O 1
ATOM 3118 N N . VAL B 1 70 ? -4.062 -18.578 8.375 1 98.12 70 VAL B N 1
ATOM 3119 C CA . VAL B 1 70 ? -3.67 -17.859 7.176 1 98.12 70 VAL B CA 1
ATOM 3120 C C . VAL B 1 70 ? -3.857 -18.734 5.945 1 98.12 70 VAL B C 1
ATOM 3122 O O . VAL B 1 70 ? -3.148 -19.734 5.781 1 98.12 70 VAL B O 1
ATOM 3125 N N . PRO B 1 71 ? -4.781 -18.438 5.102 1 97.75 71 PRO B N 1
ATOM 3126 C CA . PRO B 1 71 ? -5.066 -19.297 3.961 1 97.75 71 PRO B CA 1
ATOM 3127 C C . PRO B 1 71 ? -3.859 -19.5 3.045 1 97.75 71 PRO B C 1
ATOM 3129 O O . PRO B 1 71 ? -2.934 -18.672 3.062 1 97.75 71 PRO B O 1
ATOM 3132 N N . PRO B 1 72 ? -3.873 -20.625 2.232 1 97.88 72 PRO B N 1
ATOM 3133 C CA . PRO B 1 72 ? -2.775 -20.875 1.295 1 97.88 72 PRO B CA 1
ATOM 3134 C C . PRO B 1 72 ? -2.535 -19.703 0.341 1 97.88 72 PRO B C 1
ATOM 3136 O O . PRO B 1 72 ? -3.479 -19.203 -0.276 1 97.88 72 PRO B O 1
ATOM 3139 N N . GLY B 1 73 ? -1.304 -19.328 0.229 1 98.38 73 GLY B N 1
ATOM 3140 C CA . GLY B 1 73 ? -0.911 -18.25 -0.659 1 98.38 73 GLY B CA 1
ATOM 3141 C C . GLY B 1 73 ? -0.883 -16.891 0.026 1 98.38 73 GLY B C 1
ATOM 3142 O O . GLY B 1 73 ? -0.2 -15.969 -0.43 1 98.38 73 GLY B O 1
ATOM 3143 N N . TYR B 1 74 ? -1.567 -16.719 1.17 1 98.69 74 TYR B N 1
ATOM 3144 C CA . TYR B 1 74 ? -1.754 -15.406 1.781 1 98.69 74 TYR B CA 1
ATOM 3145 C C . TYR B 1 74 ? -0.487 -14.961 2.498 1 98.69 74 TYR B C 1
ATOM 3147 O O . TYR B 1 74 ? -0.341 -13.781 2.83 1 98.69 74 TYR B O 1
ATOM 3155 N N . HIS B 1 75 ? 0.519 -15.883 2.641 1 98.69 75 HIS B N 1
ATOM 3156 C CA . HIS B 1 75 ? 1.807 -15.508 3.209 1 98.69 75 HIS B CA 1
ATOM 3157 C C . HIS B 1 75 ? 2.496 -14.445 2.354 1 98.69 75 HIS B C 1
ATOM 3159 O O . HIS B 1 75 ? 3.389 -13.742 2.83 1 98.69 75 HIS B O 1
ATOM 3165 N N . LEU B 1 76 ? 2.047 -14.297 1.126 1 98.75 76 LEU B N 1
ATOM 3166 C CA . LEU B 1 76 ? 2.711 -13.453 0.136 1 98.75 76 LEU B CA 1
ATOM 3167 C C . LEU B 1 76 ? 2.604 -11.977 0.517 1 98.75 76 LEU B C 1
ATOM 3169 O O . LEU B 1 76 ? 3.342 -11.141 -0.009 1 98.75 76 LEU B O 1
ATOM 3173 N N . VAL B 1 77 ? 1.701 -11.57 1.437 1 98.62 77 VAL B N 1
ATOM 3174 C CA . VAL B 1 77 ? 1.55 -10.156 1.764 1 98.62 77 VAL B CA 1
ATOM 3175 C C . VAL B 1 77 ? 2.32 -9.836 3.043 1 98.62 77 VAL B C 1
ATOM 3177 O O . VAL B 1 77 ? 2.314 -8.695 3.51 1 98.62 77 VAL B O 1
ATOM 3180 N N . TYR B 1 78 ? 2.93 -10.828 3.605 1 98.19 78 TYR B N 1
ATOM 3181 C CA . TYR B 1 78 ? 3.807 -10.617 4.754 1 98.19 78 TYR B CA 1
ATOM 3182 C C . TYR B 1 78 ? 5.266 -10.578 4.324 1 98.19 78 TYR B C 1
ATOM 3184 O O . TYR B 1 78 ? 5.586 -10.836 3.164 1 98.19 78 TYR B O 1
ATOM 3192 N N . PHE B 1 79 ? 6.152 -10.172 5.262 1 97.62 79 PHE B N 1
ATOM 3193 C CA . PHE B 1 79 ? 7.586 -10.055 5.016 1 97.62 79 PHE B CA 1
ATOM 3194 C C . PHE B 1 79 ? 7.855 -9.117 3.846 1 97.62 79 PHE B C 1
ATOM 3196 O O . PHE B 1 79 ? 8.594 -9.469 2.922 1 97.62 79 PHE B O 1
ATOM 3203 N N . THR B 1 80 ? 7.168 -7.961 3.898 1 97 80 THR B N 1
ATOM 3204 C CA . THR B 1 80 ? 7.289 -6.918 2.887 1 97 80 THR B CA 1
ATOM 3205 C C . THR B 1 80 ? 8.727 -6.398 2.814 1 97 80 THR B C 1
ATOM 3207 O O . THR B 1 80 ? 9.422 -6.355 3.826 1 97 80 THR B O 1
ATOM 3210 N N . PRO B 1 81 ? 9.172 -6.02 1.633 1 95.94 81 PRO B N 1
ATOM 3211 C CA . PRO B 1 81 ? 10.531 -5.473 1.525 1 95.94 81 PRO B CA 1
ATOM 3212 C C . PRO B 1 81 ? 10.703 -4.164 2.297 1 95.94 81 PRO B C 1
ATOM 3214 O O . PRO B 1 81 ? 9.914 -3.236 2.131 1 95.94 81 PRO B O 1
ATOM 3217 N N . SER B 1 82 ? 11.633 -4.094 3.156 1 96 82 SER B N 1
ATOM 3218 C CA . SER B 1 82 ? 11.953 -2.908 3.943 1 96 82 SER B CA 1
ATOM 3219 C C . SER B 1 82 ? 13.227 -2.234 3.439 1 96 82 SER B C 1
ATOM 3221 O O . SER B 1 82 ? 14.25 -2.234 4.129 1 96 82 SER B O 1
ATOM 3223 N N . ILE B 1 83 ? 13.125 -1.646 2.264 1 97.44 83 ILE B N 1
ATOM 3224 C CA . ILE B 1 83 ? 14.242 -1.067 1.527 1 97.44 83 ILE B CA 1
ATOM 3225 C C . ILE B 1 83 ? 13.969 0.411 1.257 1 97.44 83 ILE B C 1
ATOM 3227 O O . ILE B 1 83 ? 12.883 0.779 0.816 1 97.44 83 ILE B O 1
ATOM 3231 N N . ILE B 1 84 ? 14.914 1.246 1.606 1 97.94 84 ILE B N 1
ATOM 3232 C CA . ILE B 1 84 ? 14.742 2.666 1.317 1 97.94 84 ILE B CA 1
ATOM 3233 C C . ILE B 1 84 ? 14.648 2.877 -0.192 1 97.94 84 ILE B C 1
ATOM 3235 O O . ILE B 1 84 ? 15.172 2.076 -0.972 1 97.94 84 ILE B O 1
ATOM 3239 N N . GLU B 1 85 ? 14.047 3.924 -0.604 1 97.62 85 GLU B N 1
ATOM 3240 C CA . GLU B 1 85 ? 13.727 4.148 -2.01 1 97.62 85 GLU B CA 1
ATOM 3241 C C . GLU B 1 85 ? 14.984 4.195 -2.867 1 97.62 85 GLU B C 1
ATOM 3243 O O . GLU B 1 85 ? 15.016 3.654 -3.975 1 97.62 85 GLU B O 1
ATOM 3248 N N . SER B 1 86 ? 16.047 4.836 -2.357 1 97.31 86 SER B N 1
ATOM 3249 C CA . SER B 1 86 ? 17.25 5.039 -3.141 1 97.31 86 SER B CA 1
ATOM 3250 C C . SER B 1 86 ? 17.938 3.711 -3.467 1 97.31 86 SER B C 1
ATOM 3252 O O . SER B 1 86 ? 18.812 3.654 -4.324 1 97.31 86 SER B O 1
ATOM 3254 N N . GLU B 1 87 ? 17.5 2.654 -2.811 1 97.19 87 GLU B N 1
ATOM 3255 C CA . GLU B 1 87 ? 18.109 1.345 -3.018 1 97.19 87 GLU B CA 1
ATOM 3256 C C . GLU B 1 87 ? 17.234 0.458 -3.893 1 97.19 87 GLU B C 1
ATOM 3258 O O . GLU B 1 87 ? 17.594 -0.682 -4.191 1 97.19 87 GLU B O 1
ATOM 3263 N N . LEU B 1 88 ? 16.156 0.944 -4.336 1 97.19 88 LEU B N 1
ATOM 3264 C CA . LEU B 1 88 ? 15.297 0.208 -5.258 1 97.19 88 LEU B CA 1
ATOM 3265 C C . LEU B 1 88 ? 15.828 0.292 -6.684 1 97.19 88 LEU B C 1
ATOM 3267 O O . LEU B 1 88 ? 16.688 1.133 -6.984 1 97.19 88 LEU B O 1
ATOM 3271 N N . GLY B 1 89 ? 15.383 -0.616 -7.496 1 94.81 89 GLY B N 1
ATOM 3272 C CA . GLY B 1 89 ? 15.656 -0.509 -8.922 1 94.81 89 GLY B CA 1
ATOM 3273 C C . GLY B 1 89 ? 14.945 0.654 -9.578 1 94.81 89 GLY B C 1
ATOM 3274 O O . GLY B 1 89 ? 14.023 1.234 -9 1 94.81 89 GLY B O 1
ATOM 3275 N N . LEU B 1 90 ? 15.32 0.906 -10.812 1 93.19 90 LEU B N 1
ATOM 3276 C CA . LEU B 1 90 ? 14.695 1.973 -11.586 1 93.19 9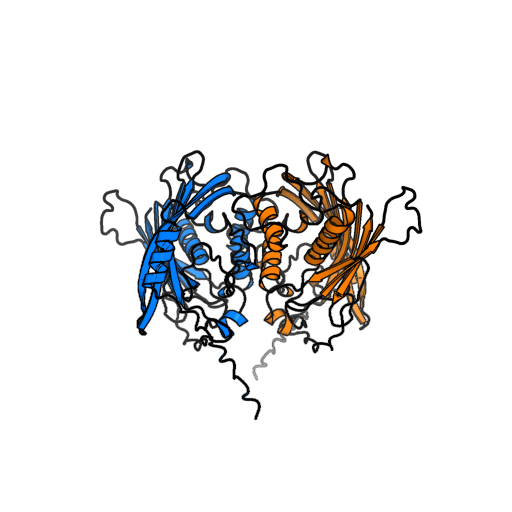0 LEU B CA 1
ATOM 3277 C C . LEU B 1 90 ? 13.195 1.729 -11.734 1 93.19 90 LEU B C 1
ATOM 3279 O O . LEU B 1 90 ? 12.406 2.678 -11.742 1 93.19 90 LEU B O 1
ATOM 3283 N N . ASP B 1 91 ? 12.852 0.489 -11.805 1 94.69 91 ASP B N 1
ATOM 3284 C CA . ASP B 1 91 ? 11.453 0.126 -11.992 1 94.69 91 ASP B CA 1
ATOM 3285 C C . ASP B 1 91 ? 10.742 -0.023 -10.648 1 94.69 91 ASP B C 1
ATOM 3287 O O . ASP B 1 91 ? 9.578 -0.429 -10.594 1 94.69 91 ASP B O 1
ATOM 3291 N N . GLY B 1 92 ? 11.43 0.231 -9.523 1 96.25 92 GLY B N 1
ATOM 3292 C CA . GLY B 1 92 ? 10.828 0.233 -8.203 1 96.25 92 GLY B CA 1
ATOM 3293 C C . GLY B 1 92 ? 10.938 -1.103 -7.492 1 96.25 92 GLY B C 1
ATOM 3294 O O . GLY B 1 92 ? 10.43 -1.269 -6.383 1 96.25 92 GLY B O 1
ATOM 3295 N N . THR B 1 93 ? 11.648 -2.07 -8.062 1 95.81 93 THR B N 1
ATOM 3296 C CA . THR B 1 93 ? 11.719 -3.41 -7.488 1 95.81 93 THR B CA 1
ATOM 3297 C C . THR B 1 93 ? 12.859 -3.51 -6.484 1 95.81 93 THR B C 1
ATOM 3299 O O . THR B 1 93 ? 13.781 -2.693 -6.5 1 95.81 93 THR B O 1
ATOM 3302 N N . ASP B 1 94 ? 12.766 -4.469 -5.609 1 95 94 ASP B N 1
ATOM 3303 C CA . ASP B 1 94 ? 13.797 -4.902 -4.676 1 95 94 ASP B CA 1
ATOM 3304 C C . ASP B 1 94 ? 15.016 -5.453 -5.422 1 95 94 ASP B C 1
ATOM 3306 O O . ASP B 1 94 ? 14.883 -6.359 -6.246 1 95 94 ASP B O 1
ATOM 3310 N N . ARG B 1 95 ? 16.219 -4.992 -5.098 1 94.81 95 ARG B N 1
ATOM 3311 C CA . ARG B 1 95 ? 17.422 -5.391 -5.832 1 94.81 95 ARG B CA 1
ATOM 3312 C C . ARG B 1 95 ? 18.234 -6.398 -5.039 1 94.81 95 ARG B C 1
ATOM 3314 O O . ARG B 1 95 ? 19.359 -6.742 -5.43 1 94.81 95 ARG B O 1
ATOM 3321 N N . THR B 1 96 ? 17.703 -6.883 -3.943 1 94.06 96 THR B N 1
ATOM 3322 C CA . THR B 1 96 ? 18.484 -7.711 -3.025 1 94.06 96 THR B CA 1
ATOM 3323 C C . THR B 1 96 ? 19.125 -8.875 -3.762 1 94.06 96 THR B C 1
ATOM 3325 O O . THR B 1 96 ? 20.312 -9.172 -3.561 1 94.06 96 THR B O 1
ATOM 3328 N N . VAL B 1 97 ? 18.375 -9.516 -4.66 1 95.69 97 VAL B N 1
ATOM 3329 C CA . VAL B 1 97 ? 18.906 -10.672 -5.375 1 95.69 97 VAL B CA 1
ATOM 3330 C C . VAL B 1 97 ? 19.047 -10.344 -6.859 1 95.69 97 VAL B C 1
ATOM 3332 O O . VAL B 1 97 ? 18.906 -11.219 -7.715 1 95.69 97 VAL B O 1
ATOM 3335 N N . ASN B 1 98 ? 19.234 -9.07 -7.156 1 95.44 98 ASN B N 1
ATOM 3336 C CA . ASN B 1 98 ? 19.438 -8.695 -8.555 1 95.44 98 ASN B CA 1
ATOM 3337 C C . ASN B 1 98 ? 20.812 -9.102 -9.047 1 95.44 98 ASN B C 1
ATOM 3339 O O . ASN B 1 98 ? 21.812 -8.891 -8.352 1 95.44 98 ASN B O 1
ATOM 3343 N N . PRO B 1 99 ? 20.891 -9.656 -10.281 1 96.25 99 PRO B N 1
ATOM 3344 C CA . PRO B 1 99 ? 22.203 -9.828 -10.906 1 96.25 99 PRO B CA 1
ATOM 3345 C C . PRO B 1 99 ? 22.859 -8.5 -11.273 1 96.25 99 PRO B C 1
ATOM 3347 O O . PRO B 1 99 ? 22.25 -7.438 -11.102 1 96.25 99 PRO B O 1
ATOM 3350 N N . LEU B 1 100 ? 24.047 -8.594 -11.688 1 95.31 100 LEU B N 1
ATOM 3351 C CA . LEU B 1 100 ? 24.781 -7.43 -12.18 1 95.31 100 LEU B CA 1
ATOM 3352 C C . LEU B 1 100 ? 24.062 -6.812 -13.383 1 95.31 100 LEU B C 1
ATOM 3354 O O . LEU B 1 100 ? 23.406 -7.516 -14.141 1 95.31 100 LEU B O 1
ATOM 3358 N N . SER B 1 101 ? 24.266 -5.57 -13.547 1 92.62 101 SER B N 1
ATOM 3359 C CA . SER B 1 101 ? 23.844 -4.906 -14.773 1 92.62 101 SER B CA 1
ATOM 3360 C C . SER B 1 101 ? 24.438 -5.582 -16 1 92.62 101 SER B C 1
ATOM 3362 O O . SER B 1 101 ? 25.594 -6.039 -15.969 1 92.62 101 SER B O 1
ATOM 3364 N N . PRO B 1 102 ? 23.688 -5.719 -17.047 1 93.88 102 PRO B N 1
ATOM 3365 C CA . PRO B 1 102 ? 22.438 -5.023 -17.344 1 93.88 102 PRO B CA 1
ATOM 3366 C C . PRO B 1 102 ? 21.203 -5.879 -17.047 1 93.88 102 PRO B C 1
ATOM 3368 O O . PRO B 1 102 ? 20.094 -5.559 -17.5 1 93.88 102 PRO B O 1
ATOM 3371 N N . PHE B 1 103 ? 21.344 -6.961 -16.266 1 94.75 103 PHE B N 1
ATOM 3372 C CA . PHE B 1 103 ? 20.25 -7.91 -16.094 1 94.75 103 PHE B CA 1
ATOM 3373 C C . PHE B 1 103 ? 19.453 -7.594 -14.828 1 94.75 103 PHE B C 1
ATOM 3375 O O . PHE B 1 103 ? 19.391 -8.406 -13.906 1 94.75 103 PHE B O 1
ATOM 3382 N N . THR B 1 104 ? 18.688 -6.418 -14.867 1 93 104 THR B N 1
ATOM 3383 C CA . THR B 1 104 ? 18.094 -5.965 -13.609 1 93 104 THR B CA 1
ATOM 3384 C C . THR B 1 104 ? 16.562 -5.973 -13.703 1 93 104 THR B C 1
ATOM 3386 O O . THR B 1 104 ? 15.875 -5.719 -12.711 1 93 104 THR B O 1
ATOM 3389 N N . ARG B 1 105 ? 16.078 -6.285 -14.867 1 94.06 105 ARG B N 1
ATOM 3390 C CA . ARG B 1 105 ? 14.617 -6.352 -15.016 1 94.06 105 ARG B CA 1
ATOM 3391 C C . ARG B 1 105 ? 14.086 -7.719 -14.602 1 94.06 105 ARG B C 1
ATOM 3393 O O . ARG B 1 105 ? 14.305 -8.711 -15.297 1 94.06 105 ARG B O 1
ATOM 3400 N N . ARG B 1 106 ? 13.305 -7.727 -13.547 1 94.56 106 ARG B N 1
ATOM 3401 C CA . ARG B 1 106 ? 12.898 -8.977 -12.914 1 94.56 106 ARG B CA 1
ATOM 3402 C C . ARG B 1 106 ? 11.461 -9.336 -13.281 1 94.56 106 ARG B C 1
ATOM 3404 O O . ARG B 1 106 ? 10.578 -8.469 -13.297 1 94.56 106 ARG B O 1
ATOM 3411 N N . MET B 1 107 ? 11.242 -10.617 -13.547 1 93.75 107 MET B N 1
ATOM 3412 C CA . MET B 1 107 ? 9.906 -11.148 -13.781 1 93.75 107 MET B CA 1
ATOM 3413 C C . MET B 1 107 ? 9.656 -12.383 -12.922 1 93.75 107 MET B C 1
ATOM 3415 O O . MET B 1 107 ? 10.562 -13.188 -12.703 1 93.75 107 MET B O 1
ATOM 3419 N N . TRP B 1 108 ? 8.43 -12.523 -12.469 1 95.81 108 TRP B N 1
ATOM 3420 C CA . TRP B 1 108 ? 7.961 -13.703 -11.75 1 95.81 108 TRP B CA 1
ATOM 3421 C C . TRP B 1 108 ? 7.641 -14.844 -12.711 1 95.81 108 TRP B C 1
ATOM 3423 O O . TRP B 1 108 ? 6.652 -14.781 -13.445 1 95.81 108 TRP B O 1
ATOM 3433 N N . ALA B 1 109 ? 8.43 -15.898 -12.711 1 96.56 109 ALA B N 1
ATOM 3434 C CA . ALA B 1 109 ? 8.336 -16.922 -13.75 1 96.56 109 ALA B CA 1
ATOM 3435 C C . ALA B 1 109 ? 7.574 -18.141 -13.25 1 96.56 109 ALA B C 1
ATOM 3437 O O . ALA B 1 109 ? 7.074 -18.938 -14.047 1 96.56 109 ALA B O 1
ATOM 3438 N N . GLY B 1 110 ? 7.523 -18.359 -11.992 1 98.12 110 GLY B N 1
ATOM 3439 C CA . GLY B 1 110 ? 6.859 -19.531 -11.445 1 98.12 110 GLY B CA 1
ATOM 3440 C C . GLY B 1 110 ? 7.477 -20 -10.141 1 98.12 110 GLY B C 1
ATOM 3441 O O . GLY B 1 110 ? 8.188 -19.25 -9.469 1 98.12 110 GLY B O 1
ATOM 3442 N N . GLY B 1 111 ? 7.07 -21.203 -9.766 1 98.5 111 GLY B N 1
ATOM 3443 C CA . GLY B 1 111 ? 7.59 -21.766 -8.523 1 98.5 111 GLY B CA 1
ATOM 3444 C C . GLY B 1 111 ? 6.742 -22.891 -7.98 1 98.5 111 GLY B C 1
ATOM 3445 O O . GLY B 1 111 ? 6.004 -23.547 -8.727 1 98.5 111 GLY B O 1
ATOM 3446 N N . GLU B 1 112 ? 7.074 -23.203 -6.75 1 98.81 112 GLU B N 1
ATOM 3447 C CA . GLU B 1 112 ? 6.379 -24.266 -6.047 1 98.81 112 GLU B CA 1
ATOM 3448 C C . GLU B 1 112 ? 6.203 -23.938 -4.566 1 98.81 112 GLU B C 1
ATOM 3450 O O . GLU B 1 112 ? 7.125 -23.438 -3.926 1 98.81 112 GLU B O 1
ATOM 3455 N N . LEU B 1 113 ? 4.988 -24.172 -4.117 1 98.88 113 LEU B N 1
ATOM 3456 C CA . LEU B 1 113 ? 4.715 -24.078 -2.688 1 98.88 113 LEU B CA 1
ATOM 3457 C C . LEU B 1 113 ? 4.426 -25.453 -2.107 1 98.88 113 LEU B C 1
ATOM 3459 O O . LEU B 1 113 ? 3.744 -26.266 -2.738 1 98.88 113 LEU B O 1
ATOM 3463 N N . LYS B 1 114 ? 4.957 -25.719 -0.975 1 98.75 114 LYS B N 1
ATOM 3464 C CA . LYS B 1 114 ? 4.684 -26.953 -0.223 1 98.75 114 LYS B CA 1
ATOM 3465 C C . LYS B 1 114 ? 4.301 -26.625 1.22 1 98.75 114 LYS B C 1
ATOM 3467 O O . LYS B 1 114 ? 5.035 -25.938 1.925 1 98.75 114 LYS B O 1
ATOM 3472 N N . TRP B 1 115 ? 3.195 -27.188 1.649 1 98.31 115 TRP B N 1
ATOM 3473 C CA . TRP B 1 115 ? 2.713 -26.953 3.004 1 98.31 115 TRP B CA 1
ATOM 3474 C C . TRP B 1 115 ? 2.986 -28.141 3.904 1 98.31 115 TRP B C 1
ATOM 3476 O O . TRP B 1 115 ? 3.066 -29.281 3.428 1 98.31 115 TRP B O 1
ATOM 3486 N N . ALA B 1 116 ? 3.152 -27.828 5.184 1 97.31 116 ALA B N 1
ATOM 3487 C CA . ALA B 1 116 ? 3.236 -28.891 6.176 1 97.31 116 ALA B CA 1
ATOM 3488 C C . ALA B 1 116 ? 1.989 -29.766 6.141 1 97.31 116 ALA B C 1
ATOM 3490 O O . ALA B 1 116 ? 0.877 -29.266 5.949 1 97.31 116 ALA B O 1
ATOM 3491 N N . ARG B 1 117 ? 2.145 -31.031 6.426 1 93.19 117 ARG B N 1
ATOM 3492 C CA . ARG B 1 117 ? 1.037 -31.984 6.383 1 93.19 117 ARG B CA 1
ATOM 3493 C C . ARG B 1 117 ? 0.169 -31.859 7.633 1 93.19 117 ARG B C 1
ATOM 3495 O O . ARG B 1 117 ? -1.052 -32.031 7.562 1 93.19 117 ARG B O 1
ATOM 3502 N N . ASP B 1 118 ? 0.792 -31.484 8.695 1 93.25 118 ASP B N 1
ATOM 3503 C CA . ASP B 1 118 ? 0.058 -31.297 9.945 1 93.25 118 ASP B CA 1
ATOM 3504 C C . ASP B 1 118 ? -0.658 -29.938 9.953 1 93.25 118 ASP B C 1
ATOM 3506 O O . ASP B 1 118 ? -0.013 -28.891 9.969 1 93.25 118 ASP B O 1
ATOM 3510 N N . ARG B 1 119 ? -1.944 -29.953 10.062 1 90.38 119 ARG B N 1
ATOM 3511 C CA . ARG B 1 119 ? -2.756 -28.734 10.039 1 90.38 119 ARG B CA 1
ATOM 3512 C C . ARG B 1 119 ? -2.389 -27.812 11.195 1 90.38 119 ARG B C 1
ATOM 3514 O O . ARG B 1 119 ? -2.51 -26.578 11.078 1 90.38 119 ARG B O 1
ATOM 3521 N N . ASN B 1 120 ? -1.938 -28.344 12.25 1 91.75 120 ASN B N 1
ATOM 3522 C CA . ASN B 1 120 ? -1.597 -27.547 13.422 1 91.75 120 ASN B CA 1
ATOM 3523 C C . ASN B 1 120 ? -0.298 -26.766 13.219 1 91.75 120 ASN B C 1
ATOM 3525 O O . ASN B 1 120 ? 0.011 -25.859 13.992 1 91.75 120 ASN B O 1
ATOM 3529 N N . ALA B 1 121 ? 0.375 -27.141 12.172 1 95.81 121 ALA B N 1
ATOM 3530 C CA . ALA B 1 121 ? 1.665 -26.516 11.914 1 95.81 121 ALA B CA 1
ATOM 3531 C C . ALA B 1 121 ? 1.523 -25.359 10.922 1 95.81 121 ALA B C 1
ATOM 3533 O O . ALA B 1 121 ? 2.486 -24.641 10.656 1 95.81 121 ALA B O 1
ATOM 3534 N N . LEU B 1 122 ? 0.357 -25.172 10.43 1 97.06 122 LEU B N 1
ATOM 3535 C CA . LEU B 1 122 ? 0.155 -24.125 9.43 1 97.06 122 LEU B CA 1
ATOM 3536 C C . LEU B 1 122 ? 0.17 -22.75 10.078 1 97.06 122 LEU B C 1
ATOM 3538 O O . LEU B 1 122 ? 0.07 -22.625 11.297 1 97.06 122 LEU B O 1
ATOM 3542 N N . LEU B 1 123 ? 0.353 -21.734 9.273 1 98.44 123 LEU B N 1
ATOM 3543 C CA . LEU B 1 123 ? 0.526 -20.359 9.742 1 98.44 123 LEU B CA 1
ATOM 3544 C C . LEU B 1 123 ? -0.786 -19.797 10.281 1 98.44 123 LEU B C 1
ATOM 3546 O O . LEU B 1 123 ? -1.851 -20.047 9.703 1 98.44 123 LEU B O 1
ATOM 3550 N N . ARG B 1 124 ? -0.735 -19.062 11.336 1 98.31 124 ARG B N 1
ATOM 3551 C CA . ARG B 1 124 ? -1.899 -18.438 11.953 1 98.31 124 ARG B CA 1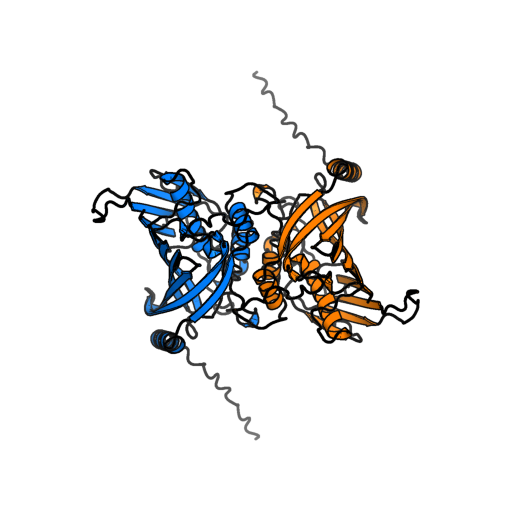
ATOM 3552 C C . ARG B 1 124 ? -1.597 -17 12.359 1 98.31 124 ARG B C 1
ATOM 3554 O O . ARG B 1 124 ? -0.449 -16.656 12.656 1 98.31 124 ARG B O 1
ATOM 3561 N N . VAL B 1 125 ? -2.645 -16.219 12.406 1 97.81 125 VAL B N 1
ATOM 3562 C CA . VAL B 1 125 ? -2.557 -14.844 12.859 1 97.81 125 VAL B CA 1
ATOM 3563 C C . VAL B 1 125 ? -2.035 -14.797 14.297 1 97.81 125 VAL B C 1
ATOM 3565 O O . VAL B 1 125 ? -2.447 -15.602 15.133 1 97.81 125 VAL B O 1
ATOM 3568 N N . GLY B 1 126 ? -1.117 -13.852 14.531 1 96.88 126 GLY B N 1
ATOM 3569 C CA . GLY B 1 126 ? -0.616 -13.664 15.883 1 96.88 126 GLY B CA 1
ATOM 3570 C C . GLY B 1 126 ? 0.685 -14.391 16.141 1 96.88 126 GLY B C 1
ATOM 3571 O O . GLY B 1 126 ? 1.348 -14.148 17.156 1 96.88 126 GLY B O 1
ATOM 3572 N N . GLN B 1 127 ? 1.103 -15.266 15.25 1 97.69 127 GLN B N 1
ATOM 3573 C CA . GLN B 1 127 ? 2.365 -15.977 15.398 1 97.69 127 GLN B CA 1
ATOM 3574 C C . GLN B 1 127 ? 3.545 -15.102 14.977 1 97.69 127 GLN B C 1
ATOM 3576 O O . GLN B 1 127 ? 3.441 -14.336 14.023 1 97.69 127 GLN B O 1
ATOM 3581 N N . GLU B 1 128 ? 4.602 -15.195 15.734 1 96.56 128 GLU B N 1
ATOM 3582 C CA . GLU B 1 128 ? 5.883 -14.758 15.18 1 96.56 128 GLU B CA 1
ATOM 3583 C C . GLU B 1 128 ? 6.484 -15.828 14.273 1 96.56 128 GLU B C 1
ATOM 3585 O O . GLU B 1 128 ? 6.703 -16.969 14.703 1 96.56 128 GLU B O 1
ATOM 3590 N N . VAL B 1 129 ? 6.734 -15.516 13.047 1 98.31 129 VAL B N 1
ATOM 3591 C CA . VAL B 1 129 ? 7.188 -16.453 12.031 1 98.31 129 VAL B CA 1
ATOM 3592 C C . VAL B 1 129 ? 8.578 -16.062 11.539 1 98.31 129 VAL B C 1
ATOM 3594 O O . VAL B 1 129 ? 8.883 -14.867 11.422 1 98.31 129 VAL B O 1
ATOM 3597 N N . ARG B 1 130 ? 9.383 -17.016 11.289 1 98.38 130 ARG B N 1
ATOM 3598 C CA . ARG B 1 130 ? 10.711 -16.781 10.719 1 98.38 130 ARG B CA 1
ATOM 3599 C C . ARG B 1 130 ? 10.734 -17.109 9.234 1 98.38 130 ARG B C 1
ATOM 3601 O O . ARG B 1 130 ? 10.305 -18.203 8.82 1 98.38 130 ARG B O 1
ATOM 3608 N N . GLU B 1 131 ? 11.156 -16.203 8.43 1 98.56 131 GLU B N 1
ATOM 3609 C CA . GLU B 1 131 ? 11.383 -16.438 7.004 1 98.56 131 GLU B CA 1
ATOM 3610 C C . GLU B 1 131 ? 12.875 -16.562 6.703 1 98.56 131 GLU B C 1
ATOM 3612 O O . GLU B 1 131 ? 13.656 -15.648 7.004 1 98.56 131 GLU B O 1
ATOM 3617 N N . THR B 1 132 ? 13.258 -17.625 6.148 1 98.62 132 THR B N 1
ATOM 3618 C CA . THR B 1 132 ? 14.617 -17.828 5.668 1 98.62 132 THR B CA 1
ATOM 3619 C C . THR B 1 132 ? 14.648 -17.906 4.145 1 98.62 132 THR B C 1
ATOM 3621 O O . THR B 1 132 ? 13.953 -18.719 3.547 1 98.62 132 THR B O 1
ATOM 3624 N N . THR B 1 133 ? 15.438 -17.016 3.529 1 98.31 133 THR B N 1
ATOM 3625 C CA . THR B 1 133 ? 15.57 -16.984 2.078 1 98.31 133 THR B CA 1
ATOM 3626 C C . THR B 1 133 ? 16.953 -17.469 1.652 1 98.31 133 THR B C 1
ATOM 3628 O O . THR B 1 133 ? 17.969 -16.953 2.139 1 98.31 133 THR B O 1
ATOM 3631 N N . LYS B 1 134 ? 16.984 -18.406 0.739 1 98.44 134 LYS B N 1
ATOM 3632 C CA . LYS B 1 134 ? 18.234 -18.938 0.208 1 98.44 134 LYS B CA 1
ATOM 3633 C C . LYS B 1 134 ? 18.25 -18.906 -1.317 1 98.44 134 LYS B C 1
ATOM 3635 O O . LYS B 1 134 ? 17.219 -19.141 -1.958 1 98.44 134 LYS B O 1
ATOM 3640 N N . LEU B 1 135 ? 19.391 -18.562 -1.849 1 98.38 135 LEU B N 1
ATOM 3641 C CA . LEU B 1 135 ? 19.578 -18.703 -3.289 1 98.38 135 LEU B CA 1
ATOM 3642 C C . LEU B 1 135 ? 19.766 -20.172 -3.666 1 98.38 135 LEU B C 1
ATOM 3644 O O . LEU B 1 135 ? 20.609 -20.859 -3.088 1 98.38 135 LEU B O 1
ATOM 3648 N N . LEU B 1 136 ? 18.969 -20.656 -4.578 1 97.69 136 LEU B N 1
ATOM 3649 C CA . LEU B 1 136 ? 19.062 -22.062 -4.984 1 97.69 136 LEU B CA 1
ATOM 3650 C C . LEU B 1 136 ? 19.875 -22.203 -6.266 1 97.69 136 LEU B C 1
ATOM 3652 O O . LEU B 1 136 ? 20.641 -23.156 -6.414 1 97.69 136 LEU B O 1
ATOM 3656 N N . SER B 1 137 ? 19.688 -21.266 -7.18 1 97.62 137 SER B N 1
ATOM 3657 C CA . SER B 1 137 ? 20.328 -21.422 -8.484 1 97.62 137 SER B CA 1
ATOM 3658 C C . SER B 1 137 ? 20.375 -20.094 -9.227 1 97.62 137 SER B C 1
ATOM 3660 O O . SER B 1 137 ? 19.594 -19.172 -8.93 1 97.62 137 SER B O 1
ATOM 3662 N N . ALA B 1 138 ? 21.266 -19.906 -10.078 1 98 138 ALA B N 1
ATOM 3663 C CA . ALA B 1 138 ? 21.391 -18.844 -11.07 1 98 138 ALA B CA 1
ATOM 3664 C C . ALA B 1 138 ? 21.984 -19.391 -12.375 1 98 138 ALA B C 1
ATOM 3666 O O . ALA B 1 138 ? 23.109 -19.906 -12.391 1 98 138 ALA B O 1
ATOM 3667 N N . GLU B 1 139 ? 21.203 -19.297 -13.453 1 97.38 139 GLU B N 1
ATOM 3668 C CA . GLU B 1 139 ? 21.625 -19.906 -14.719 1 97.38 139 GLU B CA 1
ATOM 3669 C C . GLU B 1 139 ? 21.359 -18.969 -15.891 1 97.38 139 GLU B C 1
ATOM 3671 O O . GLU B 1 139 ? 20.281 -18.359 -15.977 1 97.38 139 GLU B O 1
ATOM 3676 N N . PRO B 1 140 ? 22.328 -18.875 -16.75 1 96.12 140 PRO B N 1
ATOM 3677 C CA . PRO B 1 140 ? 22.078 -18.125 -17.984 1 96.12 140 PRO B CA 1
ATOM 3678 C C . PRO B 1 140 ? 21.203 -18.906 -18.984 1 96.12 140 PRO B C 1
ATOM 3680 O O . PRO B 1 140 ? 21.312 -20.125 -19.078 1 96.12 140 PRO B O 1
ATOM 3683 N N . LYS B 1 141 ? 20.328 -18.188 -19.562 1 92.88 141 LYS B N 1
ATOM 3684 C CA . LYS B 1 141 ? 19.5 -18.75 -20.625 1 92.88 141 LYS B CA 1
ATOM 3685 C C . LYS B 1 141 ? 19.484 -17.844 -21.844 1 92.88 141 LYS B C 1
ATOM 3687 O O . LYS B 1 141 ? 19.531 -16.609 -21.703 1 92.88 141 LYS B O 1
ATOM 3692 N N . GLN B 1 142 ? 19.391 -18.484 -23.016 1 89.81 142 GLN B N 1
ATOM 3693 C CA . GLN B 1 142 ? 19.344 -17.719 -24.25 1 89.81 142 GLN B CA 1
ATOM 3694 C C . GLN B 1 142 ? 17.906 -17.516 -24.719 1 89.81 142 GLN B C 1
ATOM 3696 O O . GLN B 1 142 ? 17.094 -18.453 -24.656 1 89.81 142 GLN B O 1
ATOM 3701 N N . LEU B 1 143 ? 17.688 -16.281 -25.062 1 83.62 143 LEU B N 1
ATOM 3702 C CA . LEU B 1 143 ? 16.375 -15.953 -25.641 1 83.62 143 LEU B CA 1
ATOM 3703 C C . LEU B 1 143 ? 16.328 -16.344 -27.109 1 83.62 143 LEU B C 1
ATOM 3705 O O . LEU B 1 143 ? 17.359 -16.578 -27.734 1 83.62 143 LEU B O 1
ATOM 3709 N N . LYS B 1 144 ? 15.125 -16.375 -27.578 1 79.06 144 LYS B N 1
ATOM 3710 C CA . LYS B 1 144 ? 14.953 -16.719 -28.984 1 79.06 144 LYS B CA 1
ATOM 3711 C C . LYS B 1 144 ? 15.609 -15.688 -29.891 1 79.06 144 LYS B C 1
ATOM 3713 O O . LYS B 1 144 ? 16.156 -16.031 -30.938 1 79.06 144 LYS B O 1
ATOM 3718 N N . ASN B 1 145 ? 15.594 -14.453 -29.453 1 78.25 145 ASN B N 1
ATOM 3719 C CA . ASN B 1 145 ? 16.141 -13.375 -30.266 1 78.25 145 ASN B CA 1
ATOM 3720 C C . ASN B 1 145 ? 17.641 -13.242 -30.109 1 78.25 145 ASN B C 1
ATOM 3722 O O . ASN B 1 145 ? 18.25 -12.281 -30.594 1 78.25 145 ASN B O 1
ATOM 3726 N N . GLY B 1 146 ? 18.219 -14.148 -29.422 1 77.94 146 GLY B N 1
ATOM 3727 C CA . GLY B 1 146 ? 19.672 -14.148 -29.25 1 77.94 146 GLY B CA 1
ATOM 3728 C C . GLY B 1 146 ? 20.109 -13.43 -27.984 1 77.94 146 GLY B C 1
ATOM 3729 O O . GLY B 1 146 ? 21.281 -13.492 -27.609 1 77.94 146 GLY B O 1
ATOM 3730 N N . GLY B 1 147 ? 19.125 -12.766 -27.391 1 85.25 147 GLY B N 1
ATOM 3731 C CA . GLY B 1 147 ? 19.469 -12.07 -26.156 1 85.25 147 GLY B CA 1
ATOM 3732 C C . GLY B 1 147 ? 19.672 -13.008 -24.984 1 85.25 147 GLY B C 1
ATOM 3733 O O . GLY B 1 147 ? 19.453 -14.211 -25.094 1 85.25 147 GLY B O 1
ATOM 3734 N N . GLU B 1 148 ? 20.328 -12.453 -24 1 91.69 148 GLU B N 1
ATOM 3735 C CA . GLU B 1 148 ? 20.609 -13.234 -22.797 1 91.69 148 GLU B CA 1
ATOM 3736 C C . GLU B 1 148 ? 19.656 -12.883 -21.672 1 91.69 148 GLU B C 1
ATOM 3738 O O . GLU B 1 148 ? 19.141 -11.766 -21.594 1 91.69 148 GLU B O 1
ATOM 3743 N N . MET B 1 149 ? 19.391 -13.961 -20.875 1 94.5 149 MET B N 1
ATOM 3744 C CA . MET B 1 149 ? 18.641 -13.766 -19.641 1 94.5 149 MET B CA 1
ATOM 3745 C C . MET B 1 149 ? 19.156 -14.695 -18.547 1 94.5 149 MET B C 1
ATOM 3747 O O . MET B 1 149 ? 19.984 -15.578 -18.812 1 94.5 149 MET B O 1
ATOM 3751 N N . LEU B 1 150 ? 18.828 -14.383 -17.328 1 97.31 150 LEU B N 1
ATOM 3752 C CA . LEU B 1 150 ? 19.141 -15.242 -16.203 1 97.31 150 LEU B CA 1
ATOM 3753 C C . LEU B 1 150 ? 17.875 -15.836 -15.594 1 97.31 150 LEU B C 1
ATOM 3755 O O . LEU B 1 150 ? 16.859 -15.141 -15.461 1 97.31 150 LEU B O 1
ATOM 3759 N N . VAL B 1 151 ? 17.938 -17.078 -15.25 1 97.62 151 VAL B N 1
ATOM 3760 C CA . VAL B 1 151 ? 16.938 -17.688 -14.383 1 97.62 151 VAL B CA 1
ATOM 3761 C C . VAL B 1 151 ? 17.516 -17.875 -12.977 1 97.62 151 VAL B C 1
ATOM 3763 O O . VAL B 1 151 ? 18.547 -18.547 -12.812 1 97.62 151 VAL B O 1
ATOM 3766 N N . VAL B 1 152 ? 16.875 -17.297 -12.016 1 98.19 152 VAL B N 1
ATOM 3767 C CA . VAL B 1 152 ? 17.344 -17.344 -10.633 1 98.19 152 VAL B CA 1
ATOM 3768 C C . VAL B 1 152 ? 16.297 -18.031 -9.758 1 98.19 152 VAL B C 1
ATOM 3770 O O . VAL B 1 152 ? 15.117 -17.656 -9.789 1 98.19 152 VAL B O 1
ATOM 3773 N N . GLY B 1 153 ? 16.719 -19.047 -9.031 1 98.19 153 GLY B N 1
ATOM 3774 C CA . GLY B 1 153 ? 15.859 -19.75 -8.102 1 98.19 153 GLY B CA 1
ATOM 3775 C C . GLY B 1 153 ? 16.141 -19.422 -6.652 1 98.19 153 GLY B C 1
ATOM 3776 O O . GLY B 1 153 ? 17.297 -19.391 -6.23 1 98.19 153 GLY B O 1
ATOM 3777 N N . VAL B 1 154 ? 15.094 -19.141 -5.891 1 98.38 154 VAL B N 1
ATOM 3778 C CA . VAL B 1 154 ? 15.234 -18.891 -4.457 1 98.38 154 VAL B CA 1
ATOM 3779 C C . VAL B 1 154 ? 14.25 -19.781 -3.686 1 98.38 154 VAL B C 1
ATOM 3781 O O . VAL B 1 154 ? 13.234 -20.203 -4.23 1 98.38 154 VAL B O 1
ATOM 3784 N N . GLU B 1 155 ? 14.602 -20.109 -2.486 1 98.69 155 GLU B N 1
ATOM 3785 C CA . GLU B 1 155 ? 13.734 -20.828 -1.559 1 98.69 155 GLU B CA 1
ATOM 3786 C C . GLU B 1 155 ? 13.469 -20 -0.301 1 98.69 155 GLU B C 1
ATOM 3788 O O . GLU B 1 155 ? 14.414 -19.516 0.34 1 98.69 155 GLU B O 1
ATOM 3793 N N . LYS B 1 156 ? 12.258 -19.781 -0.01 1 98.75 156 LYS B N 1
ATOM 3794 C CA . LYS B 1 156 ? 11.836 -19.188 1.256 1 98.75 156 LYS B CA 1
ATOM 3795 C C . LYS B 1 156 ? 11.125 -20.219 2.133 1 98.75 156 LYS B C 1
ATOM 3797 O O . LYS B 1 156 ? 10.172 -20.859 1.692 1 98.75 156 LYS B O 1
ATOM 3802 N N . THR B 1 157 ? 11.594 -20.359 3.307 1 98.81 157 THR B N 1
ATOM 3803 C CA . THR B 1 157 ? 10.898 -21.188 4.285 1 98.81 157 THR B CA 1
ATOM 3804 C C . THR B 1 157 ? 10.289 -20.328 5.387 1 98.81 157 THR B C 1
ATOM 3806 O O . THR B 1 157 ? 10.898 -19.344 5.824 1 98.81 157 THR B O 1
ATOM 3809 N N . PHE B 1 158 ? 9.125 -20.672 5.773 1 98.88 158 PHE B N 1
ATOM 3810 C CA . PHE B 1 158 ? 8.398 -20.016 6.855 1 98.88 158 PHE B CA 1
ATOM 3811 C C . PHE B 1 158 ? 8.195 -20.969 8.031 1 98.88 158 PHE B C 1
ATOM 3813 O O . PHE B 1 158 ? 7.488 -21.969 7.906 1 98.88 158 PHE B O 1
ATOM 3820 N N . SER B 1 159 ? 8.812 -20.609 9.141 1 98.75 159 SER B N 1
ATOM 3821 C CA . SER B 1 159 ? 8.789 -21.516 10.289 1 98.75 159 SER B CA 1
ATOM 3822 C C . SER B 1 159 ? 8.109 -20.859 11.484 1 98.75 159 SER B C 1
ATOM 3824 O O . SER B 1 159 ? 8.266 -19.656 11.719 1 98.75 159 SER B O 1
ATOM 3826 N N . ASN B 1 160 ? 7.309 -21.625 12.156 1 98.25 160 ASN B N 1
ATOM 3827 C CA . ASN B 1 160 ? 6.738 -21.25 13.445 1 98.25 160 ASN B CA 1
ATOM 3828 C C . ASN B 1 160 ? 7.191 -22.188 14.555 1 98.25 160 ASN B C 1
ATOM 3830 O O . ASN B 1 160 ? 8.219 -22.859 14.43 1 98.25 160 ASN B O 1
ATOM 3834 N N . ASP B 1 161 ? 6.484 -22.203 15.695 1 96.62 161 ASP B N 1
ATOM 3835 C CA . ASP B 1 161 ? 6.895 -22.984 16.859 1 96.62 161 ASP B CA 1
ATOM 3836 C C . ASP B 1 161 ? 6.766 -24.469 16.594 1 96.62 161 ASP B C 1
ATOM 3838 O O . ASP B 1 161 ? 7.301 -25.297 17.344 1 96.62 161 ASP B O 1
ATOM 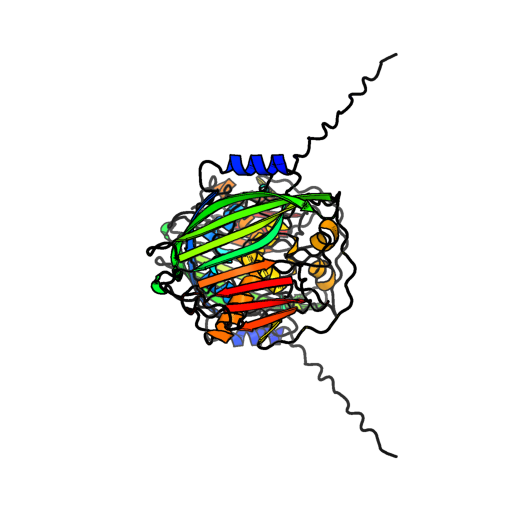3842 N N . HIS B 1 162 ? 6.156 -24.875 15.5 1 96.94 162 HIS B N 1
ATOM 3843 C CA . HIS B 1 162 ? 5.941 -26.281 15.172 1 96.94 162 HIS B CA 1
ATOM 3844 C C . HIS B 1 162 ? 6.879 -26.734 14.062 1 96.94 162 HIS B C 1
ATOM 3846 O O . HIS B 1 162 ? 6.832 -27.891 13.641 1 96.94 162 HIS B O 1
ATOM 3852 N N . GLY B 1 163 ? 7.742 -25.828 13.578 1 97.56 163 GLY B N 1
ATOM 3853 C CA . GLY B 1 163 ? 8.641 -26.156 12.484 1 97.56 163 GLY B CA 1
ATOM 3854 C C . GLY B 1 163 ? 8.328 -25.391 11.211 1 97.56 163 GLY B C 1
ATOM 3855 O O . GLY B 1 163 ? 7.781 -24.297 11.258 1 97.56 163 GLY B O 1
ATOM 3856 N N . ILE B 1 164 ? 8.742 -26 10.062 1 98.56 164 ILE B N 1
ATOM 3857 C CA . ILE B 1 164 ? 8.5 -25.359 8.773 1 98.56 164 ILE B CA 1
ATOM 3858 C C . ILE B 1 164 ? 7.047 -25.562 8.359 1 98.56 164 ILE B C 1
ATOM 3860 O O . ILE B 1 164 ? 6.609 -26.688 8.125 1 98.56 164 ILE B O 1
ATOM 3864 N N . ALA B 1 165 ? 6.336 -24.484 8.305 1 98.69 165 ALA B N 1
ATOM 3865 C CA . ALA B 1 165 ? 4.926 -24.516 7.926 1 98.69 165 ALA B CA 1
ATOM 3866 C C . ALA B 1 165 ? 4.766 -24.469 6.406 1 98.69 165 ALA B C 1
ATOM 3868 O O . ALA B 1 165 ? 3.795 -25 5.863 1 98.69 165 ALA B O 1
ATOM 3869 N N . LEU B 1 166 ? 5.695 -23.812 5.707 1 98.81 166 LEU B N 1
ATOM 3870 C CA . LEU B 1 166 ? 5.574 -23.531 4.281 1 98.81 166 LEU B CA 1
ATOM 3871 C C . LEU B 1 166 ? 6.949 -23.375 3.639 1 98.81 166 LEU B C 1
ATOM 3873 O O . LEU B 1 166 ? 7.82 -22.703 4.184 1 98.81 166 LEU B O 1
ATOM 3877 N N . THR B 1 167 ? 7.164 -24.078 2.541 1 98.88 167 THR B N 1
ATOM 3878 C CA . THR B 1 167 ? 8.305 -23.859 1.659 1 98.88 167 THR B CA 1
ATOM 3879 C C . THR B 1 167 ? 7.859 -23.219 0.343 1 98.88 167 THR B C 1
ATOM 3881 O O . THR B 1 167 ? 6.992 -23.766 -0.347 1 98.88 167 THR B O 1
ATOM 3884 N N . ASP B 1 168 ? 8.375 -22.078 0.042 1 98.94 168 ASP B N 1
ATOM 3885 C CA . ASP B 1 168 ? 8.07 -21.297 -1.156 1 98.94 168 ASP B CA 1
ATOM 3886 C C . ASP B 1 168 ? 9.297 -21.188 -2.061 1 98.94 168 ASP B C 1
ATOM 3888 O O . ASP B 1 168 ? 10.195 -20.375 -1.799 1 98.94 168 ASP B O 1
ATOM 3892 N N . ARG B 1 169 ? 9.344 -22 -3.08 1 98.81 169 ARG B N 1
ATOM 3893 C CA . ARG B 1 169 ? 10.391 -21.891 -4.09 1 98.81 169 ARG B CA 1
ATOM 3894 C C . ARG B 1 169 ? 9.93 -21.016 -5.262 1 98.81 169 ARG B C 1
ATOM 3896 O O . ARG B 1 169 ? 8.836 -21.219 -5.789 1 98.81 169 ARG B O 1
ATOM 3903 N N . ARG B 1 170 ? 10.773 -20.062 -5.621 1 98.31 170 ARG B N 1
ATOM 3904 C CA . ARG B 1 170 ? 10.43 -19.125 -6.68 1 98.31 170 ARG B CA 1
ATOM 3905 C C . ARG B 1 170 ? 11.492 -19.109 -7.773 1 98.31 170 ARG B C 1
ATOM 3907 O O . ARG B 1 170 ? 12.688 -19.266 -7.488 1 98.31 170 ARG B O 1
ATOM 3914 N N . ASN B 1 171 ? 11.016 -18.984 -8.961 1 97.75 171 ASN B N 1
ATOM 3915 C CA . ASN B 1 171 ? 11.875 -18.734 -10.109 1 97.75 171 ASN B CA 1
ATOM 3916 C C . ASN B 1 171 ? 11.641 -17.328 -10.68 1 97.75 171 ASN B C 1
ATOM 3918 O O . ASN B 1 171 ? 10.508 -16.969 -11 1 97.75 171 ASN B O 1
ATOM 3922 N N . TRP B 1 172 ? 12.703 -16.625 -10.758 1 97.25 172 TRP B N 1
ATOM 3923 C CA . TRP B 1 172 ? 12.68 -15.305 -11.391 1 97.25 172 TRP B CA 1
ATOM 3924 C C . TRP B 1 172 ? 13.484 -15.312 -12.688 1 97.25 172 TRP B C 1
ATOM 3926 O O . TRP B 1 172 ? 14.484 -16.016 -12.797 1 97.25 172 TRP B O 1
ATOM 3936 N N . VAL B 1 173 ? 13.039 -14.586 -13.578 1 96.25 173 VAL B N 1
ATOM 3937 C CA . VAL B 1 173 ? 13.789 -14.312 -14.797 1 96.25 173 VAL B CA 1
ATOM 3938 C C . VAL B 1 173 ? 14.289 -12.875 -14.789 1 96.25 173 VAL B C 1
ATOM 3940 O O . VAL B 1 173 ? 13.555 -11.953 -14.422 1 96.25 173 VAL B O 1
ATOM 3943 N N . PHE B 1 174 ? 15.531 -12.688 -15.117 1 96.62 174 PHE B N 1
ATOM 3944 C CA . PHE B 1 174 ? 16.125 -11.359 -15.227 1 96.62 174 PHE B CA 1
ATOM 3945 C C . PHE B 1 174 ? 16.547 -11.078 -16.672 1 96.62 174 PHE B C 1
ATOM 3947 O O . PHE B 1 174 ? 17.281 -11.859 -17.281 1 96.62 174 PHE B O 1
ATOM 3954 N N . GLN B 1 175 ? 16.062 -10.008 -17.156 1 94.44 175 GLN B N 1
ATOM 3955 C CA . GLN B 1 175 ? 16.391 -9.547 -18.5 1 94.44 175 GLN B CA 1
ATOM 3956 C C . GLN B 1 175 ? 17.078 -8.188 -18.469 1 94.44 175 GLN B C 1
ATOM 3958 O O . GLN B 1 175 ? 17.266 -7.609 -17.391 1 94.44 175 GLN B O 1
ATOM 3963 N N . ARG B 1 176 ? 17.5 -7.789 -19.562 1 92.94 176 ARG B N 1
ATOM 3964 C CA . ARG B 1 176 ? 18.188 -6.504 -19.656 1 92.94 176 ARG B CA 1
ATOM 3965 C C . ARG B 1 176 ? 17.266 -5.363 -19.219 1 92.94 176 ARG B C 1
ATOM 3967 O O . ARG B 1 176 ? 16.078 -5.355 -19.562 1 92.94 176 ARG B O 1
ATOM 3974 N N . GLU B 1 177 ? 17.859 -4.418 -18.594 1 91.44 177 GLU B N 1
ATOM 3975 C CA . GLU B 1 177 ? 17.156 -3.262 -18.062 1 91.44 177 GLU B CA 1
ATOM 3976 C C . GLU B 1 177 ? 16.547 -2.418 -19.188 1 91.44 177 GLU B C 1
ATOM 3978 O O . GLU B 1 177 ? 17.156 -2.268 -20.25 1 91.44 177 GLU B O 1
ATOM 3983 N N . LEU B 1 178 ? 15.398 -1.928 -19 1 93.75 178 LEU B N 1
ATOM 3984 C CA . LEU B 1 178 ? 14.766 -0.93 -19.859 1 93.75 178 LEU B CA 1
ATOM 3985 C C . LEU B 1 178 ? 14.711 0.426 -19.156 1 93.75 178 LEU B C 1
ATOM 3987 O O . LEU B 1 178 ? 14.445 0.501 -17.953 1 93.75 178 LEU B O 1
ATOM 3991 N N . THR B 1 179 ? 15.078 1.457 -19.844 1 93.56 179 THR B N 1
ATOM 3992 C CA . THR B 1 179 ? 15.094 2.818 -19.312 1 93.56 179 THR B CA 1
ATOM 3993 C C . THR B 1 179 ? 14.281 3.752 -20.219 1 93.56 179 THR B C 1
ATOM 3995 O O . THR B 1 179 ? 13.938 3.393 -21.344 1 93.56 179 THR B O 1
ATOM 3998 N N . PRO B 1 180 ? 13.953 4.883 -19.688 1 92.94 180 PRO B N 1
ATOM 3999 C CA . PRO B 1 180 ? 13.281 5.855 -20.547 1 92.94 180 PRO B CA 1
ATOM 4000 C C . PRO B 1 180 ? 14.07 6.172 -21.812 1 92.94 180 PRO B C 1
ATOM 4002 O O . PRO B 1 180 ? 13.484 6.516 -22.844 1 92.94 180 PRO B O 1
ATOM 4005 N N . GLU B 1 181 ? 15.352 6.004 -21.766 1 93.88 181 GLU B N 1
ATOM 4006 C CA . GLU B 1 181 ? 16.219 6.277 -22.906 1 93.88 181 GLU B CA 1
ATOM 4007 C C . GLU B 1 181 ? 16.234 5.102 -23.875 1 93.88 181 GLU B C 1
ATOM 4009 O O . GLU B 1 181 ? 16.578 5.262 -25.047 1 93.88 181 GLU B O 1
ATOM 4014 N N . ASN B 1 182 ? 15.93 3.934 -23.375 1 93.19 182 ASN B N 1
ATOM 4015 C CA . ASN B 1 182 ? 15.867 2.717 -24.188 1 93.19 182 ASN B CA 1
ATOM 4016 C C . ASN B 1 182 ? 14.602 1.916 -23.891 1 93.19 182 ASN B C 1
ATOM 4018 O O . ASN B 1 182 ? 14.672 0.8 -23.375 1 93.19 182 ASN B O 1
ATOM 4022 N N . PRO B 1 183 ? 13.492 2.457 -24.391 1 95.44 183 PRO B N 1
ATOM 4023 C CA . PRO B 1 183 ? 12.195 1.859 -24.047 1 95.44 183 PRO B CA 1
ATOM 4024 C C . PRO B 1 183 ? 11.789 0.745 -25 1 95.44 183 PRO B C 1
ATOM 4026 O O . PRO B 1 183 ? 12.398 0.587 -26.062 1 95.44 183 PRO B O 1
ATOM 4029 N N . MET B 1 184 ? 10.938 -0.057 -24.562 1 94.06 184 MET B N 1
ATOM 4030 C CA . MET B 1 184 ? 10.234 -1.018 -25.406 1 94.06 184 MET B CA 1
ATOM 4031 C C . MET B 1 184 ? 8.836 -0.519 -25.75 1 94.06 184 MET B C 1
ATOM 4033 O O . MET B 1 184 ? 8.133 0.019 -24.891 1 94.06 184 MET B O 1
ATOM 4037 N N . LYS B 1 185 ? 8.461 -0.682 -26.906 1 90.31 185 LYS B N 1
ATOM 4038 C CA . LYS B 1 185 ? 7.141 -0.229 -27.344 1 90.31 185 LYS B CA 1
ATOM 4039 C C . LYS B 1 185 ? 6.074 -1.269 -27.016 1 90.31 185 LYS B C 1
ATOM 4041 O O . LYS B 1 185 ? 6.289 -2.467 -27.203 1 90.31 185 LYS B O 1
ATOM 4046 N N . ALA B 1 186 ? 4.938 -0.741 -26.594 1 90 186 ALA B N 1
ATOM 4047 C CA . ALA B 1 186 ? 3.816 -1.632 -26.312 1 90 186 ALA B CA 1
ATOM 4048 C C . ALA B 1 186 ? 3.209 -2.174 -27.609 1 90 186 ALA B C 1
ATOM 4050 O O . ALA B 1 186 ? 3.037 -1.435 -28.578 1 90 186 ALA B O 1
ATOM 4051 N N . PRO B 1 187 ? 2.902 -3.428 -27.641 1 86.62 187 PRO B N 1
ATOM 4052 C CA . PRO B 1 187 ? 2.23 -3.967 -28.828 1 86.62 187 PRO B CA 1
ATOM 4053 C C . PRO B 1 187 ? 0.78 -3.502 -28.938 1 86.62 187 PRO B C 1
ATOM 4055 O O . PRO B 1 187 ? 0.194 -3.041 -27.953 1 86.62 187 PRO B O 1
ATOM 4058 N N . GLN B 1 188 ? 0.328 -3.629 -30.125 1 90.94 188 GLN B N 1
ATOM 4059 C CA . GLN B 1 188 ? -1.091 -3.352 -30.328 1 90.94 188 GLN B CA 1
ATOM 4060 C C . GLN B 1 188 ? -1.959 -4.383 -29.609 1 90.94 188 GLN B C 1
ATOM 4062 O O . GLN B 1 188 ? -1.558 -5.535 -29.438 1 90.94 188 GLN B O 1
ATOM 4067 N N . LYS B 1 189 ? -3.119 -3.904 -29.156 1 92.81 189 LYS B N 1
ATOM 4068 C CA . LYS B 1 189 ? -4.066 -4.816 -28.531 1 92.81 189 LYS B CA 1
ATOM 4069 C C . LYS B 1 189 ? -4.523 -5.898 -29.5 1 92.81 189 LYS B C 1
ATOM 4071 O O . LYS B 1 189 ? -4.996 -5.594 -30.594 1 92.81 189 LYS B O 1
ATOM 4076 N N . PRO B 1 190 ? -4.398 -7.148 -29.094 1 94.81 190 PRO B N 1
ATOM 4077 C CA . PRO B 1 190 ? -4.828 -8.227 -29.984 1 94.81 190 PRO B CA 1
ATOM 4078 C C . PRO B 1 190 ? -6.344 -8.297 -30.141 1 94.81 190 PRO B C 1
ATOM 4080 O O . PRO B 1 190 ? -7.078 -7.645 -29.391 1 94.81 190 PRO B O 1
ATOM 4083 N N . GLU B 1 191 ? -6.758 -9.062 -31.172 1 96.94 191 GLU B N 1
ATOM 4084 C CA . GLU B 1 191 ? -8.188 -9.305 -31.344 1 96.94 191 GLU B CA 1
ATOM 4085 C C . GLU B 1 191 ? -8.742 -10.148 -30.188 1 96.94 191 GLU B C 1
ATOM 4087 O O . GLU B 1 191 ? -8.102 -11.109 -29.75 1 96.94 191 GLU B O 1
ATOM 4092 N N . GLN B 1 192 ? -9.914 -9.766 -29.812 1 97.81 192 GLN B N 1
ATOM 4093 C CA . GLN B 1 192 ? -10.539 -10.477 -28.703 1 97.81 192 GLN B CA 1
ATOM 4094 C C . GLN B 1 192 ? -11.109 -11.82 -29.156 1 97.81 192 GLN B C 1
ATOM 4096 O O . GLN B 1 192 ? -11.625 -11.938 -30.266 1 97.81 192 GLN B O 1
ATOM 4101 N N . VAL B 1 193 ? -10.992 -12.797 -28.328 1 98 193 VAL B N 1
ATOM 4102 C CA . VAL B 1 193 ? -11.617 -14.102 -28.531 1 98 193 VAL B CA 1
ATOM 4103 C C . VAL B 1 193 ? -12.367 -14.516 -27.266 1 98 193 VAL B C 1
ATOM 4105 O O . VAL B 1 193 ? -12.102 -13.992 -26.188 1 98 193 VAL B O 1
ATOM 4108 N N . ALA B 1 194 ? -13.281 -15.422 -27.391 1 98 194 ALA B N 1
ATOM 4109 C CA . ALA B 1 194 ? -14.047 -15.914 -26.25 1 98 194 ALA B CA 1
ATOM 4110 C C . ALA B 1 194 ? -13.148 -16.672 -25.281 1 98 194 ALA B C 1
ATOM 4112 O O . ALA B 1 194 ? -12.266 -17.422 -25.688 1 98 194 ALA B O 1
ATOM 4113 N N . LEU B 1 195 ? -13.391 -16.469 -24.016 1 98.5 195 LEU B N 1
ATOM 4114 C CA . LEU B 1 195 ? -12.672 -17.234 -23 1 98.5 195 LEU B CA 1
ATOM 4115 C C . LEU B 1 195 ? -13.039 -18.719 -23.078 1 98.5 195 LEU B C 1
ATOM 4117 O O . LEU B 1 195 ? -14.195 -19.062 -23.312 1 98.5 195 LEU B O 1
ATOM 4121 N N . PRO B 1 196 ? -12.062 -19.594 -22.891 1 98.06 196 PRO B N 1
ATOM 4122 C CA . PRO B 1 196 ? -12.375 -21.016 -22.953 1 98.06 196 PRO B CA 1
ATOM 4123 C C . PRO B 1 196 ? -13.289 -21.469 -21.812 1 98.06 196 PRO B C 1
ATOM 4125 O O . PRO B 1 196 ? -13.359 -20.812 -20.781 1 98.06 196 PRO B O 1
ATOM 4128 N N . MET B 1 197 ? -13.906 -22.594 -22.047 1 97.5 197 MET B N 1
ATOM 4129 C CA . MET B 1 197 ? -14.797 -23.188 -21.062 1 97.5 197 MET B CA 1
ATOM 4130 C C . MET B 1 197 ? -14.148 -24.422 -20.422 1 97.5 197 MET B C 1
ATOM 4132 O O . MET B 1 197 ? -13.273 -25.047 -21.016 1 97.5 197 MET B O 1
ATOM 4136 N N . GLY B 1 198 ? -14.539 -24.688 -19.219 1 96.12 198 GLY B N 1
ATOM 4137 C CA . GLY B 1 198 ? -14.055 -25.859 -18.5 1 96.12 198 GLY B CA 1
ATOM 4138 C C . GLY B 1 198 ? -15.008 -26.344 -17.438 1 96.12 198 GLY B C 1
ATOM 4139 O O . GLY B 1 198 ? -16.109 -25.812 -17.281 1 96.12 198 GLY B O 1
ATOM 4140 N N . GLU B 1 199 ? -14.586 -27.438 -16.766 1 95.31 199 GLU B N 1
ATOM 4141 C CA . GLU B 1 199 ? -15.406 -28.047 -15.727 1 95.31 199 GLU B CA 1
ATOM 4142 C C . GLU B 1 199 ? -15.734 -27.047 -14.633 1 95.31 199 GLU B C 1
ATOM 4144 O O . GLU B 1 199 ? -16.906 -26.891 -14.25 1 95.31 199 GLU B O 1
ATOM 4149 N N . TYR B 1 200 ? -14.68 -26.469 -14.086 1 98.12 200 TYR B N 1
ATOM 4150 C CA . TYR B 1 200 ? -14.828 -25.375 -13.125 1 98.12 200 TYR B CA 1
ATOM 4151 C C . TYR B 1 200 ? -14.188 -24.094 -13.656 1 98.12 200 TYR B C 1
ATOM 4153 O O . TYR B 1 200 ? -13.086 -24.141 -14.211 1 98.12 200 TYR B O 1
ATOM 4161 N N . GLN B 1 201 ? -14.859 -22.984 -13.555 1 98.62 201 GLN B N 1
ATOM 4162 C CA . GLN B 1 201 ? -14.328 -21.734 -14.086 1 98.62 201 GLN B CA 1
ATOM 4163 C C . GLN B 1 201 ? -14.688 -20.547 -13.188 1 98.62 201 GLN B C 1
ATOM 4165 O O . GLN B 1 201 ? -15.711 -20.562 -12.508 1 98.62 201 GLN B O 1
ATOM 4170 N N . ARG B 1 202 ? -13.938 -19.578 -13.117 1 98.62 202 ARG B N 1
ATOM 4171 C CA . ARG B 1 202 ? -14.148 -18.312 -12.43 1 98.62 202 ARG B CA 1
ATOM 4172 C C . ARG B 1 202 ? -13.555 -17.156 -13.227 1 98.62 202 ARG B C 1
ATOM 4174 O O . ARG B 1 202 ? -12.414 -17.219 -13.68 1 98.62 202 ARG B O 1
ATOM 4181 N N . ASP B 1 203 ? -14.336 -16.109 -13.43 1 98.75 203 ASP B N 1
ATOM 4182 C CA . ASP B 1 203 ? -13.922 -14.945 -14.219 1 98.75 203 ASP B CA 1
ATOM 4183 C C . ASP B 1 203 ? -13.344 -13.852 -13.328 1 98.75 203 ASP B C 1
ATOM 4185 O O . ASP B 1 203 ? -13.789 -13.664 -12.195 1 98.75 203 ASP B O 1
ATOM 4189 N N . PHE B 1 204 ? -12.383 -13.18 -13.906 1 98.75 204 PHE B N 1
ATOM 4190 C CA . PHE B 1 204 ? -11.75 -12.055 -13.227 1 98.75 204 PHE B CA 1
ATOM 4191 C C . PHE B 1 204 ? -11.609 -10.867 -14.172 1 98.75 204 PHE B C 1
ATOM 4193 O O . PHE B 1 204 ? -11.594 -11.031 -15.391 1 98.75 204 PHE B O 1
ATOM 4200 N N . CYS B 1 205 ? -11.578 -9.742 -13.625 1 98.69 205 CYS B N 1
ATOM 4201 C CA . CYS B 1 205 ? -11.227 -8.469 -14.242 1 98.69 205 CYS B CA 1
ATOM 4202 C C . CYS B 1 205 ? -10.656 -7.5 -13.211 1 98.69 205 CYS B C 1
ATOM 4204 O O . CYS B 1 205 ? -11.398 -6.727 -12.602 1 98.69 205 CYS B O 1
ATOM 4206 N N . GLN B 1 206 ? -9.344 -7.543 -13.039 1 98.69 206 GLN B N 1
ATOM 4207 C CA . GLN B 1 206 ? -8.727 -6.73 -12 1 98.69 206 GLN B CA 1
ATOM 4208 C C . GLN B 1 206 ? -8.844 -5.242 -12.312 1 98.69 206 GLN B C 1
ATOM 4210 O O . GLN B 1 206 ? -8.727 -4.836 -13.469 1 98.69 206 GLN B O 1
ATOM 4215 N N . THR B 1 207 ? -9.117 -4.484 -11.312 1 98.19 207 THR B N 1
ATOM 4216 C CA . THR B 1 207 ? -9.258 -3.039 -11.438 1 98.19 207 THR B CA 1
ATOM 4217 C C . THR B 1 207 ? -7.969 -2.336 -11.031 1 98.19 207 THR B C 1
ATOM 4219 O O . THR B 1 207 ? -7.07 -2.955 -10.453 1 98.19 207 THR B O 1
ATOM 4222 N N . ARG B 1 208 ? -7.898 -1.059 -11.375 1 97.5 208 ARG B N 1
ATOM 4223 C CA . ARG B 1 208 ? -6.766 -0.258 -10.922 1 97.5 208 ARG B CA 1
ATOM 4224 C C . ARG B 1 208 ? -6.676 -0.244 -9.398 1 97.5 208 ARG B C 1
ATOM 4226 O O . ARG B 1 208 ? -5.582 -0.268 -8.836 1 97.5 208 ARG B O 1
ATOM 4233 N N . THR B 1 209 ? -7.84 -0.276 -8.734 1 97.81 209 THR B N 1
ATOM 4234 C CA . THR B 1 209 ? -7.895 -0.262 -7.281 1 97.81 209 THR B CA 1
ATOM 4235 C C . THR B 1 209 ? -7.402 -1.588 -6.707 1 97.81 209 THR B C 1
ATOM 4237 O O . THR B 1 209 ? -6.617 -1.605 -5.758 1 97.81 209 THR B O 1
ATOM 4240 N N . SER B 1 210 ? -7.812 -2.707 -7.305 1 98.44 210 SER B N 1
ATOM 4241 C CA . SER B 1 210 ? -7.387 -4 -6.781 1 98.44 210 SER B CA 1
ATOM 4242 C C . SER B 1 210 ? -5.891 -4.211 -6.973 1 98.44 210 SER B C 1
ATOM 4244 O O . SER B 1 210 ? -5.219 -4.766 -6.102 1 98.44 210 SER B O 1
ATOM 4246 N N . LEU B 1 211 ? -5.328 -3.744 -8.109 1 98.62 211 LEU B N 1
ATOM 4247 C CA . LEU B 1 211 ? -3.893 -3.859 -8.336 1 98.62 211 LEU B CA 1
ATOM 4248 C C . LEU B 1 211 ? -3.117 -2.957 -7.383 1 98.62 211 LEU B C 1
ATOM 4250 O O . LEU B 1 211 ? -2.094 -3.365 -6.832 1 98.62 211 LEU B O 1
ATOM 4254 N N . PHE B 1 212 ? -3.615 -1.767 -7.164 1 98.5 212 PHE B N 1
ATOM 4255 C CA . PHE B 1 212 ? -3 -0.882 -6.184 1 98.5 212 PHE B CA 1
ATOM 4256 C C . PHE B 1 212 ? -2.973 -1.535 -4.809 1 98.5 212 PHE B C 1
ATOM 4258 O O . PHE B 1 212 ? -1.937 -1.546 -4.141 1 98.5 212 PHE B O 1
ATOM 4265 N N . ARG B 1 213 ? -4.117 -2.045 -4.406 1 98.81 213 ARG B N 1
ATOM 4266 C CA . ARG B 1 213 ? -4.234 -2.625 -3.07 1 98.81 213 ARG B CA 1
ATOM 4267 C C . ARG B 1 213 ? -3.285 -3.805 -2.902 1 98.81 213 ARG B C 1
ATOM 4269 O O . ARG B 1 213 ? -2.666 -3.965 -1.847 1 98.81 213 ARG B O 1
ATOM 4276 N N . PHE B 1 214 ? -3.189 -4.609 -3.922 1 98.94 214 PHE B N 1
ATOM 4277 C CA . PHE B 1 214 ? -2.285 -5.746 -3.797 1 98.94 214 PHE B CA 1
ATOM 4278 C C . PHE B 1 214 ? -0.834 -5.285 -3.762 1 98.94 214 PHE B C 1
ATOM 4280 O O . PHE B 1 214 ? -0.027 -5.812 -2.994 1 98.94 214 PHE B O 1
ATOM 4287 N N . SER B 1 215 ? -0.458 -4.293 -4.621 1 98.81 215 SER B N 1
ATOM 4288 C CA . SER B 1 215 ? 0.866 -3.686 -4.527 1 98.81 215 SER B CA 1
ATOM 4289 C C . SER B 1 215 ? 1.12 -3.127 -3.131 1 98.81 215 SER B C 1
ATOM 4291 O O . SER B 1 215 ? 2.225 -3.256 -2.596 1 98.81 215 SER B O 1
ATOM 4293 N N . ALA B 1 216 ? 0.084 -2.529 -2.576 1 98.75 216 ALA B N 1
ATOM 4294 C CA . ALA B 1 216 ? 0.187 -1.939 -1.244 1 98.75 216 ALA B CA 1
ATOM 4295 C C . ALA B 1 216 ? 0.47 -3.008 -0.192 1 98.75 216 ALA B C 1
ATOM 4297 O O . ALA B 1 216 ? 1.406 -2.875 0.6 1 98.75 216 ALA B O 1
ATOM 4298 N N . LEU B 1 217 ? -0.272 -4.07 -0.273 1 98.81 217 LEU B N 1
ATOM 4299 C CA . LEU B 1 217 ? -0.181 -5.125 0.734 1 98.81 217 LEU B CA 1
ATOM 4300 C C . LEU B 1 217 ? 1.154 -5.855 0.638 1 98.81 217 LEU B C 1
ATOM 4302 O O . LEU B 1 217 ? 1.686 -6.32 1.647 1 98.81 217 LEU B O 1
ATOM 4306 N N . THR B 1 218 ? 1.71 -5.926 -0.522 1 98.69 218 THR B N 1
ATOM 4307 C CA . THR B 1 218 ? 3.008 -6.566 -0.706 1 98.69 218 THR B CA 1
ATOM 4308 C C . THR B 1 218 ? 4.133 -5.543 -0.62 1 98.69 218 THR B C 1
ATOM 4310 O O . THR B 1 218 ? 5.309 -5.891 -0.755 1 98.69 218 THR B O 1
ATOM 4313 N N . PHE B 1 219 ? 3.74 -4.262 -0.432 1 98.44 219 PHE B N 1
ATOM 4314 C CA . PHE B 1 219 ? 4.656 -3.129 -0.439 1 98.44 219 PHE B CA 1
ATOM 4315 C C . PHE B 1 219 ? 5.602 -3.205 -1.633 1 98.44 219 PHE B C 1
ATOM 4317 O O . PHE B 1 219 ? 6.805 -2.973 -1.495 1 98.44 219 PHE B O 1
ATOM 4324 N N . ASN B 1 220 ? 5.047 -3.596 -2.764 1 97.25 220 ASN B N 1
ATOM 4325 C CA . ASN B 1 220 ? 5.75 -3.775 -4.031 1 97.25 220 ASN B CA 1
ATOM 4326 C C . ASN B 1 220 ? 5.684 -2.516 -4.891 1 97.25 220 ASN B C 1
ATOM 4328 O O . ASN B 1 220 ? 4.668 -2.248 -5.531 1 97.25 220 ASN B O 1
ATOM 4332 N N . GLY B 1 221 ? 6.809 -1.829 -4.98 1 97.25 221 GLY B N 1
ATOM 4333 C CA . GLY B 1 221 ? 6.855 -0.588 -5.734 1 97.25 221 GLY B CA 1
ATOM 4334 C C . GLY B 1 221 ? 7.129 -0.798 -7.215 1 97.25 221 GLY B C 1
ATOM 4335 O O . GLY B 1 221 ? 7.516 0.136 -7.918 1 97.25 221 GLY B O 1
ATOM 4336 N N . HIS B 1 222 ? 6.965 -2.053 -7.723 1 98 222 HIS B N 1
ATOM 4337 C CA . HIS B 1 222 ? 7.172 -2.324 -9.141 1 98 222 HIS B CA 1
ATOM 4338 C C . HIS B 1 222 ? 6.168 -1.561 -10 1 98 222 HIS B C 1
ATOM 4340 O O . HIS B 1 222 ? 4.973 -1.871 -9.992 1 98 222 HIS B O 1
ATOM 4346 N N . LYS B 1 223 ? 6.684 -0.715 -10.828 1 98.06 223 LYS B N 1
ATOM 4347 C CA . LYS B 1 223 ? 5.883 0.311 -11.492 1 98.06 223 LYS B CA 1
ATOM 4348 C C . LYS B 1 223 ? 4.941 -0.307 -12.516 1 98.06 223 LYS B C 1
ATOM 4350 O O . LYS B 1 223 ? 3.893 0.262 -12.828 1 98.06 223 LYS B O 1
ATOM 4355 N N . ILE B 1 224 ? 5.199 -1.472 -13.023 1 97.81 224 ILE B N 1
ATOM 4356 C CA . ILE B 1 224 ? 4.375 -2.066 -14.062 1 97.81 224 ILE B CA 1
ATOM 4357 C C . ILE B 1 224 ? 3.008 -2.436 -13.492 1 97.81 224 ILE B C 1
ATOM 4359 O O . ILE B 1 224 ? 2.078 -2.744 -14.242 1 97.81 224 ILE B O 1
ATOM 4363 N N . HIS B 1 225 ? 2.848 -2.424 -12.156 1 98.5 225 HIS B N 1
ATOM 4364 C CA . HIS B 1 225 ? 1.601 -2.881 -11.555 1 98.5 225 HIS B CA 1
ATOM 4365 C C . HIS B 1 225 ? 0.672 -1.709 -11.258 1 98.5 225 HIS B C 1
ATOM 4367 O O . HIS B 1 225 ? -0.523 -1.902 -11.023 1 98.5 225 HIS B O 1
ATOM 4373 N N . TYR B 1 226 ? 1.193 -0.428 -11.242 1 97.56 226 TYR B N 1
ATOM 4374 C CA . TYR B 1 226 ? 0.283 0.623 -10.797 1 97.56 226 TYR B CA 1
ATOM 4375 C C . TYR B 1 226 ? 0.505 1.906 -11.594 1 97.56 226 TYR B C 1
ATOM 4377 O O . TYR B 1 226 ? -0.281 2.85 -11.484 1 97.56 226 TYR B O 1
ATOM 4385 N N . LEU B 1 227 ? 1.571 2 -12.422 1 97.12 227 LEU B N 1
ATOM 4386 C CA . LEU B 1 227 ? 1.841 3.207 -13.195 1 97.12 227 LEU B CA 1
ATOM 4387 C C . LEU B 1 227 ? 1.687 2.941 -14.688 1 97.12 227 LEU B C 1
ATOM 4389 O O . LEU B 1 227 ? 2.629 2.492 -15.344 1 97.12 227 LEU B O 1
ATOM 4393 N N . PRO B 1 228 ? 0.564 3.303 -15.273 1 95.88 228 PRO B N 1
ATOM 4394 C CA . PRO B 1 228 ? 0.298 2.988 -16.688 1 95.88 228 PRO B CA 1
ATOM 4395 C C . PRO B 1 228 ? 1.3 3.639 -17.625 1 95.88 228 PRO B C 1
ATOM 4397 O O . PRO B 1 228 ? 1.675 3.041 -18.641 1 95.88 228 PRO B O 1
ATOM 4400 N N . GLU B 1 229 ? 1.738 4.797 -17.312 1 93.94 229 GLU B N 1
ATOM 4401 C CA . GLU B 1 229 ? 2.67 5.5 -18.188 1 93.94 229 GLU B CA 1
ATOM 4402 C C . GLU B 1 229 ? 4.004 4.762 -18.281 1 93.94 229 GLU B C 1
ATOM 4404 O O . GLU B 1 229 ? 4.594 4.672 -19.359 1 93.94 229 GLU B O 1
ATOM 4409 N N . TRP B 1 230 ? 4.48 4.281 -17.156 1 95.94 230 TRP B N 1
ATOM 4410 C CA . TRP B 1 230 ? 5.699 3.48 -17.156 1 95.94 230 TRP B CA 1
ATOM 4411 C C . TRP B 1 230 ? 5.523 2.229 -18.016 1 95.94 230 TRP B C 1
ATOM 4413 O O . TRP B 1 230 ? 6.41 1.866 -18.781 1 95.94 230 TRP B O 1
ATOM 4423 N N . CYS B 1 231 ? 4.387 1.583 -17.906 1 96.81 231 CYS B N 1
ATOM 4424 C CA . CYS B 1 231 ? 4.078 0.38 -18.672 1 96.81 231 CYS B CA 1
ATOM 4425 C C . CYS B 1 231 ? 4.148 0.652 -20.172 1 96.81 231 CYS B C 1
ATOM 4427 O O . CYS B 1 231 ? 4.832 -0.064 -20.906 1 96.81 231 CYS B O 1
ATOM 4429 N N . ARG B 1 232 ? 3.541 1.751 -20.547 1 95.88 232 ARG B N 1
ATOM 4430 C CA . ARG B 1 232 ? 3.385 2.031 -21.969 1 95.88 232 ARG B CA 1
ATOM 4431 C C . ARG B 1 232 ? 4.652 2.65 -22.547 1 95.88 232 ARG B C 1
ATOM 4433 O O . ARG B 1 232 ? 5.027 2.363 -23.688 1 95.88 232 ARG B O 1
ATOM 4440 N N . GLU B 1 233 ? 5.328 3.465 -21.734 1 95.56 233 GLU B N 1
ATOM 4441 C CA . GLU B 1 233 ? 6.371 4.324 -22.281 1 95.56 233 GLU B CA 1
ATOM 4442 C C . GLU B 1 233 ? 7.754 3.717 -22.062 1 95.56 233 GLU B C 1
ATOM 4444 O O . GLU B 1 233 ? 8.727 4.137 -22.688 1 95.56 233 GLU B O 1
ATOM 4449 N N . VAL B 1 234 ? 7.84 2.717 -21.172 1 96.69 234 VAL B N 1
ATOM 4450 C CA . VAL B 1 234 ? 9.172 2.199 -20.875 1 96.69 234 VAL B CA 1
ATOM 4451 C C . VAL B 1 234 ? 9.195 0.686 -21.078 1 96.69 234 VAL B C 1
ATOM 4453 O O . VAL B 1 234 ? 10 0.173 -21.859 1 96.69 234 VAL B O 1
ATOM 4456 N N . GLU B 1 235 ? 8.203 -0.03 -20.578 1 96.38 235 GLU B N 1
ATOM 4457 C CA . GLU B 1 235 ? 8.398 -1.473 -20.469 1 96.38 235 GLU B CA 1
ATOM 4458 C C . GLU B 1 235 ? 7.586 -2.221 -21.516 1 96.38 235 GLU B C 1
ATOM 4460 O O . GLU B 1 235 ? 7.605 -3.451 -21.578 1 96.38 235 GLU B O 1
ATOM 4465 N N . GLY B 1 236 ? 6.859 -1.556 -22.266 1 95.81 236 GLY B N 1
ATOM 4466 C CA . GLY B 1 236 ? 6.238 -2.162 -23.438 1 95.81 236 GLY B CA 1
ATOM 4467 C C . GLY B 1 236 ? 4.992 -2.957 -23.109 1 95.81 236 GLY B C 1
ATOM 4468 O O . GLY B 1 236 ? 4.691 -3.957 -23.766 1 95.81 236 GLY B O 1
ATOM 4469 N N . HIS B 1 237 ? 4.289 -2.621 -22.016 1 96.62 237 HIS B N 1
ATOM 4470 C CA . HIS B 1 237 ? 2.973 -3.164 -21.703 1 96.62 237 HIS B CA 1
ATOM 4471 C C . HIS B 1 237 ? 1.865 -2.184 -22.062 1 96.62 237 HIS B C 1
ATOM 4473 O O . HIS B 1 237 ? 2.047 -0.969 -21.969 1 96.62 237 HIS B O 1
ATOM 4479 N N . ARG B 1 238 ? 0.744 -2.717 -22.5 1 95.25 238 ARG B N 1
ATOM 4480 C CA . ARG B 1 238 ? -0.349 -1.842 -22.922 1 95.25 238 ARG B CA 1
ATOM 4481 C C . ARG B 1 238 ? -0.903 -1.062 -21.734 1 95.25 238 ARG B C 1
ATOM 4483 O O . ARG B 1 238 ? -1.401 0.054 -21.891 1 95.25 238 ARG B O 1
ATOM 4490 N N . ASP B 1 239 ? -0.856 -1.698 -20.625 1 96.88 239 ASP B N 1
ATOM 4491 C CA . ASP B 1 239 ? -1.308 -1.107 -19.359 1 96.88 239 ASP B CA 1
ATOM 4492 C C . ASP B 1 239 ? -0.707 -1.84 -18.172 1 96.88 239 ASP B C 1
ATOM 4494 O O . ASP B 1 239 ? 0.189 -2.672 -18.328 1 96.88 239 ASP B O 1
ATOM 4498 N N . ALA B 1 240 ? -1.159 -1.479 -16.969 1 98.06 240 ALA B N 1
ATOM 4499 C CA . ALA B 1 240 ? -0.636 -2.109 -15.766 1 98.06 240 ALA B CA 1
ATOM 4500 C C . ALA B 1 240 ? -0.816 -3.625 -15.812 1 98.06 240 ALA B C 1
ATOM 4502 O O . ALA B 1 240 ? -1.859 -4.117 -16.25 1 98.06 240 ALA B O 1
ATOM 4503 N N . VAL B 1 241 ? 0.199 -4.324 -15.352 1 98.5 241 VAL B N 1
ATOM 4504 C CA . VAL B 1 241 ? 0.253 -5.781 -15.422 1 98.5 241 VAL B CA 1
ATOM 4505 C C . VAL B 1 241 ? -0.284 -6.387 -14.133 1 98.5 241 VAL B C 1
ATOM 4507 O O . VAL B 1 241 ? 0.035 -5.91 -13.039 1 98.5 241 VAL B O 1
ATOM 4510 N N . VAL B 1 242 ? -1.127 -7.414 -14.273 1 98.81 242 VAL B N 1
ATOM 4511 C CA . VAL B 1 242 ? -1.669 -8.109 -13.109 1 98.81 242 VAL B CA 1
ATOM 4512 C C . VAL B 1 242 ? -0.565 -8.914 -12.43 1 98.81 242 VAL B C 1
ATOM 4514 O O . VAL B 1 242 ? 0.256 -9.547 -13.102 1 98.81 242 VAL B O 1
ATOM 4517 N N . HIS B 1 243 ? -0.537 -8.914 -11.117 1 98.56 243 HIS B N 1
ATOM 4518 C CA . HIS B 1 243 ? 0.495 -9.586 -10.336 1 98.56 243 HIS B CA 1
ATOM 4519 C C . HIS B 1 243 ? 0.418 -11.102 -10.516 1 98.56 243 HIS B C 1
ATOM 4521 O O . HIS B 1 243 ? -0.656 -11.695 -10.383 1 98.56 243 HIS B O 1
ATOM 4527 N N . GLY B 1 244 ? 1.55 -11.727 -10.789 1 98.38 244 GLY B N 1
ATOM 4528 C CA . GLY B 1 244 ? 1.614 -13.18 -10.766 1 98.38 244 GLY B CA 1
ATOM 4529 C C . GLY B 1 244 ? 1.189 -13.773 -9.438 1 98.38 244 GLY B C 1
ATOM 4530 O O . GLY B 1 244 ? 0.342 -14.672 -9.398 1 98.38 244 GLY B O 1
ATOM 4531 N N . PRO B 1 245 ? 1.769 -13.281 -8.375 1 98.44 245 PRO B N 1
ATOM 4532 C CA . PRO B 1 245 ? 1.396 -13.789 -7.055 1 98.44 245 PRO B CA 1
ATOM 4533 C C . PRO B 1 245 ? -0.092 -13.625 -6.758 1 98.44 245 PRO B C 1
ATOM 4535 O O . PRO B 1 245 ? -0.676 -14.445 -6.043 1 98.44 245 PRO B O 1
ATOM 4538 N N . LEU B 1 246 ? -0.734 -12.562 -7.234 1 98.81 246 LEU B N 1
ATOM 4539 C CA . LEU B 1 246 ? -2.176 -12.422 -7.066 1 98.81 246 LEU B CA 1
ATOM 4540 C C . LEU B 1 246 ? -2.92 -13.539 -7.781 1 98.81 246 LEU B C 1
ATOM 4542 O O . LEU B 1 246 ? -3.863 -14.117 -7.23 1 98.81 246 LEU B O 1
ATOM 4546 N N . ASN B 1 247 ? -2.502 -13.875 -8.969 1 98.81 247 ASN B N 1
ATOM 4547 C CA . ASN B 1 247 ? -3.094 -14.984 -9.711 1 98.81 247 ASN B CA 1
ATOM 4548 C C . ASN B 1 247 ? -2.891 -16.312 -8.992 1 98.81 247 ASN B C 1
ATOM 4550 O O . ASN B 1 247 ? -3.779 -17.172 -8.992 1 98.81 247 ASN B O 1
ATOM 4554 N N . LEU B 1 248 ? -1.713 -16.469 -8.422 1 98.88 248 LEU B N 1
ATOM 4555 C CA . LEU B 1 248 ? -1.44 -17.672 -7.637 1 98.88 248 LEU B CA 1
ATOM 4556 C C . LEU B 1 248 ? -2.432 -17.797 -6.484 1 98.88 248 LEU B C 1
ATOM 4558 O O . LEU B 1 248 ? -3.002 -18.875 -6.27 1 98.88 248 LEU B O 1
ATOM 4562 N N . ILE B 1 249 ? -2.684 -16.75 -5.758 1 98.88 249 ILE B N 1
ATOM 4563 C CA . ILE B 1 249 ? -3.645 -16.734 -4.66 1 98.88 249 ILE B CA 1
ATOM 4564 C C . ILE B 1 249 ? -5.035 -17.078 -5.184 1 98.88 249 ILE B C 1
ATOM 4566 O O . ILE B 1 249 ? -5.738 -17.906 -4.59 1 98.88 249 ILE B O 1
ATOM 4570 N N . ASN B 1 250 ? -5.387 -16.469 -6.305 1 98.81 250 ASN B N 1
ATOM 4571 C CA . ASN B 1 250 ? -6.715 -16.703 -6.859 1 98.81 250 ASN B CA 1
ATOM 4572 C C . ASN B 1 250 ? -6.895 -18.172 -7.281 1 98.81 250 ASN B C 1
ATOM 4574 O O . ASN B 1 250 ? -7.984 -18.734 -7.137 1 98.81 250 ASN B O 1
ATOM 4578 N N . MET B 1 251 ? -5.84 -18.812 -7.809 1 98.75 251 MET B N 1
ATOM 4579 C CA . MET B 1 251 ? -5.906 -20.234 -8.141 1 98.75 251 MET B CA 1
ATOM 4580 C C . MET B 1 251 ? -6.129 -21.078 -6.891 1 98.75 251 MET B C 1
ATOM 4582 O O . MET B 1 251 ? -6.973 -21.969 -6.887 1 98.75 251 MET B O 1
ATOM 4586 N N . LEU B 1 252 ? -5.422 -20.766 -5.871 1 98.69 252 LEU B N 1
ATOM 4587 C CA . LEU B 1 252 ? -5.523 -21.516 -4.621 1 98.69 252 LEU B CA 1
ATOM 4588 C C . LEU B 1 252 ? -6.891 -21.312 -3.977 1 98.69 252 LEU B C 1
ATOM 4590 O O . LEU B 1 252 ? -7.496 -22.266 -3.484 1 98.69 252 LEU B O 1
ATOM 4594 N N . ASP B 1 253 ? -7.375 -20.062 -3.943 1 98.56 253 ASP B N 1
ATOM 4595 C CA . ASP B 1 253 ? -8.711 -19.781 -3.414 1 98.56 253 ASP B CA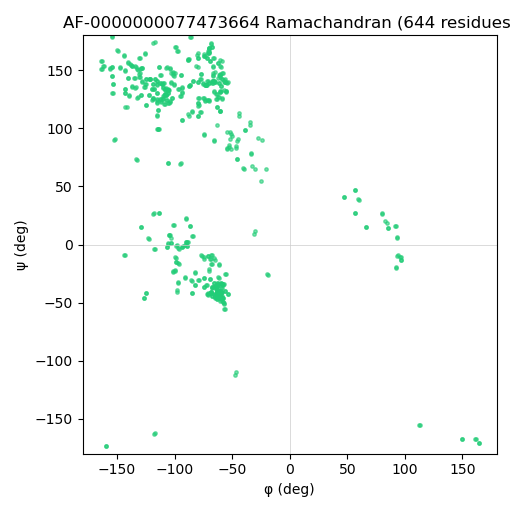 1
ATOM 4596 C C . ASP B 1 253 ? -9.773 -20.547 -4.195 1 98.56 253 ASP B C 1
ATOM 4598 O O . ASP B 1 253 ? -10.695 -21.109 -3.604 1 98.56 253 ASP B O 1
ATOM 4602 N N . PHE B 1 254 ? -9.641 -20.5 -5.527 1 98.5 254 PHE B N 1
ATOM 4603 C CA . PHE B 1 254 ? -10.617 -21.188 -6.367 1 98.5 254 PHE B CA 1
ATOM 4604 C C . PHE B 1 254 ? -10.609 -22.688 -6.105 1 98.5 254 PHE B C 1
ATOM 4606 O O . PHE B 1 254 ? -11.664 -23.312 -5.992 1 98.5 254 PHE B O 1
ATOM 4613 N N . TRP B 1 255 ? -9.445 -23.266 -5.945 1 98.19 255 TRP B N 1
ATOM 4614 C CA . TRP B 1 255 ? -9.328 -24.672 -5.582 1 98.19 255 TRP B CA 1
ATOM 4615 C C . TRP B 1 255 ? -10 -24.938 -4.242 1 98.19 255 TRP B C 1
ATOM 4617 O O . TRP B 1 255 ? -10.773 -25.891 -4.113 1 98.19 255 TRP B O 1
ATOM 4627 N N . ARG B 1 256 ? -9.711 -24.125 -3.254 1 97.62 256 ARG B N 1
ATOM 4628 C CA . ARG B 1 256 ? -10.273 -24.297 -1.918 1 97.62 256 ARG B CA 1
ATOM 4629 C C . ARG B 1 256 ? -11.797 -24.219 -1.946 1 97.62 256 ARG B C 1
ATOM 4631 O O . ARG B 1 256 ? -12.469 -25.031 -1.306 1 97.62 256 ARG B O 1
ATOM 4638 N N . ASP B 1 257 ? -12.312 -23.25 -2.74 1 97.88 257 ASP B N 1
ATOM 4639 C CA . ASP B 1 257 ? -13.758 -23.109 -2.877 1 97.88 257 ASP B CA 1
ATOM 4640 C C . ASP B 1 257 ? -14.383 -24.344 -3.523 1 97.88 257 ASP B C 1
ATOM 4642 O O . ASP B 1 257 ? -15.461 -24.781 -3.123 1 97.88 257 ASP B O 1
ATOM 4646 N N . THR B 1 258 ? -13.695 -24.875 -4.449 1 96.81 258 THR B N 1
ATOM 4647 C CA . THR B 1 258 ? -14.242 -25.938 -5.285 1 96.81 258 THR B CA 1
ATOM 4648 C C . THR B 1 258 ? -14.062 -27.297 -4.617 1 96.81 258 THR B C 1
ATOM 4650 O O . THR B 1 258 ? -14.977 -28.125 -4.613 1 96.81 258 THR B O 1
ATOM 4653 N N . SER B 1 259 ? -12.922 -27.5 -4.047 1 95 259 SER B N 1
ATOM 4654 C CA . SER B 1 259 ? -12.562 -28.828 -3.58 1 95 259 SER B CA 1
ATOM 4655 C C . SER B 1 259 ? -12.789 -28.969 -2.076 1 95 259 SER B C 1
ATOM 4657 O O . SER B 1 259 ? -12.945 -30.078 -1.566 1 95 259 SER B O 1
ATOM 4659 N N . LYS B 1 260 ? -12.812 -27.891 -1.344 1 94.62 260 LYS B N 1
ATOM 4660 C CA . LYS B 1 260 ? -12.82 -27.969 0.115 1 94.62 260 LYS B CA 1
ATOM 4661 C C . LYS B 1 260 ? -13.945 -27.125 0.699 1 94.62 260 LYS B C 1
ATOM 4663 O O . LYS B 1 260 ? -13.914 -26.766 1.88 1 94.62 260 LYS B O 1
ATOM 4668 N N . SER B 1 261 ? -14.914 -26.703 -0.116 1 93.62 261 SER B N 1
ATOM 4669 C CA . SER B 1 261 ? -16.109 -25.969 0.287 1 93.62 261 SER B CA 1
ATOM 4670 C C . SER B 1 261 ? -15.734 -24.688 1.025 1 93.62 261 SER B C 1
ATOM 4672 O O . SER B 1 261 ? -16.391 -24.312 2.004 1 93.62 261 SER B O 1
ATOM 4674 N N . GLY B 1 262 ? -14.547 -24.172 0.704 1 88.5 262 GLY B N 1
ATOM 4675 C CA . GLY B 1 262 ? -14.148 -22.875 1.23 1 88.5 262 GLY B CA 1
ATOM 4676 C C . GLY B 1 262 ? -13.508 -22.969 2.602 1 88.5 262 GLY B C 1
ATOM 4677 O O . GLY B 1 262 ? -13.336 -21.938 3.279 1 88.5 262 GLY B O 1
ATOM 4678 N N . ASP B 1 263 ? -13.141 -24.109 3.027 1 90.75 263 ASP B N 1
ATOM 4679 C CA . ASP B 1 263 ? -12.469 -24.281 4.312 1 90.75 263 ASP B CA 1
ATOM 4680 C C . ASP B 1 263 ? -11.156 -23.5 4.355 1 90.75 263 ASP B C 1
ATOM 4682 O O . ASP B 1 263 ? -10.195 -23.859 3.676 1 90.75 263 ASP B O 1
ATOM 4686 N N . THR B 1 264 ? -11.078 -22.469 5.258 1 85.38 264 THR B N 1
ATOM 4687 C CA . THR B 1 264 ? -9.93 -21.578 5.305 1 85.38 264 THR B CA 1
ATOM 4688 C C . THR B 1 264 ? -8.703 -22.297 5.863 1 85.38 264 THR B C 1
ATOM 4690 O O . THR B 1 264 ? -7.582 -21.812 5.73 1 85.38 264 THR B O 1
ATOM 4693 N N . GLU B 1 265 ? -8.922 -23.453 6.375 1 89.75 265 GLU B N 1
ATOM 4694 C CA . GLU B 1 265 ? -7.809 -24.188 6.965 1 89.75 265 GLU B CA 1
ATOM 4695 C C . GLU B 1 265 ? -7.27 -25.234 5.996 1 89.75 265 GLU B C 1
ATOM 4697 O O . GLU B 1 265 ? -6.215 -25.828 6.238 1 89.75 265 GLU B O 1
ATOM 4702 N N . ALA B 1 266 ? -7.988 -25.438 4.992 1 93.62 266 ALA B N 1
ATOM 4703 C CA . ALA B 1 266 ? -7.555 -26.453 4.035 1 93.62 266 ALA B CA 1
ATOM 4704 C C . ALA B 1 266 ? -6.371 -25.969 3.209 1 93.62 266 ALA B C 1
ATOM 4706 O O . ALA B 1 266 ? -6.426 -24.891 2.613 1 93.62 266 ALA B O 1
ATOM 4707 N N . ALA B 1 267 ? -5.34 -26.703 3.236 1 96.62 267 ALA B N 1
ATOM 4708 C CA . ALA B 1 267 ? -4.164 -26.453 2.404 1 96.62 267 ALA B CA 1
ATOM 4709 C C . ALA B 1 267 ? -3.807 -27.688 1.578 1 96.62 267 ALA B C 1
ATOM 4711 O O . ALA B 1 267 ? -3.902 -28.812 2.064 1 96.62 267 ALA B O 1
ATOM 4712 N N . PRO B 1 268 ? -3.459 -27.5 0.32 1 97.06 268 PRO B N 1
ATOM 4713 C CA . PRO B 1 268 ? -2.922 -28.641 -0.423 1 97.06 268 PRO B CA 1
ATOM 4714 C C . PRO B 1 268 ? -1.531 -29.062 0.054 1 97.06 268 PRO B C 1
ATOM 4716 O O . PRO B 1 268 ? -0.934 -28.375 0.89 1 97.06 268 PRO B O 1
ATOM 4719 N N . ALA B 1 269 ? -1.137 -30.203 -0.447 1 97.12 269 ALA B N 1
ATOM 4720 C CA . ALA B 1 269 ? 0.245 -30.609 -0.187 1 97.12 269 ALA B CA 1
ATOM 4721 C C . ALA B 1 269 ? 1.226 -29.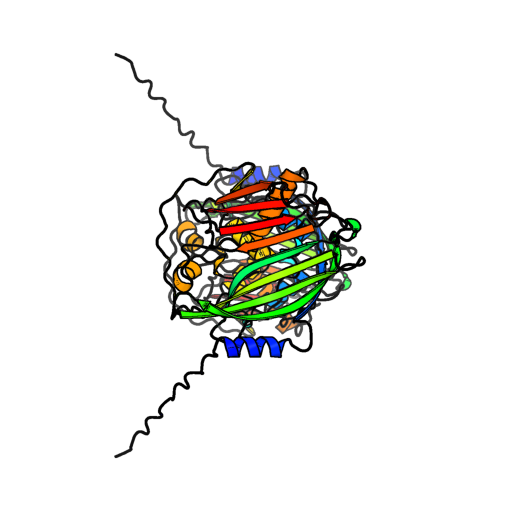688 -0.918 1 97.12 269 ALA B C 1
ATOM 4723 O O . ALA B 1 269 ? 2.26 -29.312 -0.365 1 97.12 269 ALA B O 1
ATOM 4724 N N . SER B 1 270 ? 0.844 -29.375 -2.16 1 98.44 270 SER B N 1
ATOM 4725 C CA . SER B 1 270 ? 1.742 -28.516 -2.93 1 98.44 270 SER B CA 1
ATOM 4726 C C . SER B 1 270 ? 1.03 -27.922 -4.133 1 98.44 270 SER B C 1
ATOM 4728 O O . SER B 1 270 ? -0.038 -28.391 -4.531 1 98.44 270 SER B O 1
ATOM 4730 N N . ILE B 1 271 ? 1.534 -26.859 -4.629 1 98.75 271 ILE B N 1
ATOM 4731 C CA . ILE B 1 271 ? 1.185 -26.312 -5.934 1 98.75 271 ILE B CA 1
ATOM 4732 C C . ILE B 1 271 ? 2.455 -25.984 -6.707 1 98.75 271 ILE B C 1
ATOM 4734 O O . ILE B 1 271 ? 3.377 -25.359 -6.168 1 98.75 271 ILE B O 1
ATOM 4738 N N . ALA B 1 272 ? 2.6 -26.469 -7.891 1 98.88 272 ALA B N 1
ATOM 4739 C CA . ALA B 1 272 ? 3.615 -26.047 -8.852 1 98.88 272 ALA B CA 1
ATOM 4740 C C . ALA B 1 272 ? 3.004 -25.203 -9.969 1 98.88 272 ALA B C 1
ATOM 4742 O O . ALA B 1 272 ? 1.976 -25.578 -10.539 1 98.88 272 ALA B O 1
ATOM 4743 N N . TYR B 1 273 ? 3.568 -24.047 -10.273 1 98.81 273 TYR B N 1
ATOM 4744 C CA . TYR B 1 273 ? 2.945 -23.109 -11.203 1 98.81 273 TYR B CA 1
ATOM 4745 C C . TYR B 1 273 ? 3.988 -22.469 -12.102 1 98.81 273 TYR B C 1
ATOM 4747 O O . TYR B 1 273 ? 5.176 -22.438 -11.766 1 98.81 273 TYR B O 1
ATOM 4755 N N . ARG B 1 274 ? 3.592 -22 -13.234 1 98.62 274 ARG B N 1
ATOM 4756 C CA . ARG B 1 274 ? 4.422 -21.328 -14.219 1 98.62 274 ARG B CA 1
ATOM 4757 C C . ARG B 1 274 ? 3.676 -20.141 -14.836 1 98.62 274 ARG B C 1
ATOM 4759 O O . ARG B 1 274 ? 2.523 -20.281 -15.25 1 98.62 274 ARG B O 1
ATOM 4766 N N . ALA B 1 275 ? 4.32 -18.984 -14.805 1 98 275 ALA B N 1
ATOM 4767 C CA . ALA B 1 275 ? 3.803 -17.812 -15.5 1 98 275 ALA B CA 1
ATOM 4768 C C . ALA B 1 275 ? 4.266 -17.781 -16.953 1 98 275 ALA B C 1
ATOM 4770 O O . ALA B 1 275 ? 5.441 -18.031 -17.234 1 98 275 ALA B O 1
ATOM 4771 N N . MET B 1 276 ? 3.383 -17.453 -17.875 1 96.44 276 MET B N 1
ATOM 4772 C CA . MET B 1 276 ? 3.705 -17.625 -19.281 1 96.44 276 MET B CA 1
ATOM 4773 C C . MET B 1 276 ? 3.523 -16.312 -20.047 1 96.44 276 MET B C 1
ATOM 4775 O O . MET B 1 276 ? 4.289 -16 -20.953 1 96.44 276 MET B O 1
ATOM 4779 N N . SER B 1 277 ? 2.477 -15.586 -19.766 1 96.44 277 SER B N 1
ATOM 4780 C CA . SER B 1 277 ? 2.201 -14.312 -20.438 1 96.44 277 SER B CA 1
ATOM 4781 C C . SER B 1 277 ? 1.504 -13.336 -19.5 1 96.44 277 SER B C 1
ATOM 4783 O O . SER B 1 277 ? 0.802 -13.75 -18.562 1 96.44 277 SER B O 1
ATOM 4785 N N . PRO B 1 278 ? 1.691 -12.055 -19.734 1 96.81 278 PRO B N 1
ATOM 4786 C CA . PRO B 1 278 ? 1.129 -11.062 -18.812 1 96.81 278 PRO B CA 1
ATOM 4787 C C . PRO B 1 278 ? -0.369 -10.852 -19 1 96.81 278 PRO B C 1
ATOM 4789 O O . PRO B 1 278 ? -0.887 -11.086 -20.109 1 96.81 278 PRO B O 1
ATOM 4792 N N . LEU B 1 279 ? -1.102 -10.578 -17.984 1 98.31 279 LEU B N 1
ATOM 4793 C CA . LEU B 1 279 ? -2.461 -10.047 -17.984 1 98.31 279 LEU B CA 1
ATOM 4794 C C . LEU B 1 279 ? -2.453 -8.547 -17.688 1 98.31 279 LEU B C 1
ATOM 4796 O O . LEU B 1 279 ? -1.588 -8.047 -16.969 1 98.31 279 LEU B O 1
ATOM 4800 N N . CYS B 1 280 ? -3.42 -7.82 -18.266 1 97.88 280 CYS B N 1
ATOM 4801 C CA . CYS B 1 280 ? -3.469 -6.375 -18.078 1 97.88 280 CYS B CA 1
ATOM 4802 C C . CYS B 1 280 ? -4.707 -5.969 -17.281 1 97.88 280 CYS B C 1
ATOM 4804 O O . CYS B 1 280 ? -5.742 -6.629 -17.359 1 97.88 280 CYS B O 1
ATOM 4806 N N . VAL B 1 281 ? -4.562 -4.895 -16.625 1 98.38 281 VAL B N 1
ATOM 4807 C CA . VAL B 1 281 ? -5.645 -4.312 -15.828 1 98.38 281 VAL B CA 1
ATOM 4808 C C . VAL B 1 281 ? -6.859 -4.07 -16.719 1 98.38 281 VAL B C 1
ATOM 4810 O O . VAL B 1 281 ? -6.719 -3.74 -17.906 1 98.38 281 VAL B O 1
ATOM 4813 N N . GLU B 1 282 ? -8.062 -4.324 -16.125 1 97.75 282 GLU B N 1
ATOM 4814 C CA . GLU B 1 282 ? -9.352 -3.998 -16.719 1 97.75 282 GLU B CA 1
ATOM 4815 C C . GLU B 1 282 ? -9.602 -4.836 -17.969 1 97.75 282 GLU B C 1
ATOM 4817 O O . GLU B 1 282 ? -10.43 -4.48 -18.812 1 97.75 282 GLU B O 1
ATOM 4822 N N . GLU B 1 283 ? -8.867 -5.906 -18.203 1 98.19 283 GLU B N 1
ATOM 4823 C CA . GLU B 1 283 ? -9.109 -6.91 -19.234 1 98.19 283 GLU B CA 1
ATOM 4824 C C . GLU B 1 283 ? -9.586 -8.227 -18.625 1 98.19 283 GLU B C 1
ATOM 4826 O O . GLU B 1 283 ? -8.953 -8.75 -17.703 1 98.19 283 GLU B O 1
ATOM 4831 N N . PRO B 1 284 ? -10.68 -8.773 -19.125 1 98.56 284 PRO B N 1
ATOM 4832 C CA . PRO B 1 284 ? -11.203 -10.008 -18.547 1 98.56 284 PRO B CA 1
ATOM 4833 C C . PRO B 1 284 ? -10.273 -11.203 -18.766 1 98.56 284 PRO B C 1
ATOM 4835 O O . PRO B 1 284 ? -9.602 -11.289 -19.797 1 98.56 284 PRO B O 1
ATOM 4838 N N . TYR B 1 285 ? -10.234 -12.094 -17.812 1 98.88 285 TYR B N 1
ATOM 4839 C CA . TYR B 1 285 ? -9.555 -13.383 -17.922 1 98.88 285 TYR B CA 1
ATOM 4840 C C . TYR B 1 285 ? -10.242 -14.43 -17.062 1 98.88 285 TYR B C 1
ATOM 4842 O O . TYR B 1 285 ? -11.148 -14.109 -16.281 1 98.88 285 TYR B O 1
ATOM 4850 N N . ARG B 1 286 ? -9.883 -15.711 -17.281 1 98.88 286 ARG B N 1
ATOM 4851 C CA . ARG B 1 286 ? -10.594 -16.812 -16.656 1 98.88 286 ARG B CA 1
ATOM 4852 C C . ARG B 1 286 ? -9.625 -17.844 -16.078 1 98.88 286 ARG B C 1
ATOM 4854 O O . ARG B 1 286 ? -8.609 -18.156 -16.703 1 98.88 286 ARG B O 1
ATOM 4861 N N . ILE B 1 287 ? -9.891 -18.281 -14.867 1 98.94 287 ILE B N 1
ATOM 4862 C CA . ILE B 1 287 ? -9.219 -19.453 -14.312 1 98.94 287 ILE B CA 1
ATOM 4863 C C . ILE B 1 287 ? -10.07 -20.703 -14.547 1 98.94 287 ILE B C 1
ATOM 4865 O O . ILE B 1 287 ? -11.266 -20.703 -14.25 1 98.94 287 ILE B O 1
ATOM 4869 N N . LEU B 1 288 ? -9.461 -21.688 -15.102 1 98.75 288 LEU B N 1
ATOM 4870 C CA . LEU B 1 288 ? -10.055 -23.016 -15.234 1 98.75 288 LEU B CA 1
ATOM 4871 C C . LEU B 1 288 ? -9.43 -24 -14.25 1 98.75 288 LEU B C 1
ATOM 4873 O O . LEU B 1 288 ? -8.211 -23.969 -14.031 1 98.75 288 LEU B O 1
ATOM 4877 N N . LEU B 1 289 ? -10.227 -24.719 -13.609 1 98.19 289 LEU B N 1
ATOM 4878 C CA . LEU B 1 289 ? -9.805 -25.797 -12.719 1 98.19 289 LEU B CA 1
ATOM 4879 C C . LEU B 1 289 ? -10.367 -27.141 -13.188 1 98.19 289 LEU B C 1
ATOM 4881 O O . LEU B 1 289 ? -11.539 -27.234 -13.562 1 98.19 289 LEU B O 1
ATOM 4885 N N . LYS B 1 290 ? -9.508 -28.156 -13.219 1 96.62 290 LYS B N 1
ATOM 4886 C CA . LYS B 1 290 ? -9.938 -29.5 -13.625 1 96.62 290 LYS B CA 1
ATOM 4887 C C . LYS B 1 290 ? -9.273 -30.562 -12.766 1 96.62 290 LYS B C 1
ATOM 4889 O O . LYS B 1 290 ? -8.102 -30.453 -12.406 1 96.62 290 LYS B O 1
ATOM 4894 N N . LYS B 1 291 ? -10.078 -31.578 -12.508 1 93.56 291 LYS B N 1
ATOM 4895 C CA . LYS B 1 291 ? -9.516 -32.719 -11.781 1 93.56 291 LYS B CA 1
ATOM 4896 C C . LYS B 1 291 ? -8.555 -33.5 -12.664 1 93.56 291 LYS B C 1
ATOM 4898 O O . LYS B 1 291 ? -8.82 -33.719 -13.852 1 93.56 291 LYS B O 1
ATOM 4903 N N . GLY B 1 292 ? -7.371 -33.656 -12.195 1 85.5 292 GLY B N 1
ATOM 4904 C CA . GLY B 1 292 ? -6.402 -34.438 -12.93 1 85.5 292 GLY B CA 1
ATOM 4905 C C . GLY B 1 292 ? -6.844 -35.875 -13.156 1 85.5 292 GLY B C 1
ATOM 4906 O O . GLY B 1 292 ? -7.715 -36.375 -12.445 1 85.5 292 GLY B O 1
ATOM 4907 N N . SER B 1 293 ? -6.719 -36.406 -14.484 1 66.06 293 SER B N 1
ATOM 4908 C CA . SER B 1 293 ? -7.043 -37.812 -14.766 1 66.06 293 SER B CA 1
ATOM 4909 C C . SER B 1 293 ? -6.453 -38.719 -13.703 1 66.06 293 SER B C 1
ATOM 4911 O O . SER B 1 293 ? -5.387 -38.438 -13.156 1 66.06 293 SER B O 1
ATOM 4913 N N . ILE B 1 294 ? -7.34 -39.281 -12.992 1 51.44 294 ILE B N 1
ATOM 4914 C CA . ILE B 1 294 ? -6.906 -40.312 -12.078 1 51.44 294 ILE B CA 1
ATOM 4915 C C . ILE B 1 294 ? -5.699 -41.031 -12.664 1 51.44 294 ILE B C 1
ATOM 4917 O O . ILE B 1 294 ? -5.406 -42.188 -12.273 1 51.44 294 ILE B O 1
ATOM 4921 N N . GLY B 1 295 ? -5.195 -40.531 -13.688 1 43.31 295 GLY B N 1
ATOM 4922 C CA . GLY B 1 295 ? -4.219 -41.562 -13.977 1 43.31 295 GLY B CA 1
ATOM 4923 C C . GLY B 1 295 ? -3.416 -42 -12.766 1 43.31 295 GLY B C 1
ATOM 4924 O O . GLY B 1 295 ? -3.748 -42.969 -12.109 1 43.31 295 GLY B O 1
ATOM 4925 N N . GLN B 1 296 ? -2.006 -41.5 -12.93 1 41.44 296 GLN B N 1
ATOM 4926 C CA . GLN B 1 296 ? -0.854 -42 -12.172 1 41.44 296 GLN B CA 1
ATOM 4927 C C . GLN B 1 296 ? -1.022 -41.719 -10.68 1 41.44 296 GLN B C 1
ATOM 4929 O O . GLN B 1 296 ? -1.251 -40.594 -10.273 1 41.44 296 GLN B O 1
ATOM 4934 N N . HIS B 1 297 ? -1.363 -42.625 -9.906 1 43.88 297 HIS B N 1
ATOM 4935 C CA . HIS B 1 297 ? -1.312 -42.969 -8.492 1 43.88 297 HIS B CA 1
ATOM 4936 C C . HIS B 1 297 ? -0.233 -42.188 -7.762 1 43.88 297 HIS B C 1
ATOM 4938 O O . HIS B 1 297 ? 0.96 -42.406 -7.973 1 43.88 297 HIS B O 1
ATOM 4944 N N . ASN B 1 298 ? -0.286 -40.844 -7.629 1 50.75 298 ASN B N 1
ATOM 4945 C CA . ASN B 1 298 ? 0.702 -40.688 -6.57 1 50.75 298 ASN B CA 1
ATOM 4946 C C . ASN B 1 298 ? 0.684 -41.844 -5.586 1 50.75 298 ASN B C 1
ATOM 4948 O O . ASN B 1 298 ? -0.364 -42.469 -5.355 1 50.75 298 ASN B O 1
ATOM 4952 N N . GLU B 1 299 ? 1.635 -42.656 -5.695 1 51.12 299 GLU B N 1
ATOM 4953 C CA . GLU B 1 299 ? 1.777 -43.844 -4.863 1 51.12 299 GLU B CA 1
ATOM 4954 C C . GLU B 1 299 ? 0.942 -43.75 -3.592 1 51.12 299 GLU B C 1
ATOM 4956 O O . GLU B 1 299 ? 0.416 -44.719 -3.098 1 51.12 299 GLU B O 1
ATOM 4961 N N . ASP B 1 300 ? 0.729 -42.406 -3.242 1 56.38 300 ASP B N 1
ATOM 4962 C CA . ASP B 1 300 ? 0.148 -42.344 -1.903 1 56.38 300 ASP B CA 1
ATOM 4963 C C . ASP B 1 300 ? -1.348 -42.062 -1.966 1 56.38 300 ASP B C 1
ATOM 4965 O O . ASP B 1 300 ? -1.993 -41.875 -0.931 1 56.38 300 ASP B O 1
ATOM 4969 N N . GLY B 1 301 ? -2.027 -42.031 -3.336 1 63.47 301 GLY B N 1
ATOM 4970 C CA . GLY B 1 301 ? -3.471 -41.875 -3.4 1 63.47 301 GLY B CA 1
ATOM 4971 C C . GLY B 1 301 ? -3.908 -40.438 -3.336 1 63.47 301 GLY B C 1
ATOM 4972 O O . GLY B 1 301 ? -5.098 -40.156 -3.186 1 63.47 301 GLY B O 1
ATOM 4973 N N . SER B 1 302 ? -2.967 -39.469 -3.627 1 76 302 SER B N 1
ATOM 4974 C CA . SER B 1 302 ? -3.361 -38.062 -3.459 1 76 302 SER B CA 1
ATOM 4975 C C . SER B 1 302 ? -4.027 -37.531 -4.719 1 76 302 SER B C 1
ATOM 4977 O O . SER B 1 302 ? -3.629 -37.875 -5.836 1 76 302 SER B O 1
ATOM 4979 N N . ARG B 1 303 ? -5.148 -36.75 -4.66 1 89.06 303 ARG B N 1
ATOM 4980 C CA . ARG B 1 303 ? -5.883 -36.125 -5.754 1 89.06 303 ARG B CA 1
ATOM 4981 C C . ARG B 1 303 ? -5.109 -34.938 -6.32 1 89.06 303 ARG B C 1
ATOM 4983 O O . ARG B 1 303 ? -4.465 -34.188 -5.578 1 89.06 303 ARG B O 1
ATOM 4990 N N . GLU B 1 304 ? -5.086 -34.844 -7.688 1 94.81 304 GLU B N 1
ATOM 4991 C CA . GLU B 1 304 ? -4.398 -33.75 -8.391 1 94.81 304 GLU B CA 1
ATOM 4992 C C . GLU B 1 304 ? -5.383 -32.875 -9.148 1 94.81 304 GLU B C 1
ATOM 4994 O O . GLU B 1 304 ? -6.391 -33.344 -9.664 1 94.81 304 GLU B O 1
ATOM 4999 N N . TRP B 1 305 ? -5.086 -31.594 -9.094 1 96.94 305 TRP B N 1
ATOM 5000 C CA . TRP B 1 305 ? -5.855 -30.609 -9.852 1 96.94 305 TRP B CA 1
ATOM 5001 C C . TRP B 1 305 ? -4.957 -29.828 -10.805 1 96.94 305 TRP B C 1
ATOM 5003 O O . TRP B 1 305 ? -3.797 -29.562 -10.492 1 96.94 305 TRP B O 1
ATOM 5013 N N . ASN B 1 306 ? -5.508 -29.531 -11.984 1 97.81 306 ASN B N 1
ATOM 5014 C CA . ASN B 1 306 ? -4.852 -28.625 -12.922 1 97.81 306 ASN B CA 1
ATOM 5015 C C . ASN B 1 306 ? -5.566 -27.281 -12.992 1 97.81 306 ASN B C 1
ATOM 5017 O O . ASN B 1 306 ? -6.793 -27.234 -13.117 1 97.81 306 ASN B O 1
ATOM 5021 N N . ALA B 1 307 ? -4.801 -26.234 -12.828 1 98.44 307 ALA B N 1
ATOM 5022 C CA . ALA B 1 307 ? -5.328 -24.875 -12.961 1 98.44 307 ALA B CA 1
ATOM 5023 C C . ALA B 1 307 ? -4.691 -24.156 -14.133 1 98.44 307 ALA B C 1
ATOM 5025 O O . ALA B 1 307 ? -3.484 -24.266 -14.367 1 98.44 307 ALA B O 1
ATOM 5026 N N . GLU B 1 308 ? -5.512 -23.422 -14.883 1 98.81 308 GLU B N 1
ATOM 5027 C CA . GLU B 1 308 ? -5.059 -22.625 -16.016 1 98.81 308 GLU B CA 1
ATOM 5028 C C . GLU B 1 308 ? -5.691 -21.234 -15.992 1 98.81 308 GLU B C 1
ATOM 5030 O O . GLU B 1 308 ? -6.855 -21.078 -15.625 1 98.81 308 GLU B O 1
ATOM 5035 N N . ILE B 1 309 ? -4.918 -20.234 -16.391 1 98.88 309 ILE B N 1
ATOM 5036 C CA . ILE B 1 309 ? -5.438 -18.875 -16.578 1 98.88 309 ILE B CA 1
ATOM 5037 C C . ILE B 1 309 ? -5.352 -18.484 -18.047 1 98.88 309 ILE B C 1
ATOM 5039 O O . ILE B 1 309 ? -4.293 -18.609 -18.672 1 98.88 309 ILE B O 1
ATOM 5043 N N . TRP B 1 310 ? -6.449 -17.984 -18.562 1 98.81 310 TRP B N 1
ATOM 5044 C CA . TRP B 1 310 ? -6.535 -17.578 -19.969 1 98.81 310 TRP B CA 1
ATOM 5045 C C . TRP B 1 310 ? -7.027 -16.141 -20.078 1 98.81 310 TRP B C 1
ATOM 5047 O O . TRP B 1 310 ? -7.969 -15.734 -19.391 1 98.81 310 TRP B O 1
ATOM 5057 N N . ASP B 1 311 ? -6.352 -15.391 -20.953 1 98.56 311 ASP B N 1
ATOM 5058 C CA . ASP B 1 311 ? -6.855 -14.047 -21.219 1 98.56 311 ASP B CA 1
ATOM 5059 C C . ASP B 1 311 ? -7.914 -14.07 -22.328 1 98.56 311 ASP B C 1
ATOM 5061 O O . ASP B 1 311 ? -8.273 -15.141 -22.828 1 98.56 311 ASP B O 1
ATOM 5065 N N . ASN B 1 312 ? -8.461 -12.922 -22.625 1 98.38 312 ASN B N 1
ATOM 5066 C CA . ASN B 1 312 ? -9.523 -12.828 -23.625 1 98.38 312 ASN B CA 1
ATOM 5067 C C . ASN B 1 312 ? -8.961 -12.594 -25.031 1 98.38 312 ASN B C 1
ATOM 5069 O O . ASN B 1 312 ? -9.641 -12.047 -25.891 1 98.38 312 ASN B O 1
ATOM 5073 N N . PHE B 1 313 ? -7.699 -12.969 -25.219 1 97.88 313 PHE B N 1
ATOM 5074 C CA . PHE B 1 313 ? -7.039 -12.875 -26.516 1 97.88 313 PHE B CA 1
ATOM 5075 C C . PHE B 1 313 ? -6.523 -14.234 -26.953 1 97.88 313 PHE B C 1
ATOM 5077 O O . PHE B 1 313 ? -5.77 -14.328 -27.938 1 97.88 313 PHE B O 1
ATOM 5084 N N . GLY B 1 314 ? -6.809 -15.25 -26.234 1 97.62 314 GLY B N 1
ATOM 5085 C CA . GLY B 1 314 ? -6.473 -16.609 -26.609 1 97.62 314 GLY B CA 1
ATOM 5086 C C . GLY B 1 314 ? -5.125 -17.062 -26.078 1 97.62 314 GLY B C 1
ATOM 5087 O O . GLY B 1 314 ? -4.578 -18.062 -26.531 1 97.62 314 GLY B O 1
ATOM 5088 N N . LYS B 1 315 ? -4.594 -16.375 -25.141 1 97.62 315 LYS B N 1
ATOM 5089 C CA . LYS B 1 315 ? -3.277 -16.719 -24.594 1 97.62 315 LYS B CA 1
ATOM 5090 C C . LYS B 1 315 ? -3.387 -17.25 -23.172 1 97.62 315 LYS B C 1
ATOM 5092 O O . LYS B 1 315 ? -4.152 -16.734 -22.359 1 97.62 315 LYS B O 1
ATOM 5097 N N . GLN B 1 316 ? -2.658 -18.344 -22.922 1 98.5 316 GLN B N 1
ATOM 5098 C CA . GLN B 1 316 ? -2.545 -18.844 -21.547 1 98.5 316 GLN B CA 1
ATOM 5099 C C . GLN B 1 316 ? -1.528 -18.031 -20.75 1 98.5 316 GLN B C 1
ATOM 5101 O O . GLN B 1 316 ? -0.379 -17.891 -21.172 1 98.5 316 GLN B O 1
ATOM 5106 N N . SER B 1 317 ? -1.962 -17.516 -19.594 1 98.56 317 SER B N 1
ATOM 5107 C CA . SER B 1 317 ? -1.121 -16.609 -18.828 1 98.56 317 SER B CA 1
ATOM 5108 C C . SER B 1 317 ? -0.376 -17.344 -17.719 1 98.56 317 SER B C 1
ATOM 5110 O O . SER B 1 317 ? 0.721 -16.938 -17.328 1 98.56 317 SER B O 1
ATOM 5112 N N . MET B 1 318 ? -1.007 -18.391 -17.172 1 98.81 318 MET B N 1
ATOM 5113 C CA . MET B 1 318 ? -0.405 -19.172 -16.078 1 98.81 318 MET B CA 1
ATOM 5114 C C . MET B 1 318 ? -0.998 -20.578 -16.031 1 98.81 318 MET B C 1
ATOM 5116 O O . MET B 1 318 ? -2.141 -20.781 -16.438 1 98.81 318 MET B O 1
ATOM 5120 N N . LYS B 1 319 ? -0.267 -21.516 -15.57 1 98.69 319 LYS B N 1
ATOM 5121 C CA . LYS B 1 319 ? -0.743 -22.859 -15.305 1 98.69 319 LYS B CA 1
ATOM 5122 C C . LYS B 1 319 ? -0.175 -23.406 -13.992 1 98.69 319 LYS B C 1
ATOM 5124 O O . LYS B 1 319 ? 0.865 -22.938 -13.523 1 98.69 319 LYS B O 1
ATOM 5129 N N . ALA B 1 320 ? -0.884 -24.344 -13.406 1 98.69 320 ALA B N 1
ATOM 5130 C CA . ALA B 1 320 ? -0.435 -24.891 -12.141 1 98.69 320 ALA B CA 1
ATOM 5131 C C . ALA B 1 320 ? -0.979 -26.312 -11.938 1 98.69 320 ALA B C 1
ATOM 5133 O O . ALA B 1 320 ? -1.995 -26.672 -12.531 1 98.69 320 ALA B O 1
ATOM 5134 N N . THR B 1 321 ? -0.278 -27.078 -11.203 1 98.38 321 THR B N 1
ATOM 5135 C CA . THR B 1 321 ? -0.717 -28.375 -10.68 1 98.38 321 THR B CA 1
ATOM 5136 C C . THR B 1 321 ? -0.811 -28.328 -9.156 1 98.38 321 THR B C 1
ATOM 5138 O O . THR B 1 321 ? 0.153 -27.969 -8.484 1 98.38 321 THR B O 1
ATOM 5141 N N . ILE B 1 322 ? -1.965 -28.625 -8.625 1 98.06 322 ILE B N 1
ATOM 5142 C CA . ILE B 1 322 ? -2.215 -28.656 -7.191 1 98.06 322 ILE B CA 1
ATOM 5143 C C . ILE B 1 322 ? -2.352 -30.109 -6.73 1 98.06 322 ILE B C 1
ATOM 5145 O O . ILE B 1 322 ? -3.162 -30.875 -7.273 1 98.06 322 ILE B O 1
ATOM 5149 N N . VAL B 1 323 ? -1.549 -30.469 -5.777 1 96.69 323 VAL B N 1
ATOM 5150 C CA . VAL B 1 323 ? -1.615 -31.797 -5.203 1 96.69 323 VAL B CA 1
ATOM 5151 C C . VAL B 1 323 ? -2.225 -31.734 -3.805 1 96.69 323 VAL B C 1
ATOM 5153 O O . VAL B 1 323 ? -1.758 -30.969 -2.953 1 96.69 323 VAL B O 1
ATOM 5156 N N . GLU B 1 324 ? -3.236 -32.562 -3.541 1 93.75 324 GLU B N 1
ATOM 5157 C CA . GLU B 1 324 ? -3.908 -32.562 -2.246 1 93.75 324 GLU B CA 1
ATOM 5158 C C . GLU B 1 324 ? -3.137 -33.375 -1.218 1 93.75 324 GLU B C 1
ATOM 5160 O O . GLU B 1 324 ? -2.424 -34.312 -1.574 1 93.75 324 GLU B O 1
#

Nearest PDB structures (foldseek):
  8khg-assembly1_B  TM=9.041E-01  e=1.216E-24  Pseudomonas aeruginosa
  3kh8-assembly1_B  TM=7.046E-01  e=4.160E-12  Phytophthora capsici
  3kh8-assembly1_A  TM=6.591E-01  e=1.246E-11  Phytophthora capsici
  4w78-assembly3_C  TM=5.896E-01  e=6.945E-04  Mycobacterium tuberculosis CCDC5180
  5zy8-assembly1_C  TM=7.108E-01  e=1.109E-02  Mycobacterium tuberculosis H37Rv

pLDDT: mean 92.24, std 14.94, range [28.59, 98.94]

Sequence (648 aa):
MTHLARRLFTTTSRNQASASEACDELLTRFQKGPVSIRKQLLDANQLQLLSITLNRTPSSFNPPPTGTPVPPGYHLVYFTPSIIESELGLDGTDRTVNPLSPFTRRMWAGGELKWARDRNALLRVGQEVRETTKLLSAEPKQLKNGGEMLVVGVEKTFSNDHGIALTDRRNWVFQRELTPENPMKAPQKPEQVALPMGEYQRDFCQTRTSLFRFSALTFNGHKIHYLPEWCREVEGHRDAVVHGPLNLINMLDFWRDTSKSGDTEAAPASIAYRAMSPLCVEEPYRILLKKGSIGQHNEDGSREWNAEIWDNFGKQSMKATIVEMTHLARRLFTTTSRNQASASEACDELLTRFQKGPVSIRKQLLDANQLQLLSITLNRTPSSFNPPPTGTPVPPGYHLVYFTPSIIESELGLDGTDRTVNPLSPFTRRMWAGGELKWARDRNALLRVGQEVRETTKLLSAEPKQLKNGGEMLVVGVEKTFSNDHGIALTDRRNWVFQRELTPENPMKAPQKPEQVALPMGEYQRDFCQTRTSLFRFSALTFNGHKIHYLPEWCREVEGHRDAVVHGPLNLINMLDFWRDTSKSGDTEAAPASIAYRAMSPLCVEEPYRILLKKGSIGQHNEDGSREWNAEIWDNFGKQSMKATIVE

Radius of gyration: 26.96 Å; Cα contacts (8 Å, |Δi|>4): 1447; chains: 2; bounding box: 102×81×68 Å